Protein AF-0000000066993022 (afdb_homodimer)

pLDDT: mean 95.73, std 3.33, range [80.25, 98.88]

Foldseek 3Di:
DVLVQVLVCLQVVNDLAPPPDDLPFAEEEEEQCVQVPSQQVVCVVRVNYAYEYEHLDPNYDPDGPPSYYYDNDDLLDDDDDPAAGQEYEYEACQLPDQCPLSSLLNNLVRHAAFHKYKYKAWALAKDDDPCLDPCPALQRVLSVLLQQLSVQVRRGRHCLVCNQVSNVVSAFPPKDKDKDKQWLALLDPDPSNRVSNVSNCVVDLVCSCVSCVVSCCRRVVDDPVVSVVSSVRSSVLSHDSSRRMIIIMMMIMTGRHNVD/DVLVQVLVCLQVVNDLAPPPDDLPFAEEEEEQCVQVPSQQVVCVVRVNYAYEYEHLDPNYDPDGPPSYYYDNDDLLDDDDDPAAGQEYEYEACQLPDQCPLSSLLNNLVRHAAFHKYKYKAWALAKDDDPCLDPCPALQRVLSVLLQQLSVQVRRGRHCLVCNQVSNVVSQFPPKDKDKDKQWLALLDPDPSNRVSNVSNCVVDLVCSCVSCVVSCCRRVVDDPVVSVVSSVRSSVLSHPSSRRMIIIMMMIMTGRHNVD

InterPro domains:
  IPR029063 S-adenosyl-L-methionine-dependent methyltransferase superfamily [G3DSA:3.40.50.150] (16-198)
  IPR029063 S-adenosyl-L-methionine-dependent methyltransferase superfamily [SSF53335] (12-259)

Sequence (520 aa):
MEAQHQLGLMLLGEELSISPIGNNMRSILDLGTGTGIWAMDVADKFPDAHVIGVDISPIQPEFTPPNCSFQIDDIEEDWTWRHPFDFIFARHLAGCIRDLRGIINRSYRALKPGGYLEMHEFDYTAHCDDGTLKKDSWLARWAQLNNTAAEKIGRPTDFAPRLKQVFVEAGFEDVQATIKRCPTNDWPRDKILKEIGCFTFETLGNELESISLARFKRGLDWGYDSTVVLCAMARRDFLNRGVHAYFKFHVVSGRKPISAMEAQHQLGLMLLGEELSISPIGNNMRSILDLGTGTGIWAMDVADKFPDAHVIGVDISPIQPEFTPPNCSFQIDDIEEDWTWRHPFDFIFARHLAGCIRDLRGIINRSYRALKPGGYLEMHEFDYTAHCDDGTLKKDSWLARWAQLNNTAAEKIGRPTDFAPRLKQVFVEAGFEDVQATIKRCPTNDWPRDKILKEIGCFTFETLGNELESISLARFKRGLDWGYDSTVVLCAMARRDFLNRGVHAYFKFHVVSGRKPISA

Organism: NCBI:txid100816

Nearest PDB structures (foldseek):
  3mgg-assembly1_A  TM=7.347E-01  e=4.057E-14  Methanosarcina mazei
  3ccf-assembly1_A  TM=6.635E-01  e=2.099E-11  Trichormus variabilis ATCC 29413
  3p9k-assembly2_C  TM=7.044E-01  e=5.655E-08  Lolium perenne
  3g5l-assembly1_B  TM=6.248E-01  e=3.743E-08  Listeria monocytogenes serotype 4b str. F2365
  6nei-assembly1_B  TM=6.678E-01  e=1.535E-06  Thalictrum flavum subsp. glaucum

Secondary structure (DSSP, 8-state):
-HHHHHHHHHHTTS-S-SS---TT--EEEEET-TT-HHHHHHHHH-TTSEEEEEESS--S-S---TTEEEEE--TTS-----S-EEEEEEE--TTT-S-HHHHHHHHHHHEEEEEEEEEEEEEEEEEESSS-S-TTSHHHHHHHHHHHHHHHTT--S--GGGHHHHHHHHT-EEEEEEEEEEESSS-SSSHHHHHHHHHHHHHTGGGHHHHHHHHHHHHH---HHHHHHHHHHHHHHHH-TT--EEEEEEEEEEE--TT-/-HHHHHHHHHHTTS-S-SS---TT--EEEEET-TT-HHHHHHHHH-TTSEEEEEESS--S-S---TTEEEEE--TTS-----S-EEEEEEE--TTT-S-HHHHHHHHHHHEEEEEEEEEEEEEEEEEESSS-S-TTSHHHHHHHHHHHHHHHTT--S--GGGHHHHHHHHT-EEEEEEEEEEESSS-SSSHHHHHHHHHHHHHTGGGHHHHHHHHHHHHH---HHHHHHHHHHHHHHHH-TT--EEEEEEEEEEE--TT-

Structure (mmCIF, N/CA/C/O backbone):
data_AF-0000000066993022-model_v1
#
loop_
_entity.id
_entity.type
_entity.pdbx_description
1 polymer Malonyl-
#
loop_
_atom_site.group_PDB
_atom_site.id
_atom_site.type_symbol
_atom_site.label_atom_id
_atom_site.label_alt_id
_atom_site.label_comp_id
_atom_site.label_asym_id
_atom_site.label_entity_id
_atom_site.label_seq_id
_atom_site.pdbx_PDB_ins_code
_atom_site.Cartn_x
_atom_site.Cartn_y
_atom_site.Cartn_z
_atom_site.occupancy
_atom_site.B_iso_or_equiv
_atom_site.auth_seq_id
_atom_site.auth_comp_id
_atom_site.auth_asym_id
_atom_site.auth_atom_id
_atom_site.pdbx_PDB_model_num
ATOM 1 N N . MET A 1 1 ? -0.436 -8.18 0.078 1 83.19 1 MET A N 1
ATOM 2 C CA . MET A 1 1 ? -1.112 -9.031 -0.895 1 83.19 1 MET A CA 1
ATOM 3 C C . MET A 1 1 ? -2.166 -8.25 -1.669 1 83.19 1 MET A C 1
ATOM 5 O O . MET A 1 1 ? -2.293 -8.406 -2.885 1 83.19 1 MET A O 1
ATOM 9 N N . GLU A 1 2 ? -2.789 -7.348 -1.035 1 86.06 2 GLU A N 1
ATOM 10 C CA . GLU A 1 2 ? -3.791 -6.543 -1.73 1 86.06 2 GLU A CA 1
ATOM 11 C C . GLU A 1 2 ? -3.139 -5.586 -2.723 1 86.06 2 GLU A C 1
ATOM 13 O O . GLU A 1 2 ? -3.619 -5.426 -3.846 1 86.06 2 GLU A O 1
ATOM 18 N N . ALA A 1 3 ? -2.021 -5.047 -2.258 1 91.06 3 ALA A N 1
ATOM 19 C CA . ALA A 1 3 ? -1.277 -4.16 -3.146 1 91.06 3 ALA A CA 1
ATOM 20 C C . ALA A 1 3 ? -0.754 -4.914 -4.363 1 91.06 3 ALA A C 1
ATOM 22 O O . ALA A 1 3 ? -0.761 -4.391 -5.48 1 91.06 3 ALA A O 1
ATOM 23 N N . GLN A 1 4 ? -0.331 -6.117 -4.148 1 94.19 4 GLN A N 1
ATOM 24 C CA . GLN A 1 4 ? 0.16 -6.965 -5.23 1 94.19 4 GLN A CA 1
ATOM 25 C C . GLN A 1 4 ? -0.945 -7.266 -6.238 1 94.19 4 GLN A C 1
ATOM 27 O O . GLN A 1 4 ? -0.708 -7.25 -7.449 1 94.19 4 GLN A O 1
ATOM 32 N N . HIS A 1 5 ? -2.111 -7.566 -5.711 1 95.44 5 HIS A N 1
ATOM 33 C CA . HIS A 1 5 ? -3.256 -7.855 -6.566 1 95.44 5 HIS A CA 1
ATOM 34 C C . HIS A 1 5 ? -3.652 -6.637 -7.391 1 95.44 5 HIS A C 1
ATOM 36 O O . HIS A 1 5 ? -3.859 -6.742 -8.602 1 95.44 5 HIS A O 1
ATOM 42 N N . GLN A 1 6 ? -3.721 -5.492 -6.746 1 93.81 6 GLN A N 1
ATOM 43 C CA . GLN A 1 6 ? -4.078 -4.273 -7.465 1 93.81 6 GLN A CA 1
ATOM 44 C C . GLN A 1 6 ? -3.025 -3.924 -8.516 1 93.81 6 GLN A C 1
ATOM 46 O O . GLN A 1 6 ? -3.361 -3.488 -9.617 1 93.81 6 GLN A O 1
ATOM 51 N N . LEU A 1 7 ? -1.781 -4.082 -8.156 1 95.75 7 LEU A N 1
ATOM 52 C CA . LEU A 1 7 ? -0.702 -3.861 -9.117 1 95.75 7 LEU A CA 1
ATOM 53 C C . LEU A 1 7 ? -0.875 -4.75 -10.344 1 95.75 7 LEU A C 1
ATOM 55 O O . LEU A 1 7 ? -0.775 -4.273 -11.477 1 95.75 7 LEU A O 1
ATOM 59 N N . GLY A 1 8 ? -1.134 -6.004 -10.125 1 96.81 8 GLY A N 1
ATOM 60 C CA . GLY A 1 8 ? -1.364 -6.922 -11.227 1 96.81 8 GLY A CA 1
ATOM 61 C C . GLY A 1 8 ? -2.49 -6.484 -12.141 1 96.81 8 GLY A C 1
ATOM 62 O O . GLY A 1 8 ? -2.359 -6.539 -13.367 1 96.81 8 GLY A O 1
ATOM 63 N N . LEU A 1 9 ? -3.568 -6.062 -11.555 1 95.19 9 LEU A N 1
ATOM 64 C CA . LEU A 1 9 ? -4.707 -5.594 -12.336 1 95.19 9 LEU A CA 1
ATOM 65 C C . LEU A 1 9 ? -4.316 -4.395 -13.203 1 95.19 9 LEU A C 1
ATOM 67 O O . LEU A 1 9 ? -4.629 -4.355 -14.391 1 95.19 9 LEU A O 1
ATOM 71 N N . MET A 1 10 ? -3.615 -3.467 -12.578 1 94.12 10 MET A N 1
ATOM 72 C CA . MET A 1 10 ? -3.225 -2.26 -13.305 1 94.12 10 MET A CA 1
ATOM 73 C C . MET A 1 10 ? -2.297 -2.598 -14.461 1 94.12 10 MET A C 1
ATOM 75 O O . MET A 1 10 ? -2.436 -2.041 -15.555 1 94.12 10 MET A O 1
ATOM 79 N N . LEU A 1 11 ? -1.412 -3.477 -14.258 1 96.94 11 LEU A N 1
ATOM 80 C CA . LEU A 1 11 ? -0.441 -3.854 -15.281 1 96.94 11 LEU A CA 1
ATOM 81 C C . LEU A 1 11 ? -1.122 -4.578 -16.438 1 96.94 11 LEU A C 1
ATOM 83 O O . LEU A 1 11 ? -0.604 -4.598 -17.547 1 96.94 11 LEU A O 1
ATOM 87 N N . LEU A 1 12 ? -2.299 -5.152 -16.188 1 96.56 12 LEU A N 1
ATOM 88 C CA . LEU A 1 12 ? -2.994 -5.934 -17.203 1 96.56 12 LEU A CA 1
ATOM 89 C C . LEU A 1 12 ? -4.223 -5.191 -17.719 1 96.56 12 LEU A C 1
ATOM 91 O O . LEU A 1 12 ? -5.133 -5.801 -18.281 1 96.56 12 LEU A O 1
ATOM 95 N N . GLY A 1 13 ? -4.293 -3.867 -17.469 1 93.44 13 GLY A N 1
ATOM 96 C CA . GLY A 1 13 ? -5.449 -3.105 -17.906 1 93.44 13 GLY A CA 1
ATOM 97 C C . GLY A 1 13 ? -6.727 -3.479 -17.172 1 93.44 13 GLY A C 1
ATOM 98 O O . GLY A 1 13 ? -7.785 -3.596 -17.797 1 93.44 13 GLY A O 1
ATOM 99 N N . GLU A 1 14 ? -6.59 -3.811 -15.953 1 93.12 14 GLU A N 1
ATOM 100 C CA . GLU A 1 14 ? -7.684 -4.121 -15.039 1 93.12 14 GLU A CA 1
ATOM 101 C C . GLU A 1 14 ? -8.32 -5.465 -15.375 1 93.12 14 GLU A C 1
ATOM 103 O O . GLU A 1 14 ? -9.5 -5.688 -15.094 1 93.12 14 GLU A O 1
ATOM 108 N N . GLU A 1 15 ? -7.543 -6.285 -16.031 1 94.88 15 GLU A N 1
ATOM 109 C CA . GLU A 1 15 ? -7.98 -7.648 -16.312 1 94.88 15 GLU A CA 1
ATOM 110 C C . GLU A 1 15 ? -7.34 -8.641 -15.336 1 94.88 15 GLU A C 1
ATOM 112 O O . GLU A 1 15 ? -6.234 -8.406 -14.844 1 94.88 15 GLU A O 1
ATOM 117 N N . LEU A 1 16 ? -8.031 -9.742 -15.086 1 96.31 16 LEU A N 1
ATOM 118 C CA . LEU A 1 16 ? -7.578 -10.75 -14.141 1 96.31 16 LEU A CA 1
ATOM 119 C C . LEU A 1 16 ? -6.605 -11.719 -14.805 1 96.31 16 LEU A C 1
ATOM 121 O O . LEU A 1 16 ? -5.895 -12.461 -14.117 1 96.31 16 LEU A O 1
ATOM 125 N N . SER A 1 17 ? -6.578 -11.75 -16.125 1 97 17 SER A N 1
ATOM 126 C CA . SER A 1 17 ? -5.73 -12.625 -16.938 1 97 17 SER A CA 1
ATOM 127 C C . SER A 1 17 ? -5.562 -12.086 -18.344 1 97 17 SER A C 1
ATOM 129 O O . SER A 1 17 ? -6.348 -11.242 -18.797 1 97 17 SER A O 1
ATOM 131 N N . ILE A 1 18 ? -4.5 -12.523 -19 1 97 18 ILE A N 1
ATOM 132 C CA . ILE A 1 18 ? -4.305 -12.148 -20.391 1 97 18 ILE A CA 1
ATOM 133 C C . ILE A 1 18 ? -4.719 -13.312 -21.297 1 97 18 ILE A C 1
ATOM 135 O O . ILE A 1 18 ? -4.867 -13.133 -22.516 1 97 18 ILE A O 1
ATOM 139 N N . SER A 1 19 ? -4.812 -14.508 -20.656 1 96.94 19 SER A N 1
ATOM 140 C CA . SER A 1 19 ? -5.246 -15.664 -21.438 1 96.94 19 SER A CA 1
ATOM 141 C C . SER A 1 19 ? -6.664 -15.484 -21.969 1 96.94 19 SER A C 1
ATOM 143 O O . SER A 1 19 ? -7.52 -14.922 -21.281 1 96.94 19 SER A O 1
ATOM 145 N N . PRO A 1 20 ? -6.934 -15.906 -23.156 1 93.12 20 PRO A N 1
ATOM 146 C CA . PRO A 1 20 ? -8.281 -15.766 -23.719 1 93.12 20 PRO A CA 1
ATOM 147 C C . PRO A 1 20 ? -9.273 -16.766 -23.125 1 93.12 20 PRO A C 1
ATOM 149 O O . PRO A 1 20 ? -9.828 -17.594 -23.859 1 93.12 20 PRO A O 1
ATOM 152 N N . ILE A 1 21 ? -9.508 -16.578 -21.859 1 86.75 21 ILE A N 1
ATOM 153 C CA . ILE A 1 21 ? -10.438 -17.5 -21.219 1 86.75 21 ILE A CA 1
ATOM 154 C C . ILE A 1 21 ? -11.859 -16.953 -21.312 1 86.75 21 ILE A C 1
ATOM 156 O O . ILE A 1 21 ? -12.07 -15.742 -21.234 1 86.75 21 ILE A O 1
ATOM 160 N N . GLY A 1 22 ? -12.82 -17.781 -21.75 1 83.19 22 GLY A N 1
ATOM 161 C CA . GLY A 1 22 ? -14.195 -17.375 -21.984 1 83.19 22 GLY A CA 1
ATOM 162 C C . GLY A 1 22 ? -15.133 -17.719 -20.844 1 83.19 22 GLY A C 1
ATOM 163 O O . GLY A 1 22 ? -14.68 -18.156 -19.781 1 83.19 22 GLY A O 1
ATOM 164 N N . ASN A 1 23 ? -16.297 -17.453 -21.047 1 85.06 23 ASN A N 1
ATOM 165 C CA . ASN A 1 23 ? -17.344 -17.609 -20.031 1 85.06 23 ASN A CA 1
ATOM 166 C C . ASN A 1 23 ? -17.688 -19.078 -19.812 1 85.06 23 ASN A C 1
ATOM 168 O O . ASN A 1 23 ? -18.438 -19.406 -18.891 1 85.06 23 ASN A O 1
ATOM 172 N N . ASN A 1 24 ? -17.031 -19.938 -20.531 1 89.88 24 ASN A N 1
ATOM 173 C CA . ASN A 1 24 ? -17.359 -21.344 -20.406 1 89.88 24 ASN A CA 1
ATOM 174 C C . ASN A 1 24 ? -16.406 -22.078 -19.469 1 89.88 24 ASN A C 1
ATOM 176 O O . ASN A 1 24 ? -16.359 -23.312 -19.453 1 89.88 24 ASN A O 1
ATOM 180 N N . MET A 1 25 ? -15.781 -21.312 -18.703 1 93.44 25 MET A N 1
ATOM 181 C CA . MET A 1 25 ? -14.883 -21.922 -17.734 1 93.44 25 MET A CA 1
ATOM 182 C C . MET A 1 25 ? -15.664 -22.703 -16.688 1 93.44 25 MET A C 1
ATOM 184 O O . MET A 1 25 ? -16.719 -22.266 -16.234 1 93.44 25 MET A O 1
ATOM 188 N N . ARG A 1 26 ? -15.141 -23.938 -16.375 1 96.06 26 ARG A N 1
ATOM 189 C CA . ARG A 1 26 ? -15.812 -24.766 -15.383 1 96.06 26 ARG A CA 1
ATOM 190 C C . ARG A 1 26 ? -14.914 -25.031 -14.18 1 96.06 26 ARG A C 1
ATOM 192 O O . ARG A 1 26 ? -15.398 -25.25 -13.07 1 96.06 26 ARG A O 1
ATOM 199 N N . SER A 1 27 ? -13.648 -25.062 -14.414 1 98.06 27 SER A N 1
ATOM 200 C CA . SER A 1 27 ? -12.695 -25.391 -13.352 1 98.06 27 SER A CA 1
ATOM 201 C C . SER A 1 27 ? -11.43 -24.547 -13.469 1 98.06 27 SER A C 1
ATOM 203 O O . SER A 1 27 ? -10.758 -24.578 -14.5 1 98.06 27 SER A O 1
ATOM 205 N N . ILE A 1 28 ? -11.078 -23.812 -12.422 1 98.56 28 ILE A N 1
ATOM 206 C CA . ILE A 1 28 ? -9.93 -22.906 -12.406 1 98.56 28 ILE A CA 1
ATOM 207 C C . ILE A 1 28 ? -9.102 -23.156 -11.141 1 98.56 28 ILE A C 1
ATOM 209 O O . ILE A 1 28 ? -9.656 -23.312 -10.055 1 98.56 28 ILE A O 1
ATOM 213 N N . LEU A 1 29 ? -7.801 -23.234 -11.297 1 98.75 29 LEU A N 1
ATOM 214 C CA . LEU A 1 29 ? -6.879 -23.469 -10.188 1 98.75 29 LEU A CA 1
ATOM 215 C C . LEU A 1 29 ? -5.938 -22.281 -10.008 1 98.75 29 LEU A C 1
ATOM 217 O O . LEU A 1 29 ? -5.332 -21.812 -10.977 1 98.75 29 LEU A O 1
ATOM 221 N N . ASP A 1 30 ? -5.852 -21.766 -8.789 1 98.69 30 ASP A N 1
ATOM 222 C CA . ASP A 1 30 ? -4.934 -20.703 -8.406 1 98.69 30 ASP A CA 1
ATOM 223 C C . ASP A 1 30 ? -3.832 -21.219 -7.484 1 98.69 30 ASP A C 1
ATOM 225 O O . ASP A 1 30 ? -4.074 -21.484 -6.309 1 98.69 30 ASP A O 1
ATOM 229 N N . LEU A 1 31 ? -2.631 -21.344 -8.023 1 98.62 31 LEU A N 1
ATOM 230 C CA . LEU A 1 31 ? -1.49 -21.875 -7.281 1 98.62 31 LEU A CA 1
ATOM 231 C C . LEU A 1 31 ? -0.815 -20.766 -6.477 1 98.62 31 LEU A C 1
ATOM 233 O O . LEU A 1 31 ? -0.516 -19.688 -7.008 1 98.62 31 LEU A O 1
ATOM 237 N N . GLY A 1 32 ? -0.5 -21.078 -5.207 1 97.88 32 GLY A N 1
ATOM 238 C CA . GLY A 1 32 ? 0.02 -20.016 -4.355 1 97.88 32 GLY A CA 1
ATOM 239 C C . GLY A 1 32 ? -0.93 -18.844 -4.215 1 97.88 32 GLY A C 1
ATOM 240 O O . GLY A 1 32 ? -0.539 -17.688 -4.426 1 97.88 32 GLY A O 1
ATOM 241 N N . THR A 1 33 ? -2.145 -19.156 -3.771 1 97.75 33 THR A N 1
ATOM 242 C CA . THR A 1 33 ? -3.252 -18.219 -3.891 1 97.75 33 THR A CA 1
ATOM 243 C C . THR A 1 33 ? -3.09 -17.062 -2.904 1 97.75 33 THR A C 1
ATOM 245 O O . THR A 1 33 ? -3.707 -16 -3.066 1 97.75 33 THR A O 1
ATOM 248 N N . GLY A 1 34 ? -2.283 -17.234 -1.851 1 95.5 34 GLY A N 1
ATOM 249 C CA . GLY A 1 34 ? -2.184 -16.203 -0.822 1 95.5 34 GLY A CA 1
ATOM 250 C C . GLY A 1 34 ? -3.496 -15.953 -0.106 1 95.5 34 GLY A C 1
ATOM 251 O O . GLY A 1 34 ? -4.145 -16.891 0.365 1 95.5 34 GLY A O 1
ATOM 252 N N . THR A 1 35 ? -3.916 -14.711 -0.05 1 92.5 35 THR A N 1
ATOM 253 C CA . THR A 1 35 ? -5.176 -14.383 0.605 1 92.5 35 THR A CA 1
ATOM 254 C C . THR A 1 35 ? -6.359 -14.875 -0.22 1 92.5 35 THR A C 1
ATOM 256 O O . THR A 1 35 ? -7.488 -14.938 0.276 1 92.5 35 THR A O 1
ATOM 259 N N . GLY A 1 36 ? -6.121 -15.188 -1.425 1 95.62 36 GLY A N 1
ATOM 260 C CA . GLY A 1 36 ? -7.172 -15.703 -2.287 1 95.62 36 GLY A CA 1
ATOM 261 C C . GLY A 1 36 ? -7.914 -14.617 -3.045 1 95.62 36 GLY A C 1
ATOM 262 O O . GLY A 1 36 ? -8.914 -14.891 -3.707 1 95.62 36 GLY A O 1
ATOM 263 N N . ILE A 1 37 ? -7.398 -13.461 -3.029 1 94.12 37 ILE A N 1
ATOM 264 C CA . ILE A 1 37 ? -8.125 -12.328 -3.584 1 94.12 37 ILE A CA 1
ATOM 265 C C . ILE A 1 37 ? -8.312 -12.516 -5.09 1 94.12 37 ILE A C 1
ATOM 267 O O . ILE A 1 37 ? -9.383 -12.242 -5.629 1 94.12 37 ILE A O 1
ATOM 271 N N . TRP A 1 38 ? -7.359 -12.984 -5.758 1 97.19 38 TRP A N 1
ATOM 272 C CA . TRP A 1 38 ? -7.496 -13.234 -7.188 1 97.19 38 TRP A CA 1
ATOM 273 C C . TRP A 1 38 ? -8.531 -14.32 -7.457 1 97.19 38 TRP A C 1
ATOM 275 O O . TRP A 1 38 ? -9.391 -14.164 -8.328 1 97.19 38 TRP A O 1
ATOM 285 N N . ALA A 1 39 ? -8.414 -15.383 -6.738 1 97.75 39 ALA A N 1
ATOM 286 C CA . ALA A 1 39 ? -9.336 -16.5 -6.895 1 97.75 39 ALA A CA 1
ATOM 287 C C . ALA A 1 39 ? -10.781 -16.047 -6.684 1 97.75 39 ALA A C 1
ATOM 289 O O . ALA A 1 39 ? -11.672 -16.438 -7.438 1 97.75 39 ALA A O 1
ATOM 290 N N . MET A 1 40 ? -10.969 -15.258 -5.73 1 95.12 40 MET A N 1
ATOM 291 C CA . MET A 1 40 ? -12.32 -14.781 -5.434 1 95.12 40 MET A CA 1
ATOM 292 C C . MET A 1 40 ? -12.828 -13.875 -6.543 1 95.12 40 MET A C 1
ATOM 294 O O . MET A 1 40 ? -13.992 -13.961 -6.941 1 95.12 40 MET A O 1
ATOM 298 N N . ASP A 1 41 ? -11.953 -13.023 -7.086 1 95 41 ASP A N 1
ATOM 299 C CA . ASP A 1 41 ? -12.344 -12.164 -8.203 1 95 41 ASP A CA 1
ATOM 300 C C . ASP A 1 41 ? -12.688 -12.984 -9.438 1 95 41 ASP A C 1
ATOM 302 O O . ASP A 1 41 ? -13.625 -12.664 -10.164 1 95 41 ASP A O 1
ATOM 306 N N . VAL A 1 42 ? -11.938 -13.984 -9.617 1 97.06 42 VAL A N 1
ATOM 307 C CA . VAL A 1 42 ? -12.18 -14.859 -10.758 1 97.06 42 VAL A CA 1
ATOM 308 C C . VAL A 1 42 ? -13.5 -15.602 -10.57 1 97.06 42 VAL A C 1
ATOM 310 O O . VAL A 1 42 ? -14.273 -15.758 -11.516 1 97.06 42 VAL A O 1
ATOM 313 N N . ALA A 1 43 ? -13.734 -16.047 -9.391 1 96.69 43 ALA A N 1
ATOM 314 C CA . ALA A 1 43 ? -14.992 -16.734 -9.086 1 96.69 43 ALA A CA 1
ATOM 315 C C . ALA A 1 43 ? -16.188 -15.82 -9.344 1 96.69 43 ALA A C 1
ATOM 317 O O . ALA A 1 43 ? -17.219 -16.266 -9.859 1 96.69 43 ALA A O 1
ATOM 318 N N . ASP A 1 44 ? -16.047 -14.602 -9 1 93.12 44 ASP A N 1
ATOM 319 C CA . ASP A 1 44 ? -17.094 -13.625 -9.242 1 93.12 44 ASP A CA 1
ATOM 320 C C . ASP A 1 44 ? -17.312 -13.406 -10.742 1 93.12 44 ASP A C 1
ATOM 322 O O . ASP A 1 44 ? -18.438 -13.258 -11.195 1 93.12 44 ASP A O 1
ATOM 326 N N . LYS A 1 45 ? -16.25 -13.406 -11.461 1 94.5 45 LYS A N 1
ATOM 327 C CA . LYS A 1 45 ? -16.297 -13.148 -12.891 1 94.5 45 LYS A CA 1
ATOM 328 C C . LYS A 1 45 ? -16.875 -14.336 -13.648 1 94.5 45 LYS A C 1
ATOM 330 O O . LYS A 1 45 ? -17.547 -14.172 -14.672 1 94.5 45 LYS A O 1
ATOM 335 N N . PHE A 1 46 ? -16.594 -15.5 -13.141 1 96.31 46 PHE A N 1
ATOM 336 C CA . PHE A 1 46 ? -17.062 -16.734 -13.789 1 96.31 46 PHE A CA 1
ATOM 337 C C . PHE A 1 46 ? -17.938 -17.531 -12.844 1 96.31 46 PHE A C 1
ATOM 339 O O . PHE A 1 46 ? -17.516 -18.562 -12.32 1 96.31 46 PHE A O 1
ATOM 346 N N . PRO A 1 47 ? -19.188 -17.219 -12.773 1 95.12 47 PRO A N 1
ATOM 347 C CA . PRO A 1 47 ? -20.062 -17.844 -11.781 1 95.12 47 PRO A CA 1
ATOM 348 C C . PRO A 1 47 ? -20.297 -19.328 -12.031 1 95.12 47 PRO A C 1
ATOM 350 O O . PRO A 1 47 ? -20.656 -20.062 -11.117 1 95.12 47 PRO A O 1
ATOM 353 N N . ASP A 1 48 ? -20.094 -19.703 -13.242 1 96.06 48 ASP A N 1
ATOM 354 C CA . ASP A 1 48 ? -20.328 -21.109 -13.578 1 96.06 48 ASP A CA 1
ATOM 355 C C . ASP A 1 48 ? -19.078 -21.953 -13.344 1 96.06 48 ASP A C 1
ATOM 357 O O . ASP A 1 48 ? -19.109 -23.172 -13.438 1 96.06 48 ASP A O 1
ATOM 361 N N . ALA A 1 49 ? -18 -21.359 -12.977 1 97.25 49 ALA A N 1
ATOM 362 C CA . ALA A 1 49 ? -16.75 -22.062 -12.734 1 97.25 49 ALA A CA 1
ATOM 363 C C . ALA A 1 49 ? -16.562 -22.359 -11.25 1 97.25 49 ALA A C 1
ATOM 365 O O . ALA A 1 49 ? -17.094 -21.641 -10.398 1 97.25 49 ALA A O 1
ATOM 366 N N . HIS A 1 50 ? -15.945 -23.422 -10.969 1 97.75 50 HIS A N 1
ATOM 367 C CA . HIS A 1 50 ? -15.414 -23.672 -9.633 1 97.75 50 HIS A CA 1
ATOM 368 C C . HIS A 1 50 ? -13.945 -23.281 -9.539 1 97.75 50 HIS A C 1
ATOM 370 O O . HIS A 1 50 ? -13.125 -23.766 -10.32 1 97.75 50 HIS A O 1
ATOM 376 N N . VAL A 1 51 ? -13.633 -22.406 -8.633 1 98.25 51 VAL A N 1
ATOM 377 C CA . VAL A 1 51 ? -12.273 -21.891 -8.477 1 98.25 51 VAL A CA 1
ATOM 378 C C . VAL A 1 51 ? -11.656 -22.453 -7.203 1 98.25 51 VAL A C 1
ATOM 380 O O . VAL A 1 51 ? -12.234 -22.344 -6.121 1 98.25 51 VAL A O 1
ATOM 383 N N . ILE A 1 52 ? -10.523 -23.078 -7.336 1 98.31 52 ILE A N 1
ATOM 384 C CA . ILE A 1 52 ? -9.773 -23.609 -6.199 1 98.31 52 ILE A CA 1
ATOM 385 C C . ILE A 1 52 ? -8.484 -22.812 -6.023 1 98.31 52 ILE A C 1
ATOM 387 O O . ILE A 1 52 ? -7.688 -22.688 -6.957 1 98.31 52 ILE A O 1
ATOM 391 N N . GLY A 1 53 ? -8.289 -22.266 -4.855 1 98.25 53 GLY A N 1
ATOM 392 C CA . GLY A 1 53 ? -7.016 -21.656 -4.477 1 98.25 53 GLY A CA 1
ATOM 393 C C . GLY A 1 53 ? -6.219 -22.516 -3.51 1 98.25 53 GLY A C 1
ATOM 394 O O . GLY A 1 53 ? -6.766 -23.031 -2.535 1 98.25 53 GLY A O 1
ATOM 395 N N . VAL A 1 54 ? -4.938 -22.656 -3.771 1 98.19 54 VAL A N 1
ATOM 396 C CA . VAL A 1 54 ? -4.102 -23.516 -2.939 1 98.19 54 VAL A CA 1
ATOM 397 C C . VAL A 1 54 ? -2.92 -22.719 -2.396 1 98.19 54 VAL A C 1
ATOM 399 O O . VAL A 1 54 ? -2.271 -21.969 -3.139 1 98.19 54 VAL A O 1
ATOM 402 N N . ASP A 1 55 ? -2.705 -22.828 -1.174 1 97.56 55 ASP A N 1
ATOM 403 C CA . ASP A 1 55 ? -1.548 -22.234 -0.51 1 97.56 55 ASP A CA 1
ATOM 404 C C . ASP A 1 55 ? -1.144 -23.047 0.717 1 97.56 55 ASP A C 1
ATOM 406 O O . ASP A 1 55 ? -1.958 -23.797 1.277 1 97.56 55 ASP A O 1
ATOM 410 N N . ILE A 1 56 ? 0.065 -22.953 1.074 1 96.25 56 ILE A N 1
ATOM 411 C CA . ILE A 1 56 ? 0.548 -23.672 2.252 1 96.25 56 ILE A CA 1
ATOM 412 C C . ILE A 1 56 ? 0.028 -23 3.516 1 96.25 56 ILE A C 1
ATOM 414 O O . ILE A 1 56 ? -0.158 -23.641 4.547 1 96.25 56 ILE A O 1
ATOM 418 N N . SER A 1 57 ? -0.212 -21.688 3.469 1 93.31 57 SER A N 1
ATOM 419 C CA . SER A 1 57 ? -0.638 -20.906 4.621 1 93.31 57 SER A CA 1
ATOM 420 C C . SER A 1 57 ? -2.156 -20.766 4.664 1 93.31 57 SER A C 1
ATOM 422 O O . SER A 1 57 ? -2.789 -20.484 3.646 1 93.31 57 SER A O 1
ATOM 424 N N . PRO A 1 58 ? -2.764 -20.938 5.805 1 91.31 58 PRO A N 1
ATOM 425 C CA . PRO A 1 58 ? -4.211 -20.766 5.961 1 91.31 58 PRO A CA 1
ATOM 426 C C . PRO A 1 58 ? -4.613 -19.312 6.195 1 91.31 58 PRO A C 1
ATOM 428 O O . PRO A 1 58 ? -5.191 -19 7.238 1 91.31 58 PRO A O 1
ATOM 431 N N . ILE A 1 59 ? -4.461 -18.453 5.227 1 88.88 59 ILE A N 1
ATOM 432 C CA . ILE A 1 59 ? -4.66 -17.031 5.465 1 88.88 59 ILE A CA 1
ATOM 433 C C . ILE A 1 59 ? -5.859 -16.531 4.66 1 88.88 59 ILE A C 1
ATOM 435 O O . ILE A 1 59 ? -6.125 -15.328 4.609 1 88.88 59 ILE A O 1
ATOM 439 N N . GLN A 1 60 ? -6.586 -17.438 4.039 1 91.38 60 GLN A N 1
ATOM 440 C CA . GLN A 1 60 ? -7.75 -17.062 3.236 1 91.38 60 GLN A CA 1
ATOM 441 C C . GLN A 1 60 ? -8.969 -16.797 4.121 1 91.38 60 GLN A C 1
ATOM 443 O O . GLN A 1 60 ? -9.062 -17.328 5.23 1 91.38 60 GLN A O 1
ATOM 448 N N . PRO A 1 61 ? -9.805 -16 3.645 1 86.44 61 PRO A N 1
ATOM 449 C CA . PRO A 1 61 ? -10.992 -15.68 4.441 1 86.44 61 PRO A CA 1
ATOM 450 C C . PRO A 1 61 ? -11.969 -16.844 4.539 1 86.44 61 PRO A C 1
ATOM 452 O O . PRO A 1 61 ? -11.945 -17.75 3.697 1 86.44 61 PRO A O 1
ATOM 455 N N . GLU A 1 62 ? -12.797 -16.609 5.547 1 82 62 GLU A N 1
ATOM 456 C CA . GLU A 1 62 ? -13.844 -17.594 5.75 1 82 62 GLU A CA 1
ATOM 457 C C . GLU A 1 62 ? -15.008 -17.375 4.789 1 82 62 GLU A C 1
ATOM 459 O O . GLU A 1 62 ? -15.648 -18.328 4.348 1 82 62 GLU A O 1
ATOM 464 N N . PHE A 1 63 ? -15.195 -16.172 4.48 1 80.5 63 PHE A N 1
ATOM 465 C CA . PHE A 1 63 ? -16.297 -15.852 3.59 1 80.5 63 PHE A CA 1
ATOM 466 C C . PHE A 1 63 ? -15.82 -15.727 2.15 1 80.5 63 PHE A C 1
ATOM 468 O O . PHE A 1 63 ? -15.008 -14.859 1.834 1 80.5 63 PHE A O 1
ATOM 475 N N . THR A 1 64 ? -16.172 -16.734 1.358 1 89.06 64 THR A N 1
ATOM 476 C CA . THR A 1 64 ? -15.812 -16.766 -0.052 1 89.06 64 THR A CA 1
ATOM 477 C C . THR A 1 64 ? -17.047 -16.969 -0.927 1 89.06 64 THR A C 1
ATOM 479 O O . THR A 1 64 ? -18.078 -17.438 -0.446 1 89.06 64 THR A O 1
ATOM 482 N N . PRO A 1 65 ? -16.953 -16.469 -2.197 1 92.56 65 PRO A N 1
ATOM 483 C CA . PRO A 1 65 ? -18.031 -16.859 -3.117 1 92.56 65 PRO A CA 1
ATOM 484 C C . PRO A 1 65 ? -18.312 -18.359 -3.072 1 92.56 65 PRO A C 1
ATOM 486 O O . PRO A 1 65 ? -17.406 -19.172 -2.883 1 92.56 65 PRO A O 1
ATOM 489 N N . PRO A 1 66 ? -19.562 -18.703 -3.266 1 95.31 66 PRO A N 1
ATOM 490 C CA . PRO A 1 66 ? -19.953 -20.109 -3.145 1 95.31 66 PRO A CA 1
ATOM 491 C C . PRO A 1 66 ? -19.188 -21.016 -4.117 1 95.31 66 PRO A C 1
ATOM 493 O O . PRO A 1 66 ? -19.016 -22.203 -3.854 1 95.31 66 PRO A O 1
ATOM 496 N N . ASN A 1 67 ? -18.734 -20.453 -5.215 1 97.62 67 ASN A N 1
ATOM 497 C CA . ASN A 1 67 ? -18.047 -21.25 -6.219 1 97.62 67 ASN A CA 1
ATOM 498 C C . ASN A 1 67 ? -16.531 -21.125 -6.094 1 97.62 67 ASN A C 1
ATOM 500 O O . ASN A 1 67 ? -15.805 -21.375 -7.055 1 97.62 67 ASN A O 1
ATOM 504 N N . CYS A 1 68 ? -16.016 -20.688 -4.914 1 97.81 68 CYS A N 1
ATOM 505 C CA . CYS A 1 68 ? -14.602 -20.578 -4.625 1 97.81 68 CYS A CA 1
ATOM 506 C C . CYS A 1 68 ? -14.234 -21.359 -3.365 1 97.81 68 CYS A C 1
ATOM 508 O O . CYS A 1 68 ? -14.891 -21.219 -2.334 1 97.81 68 CYS A O 1
ATOM 510 N N . SER A 1 69 ? -13.219 -22.188 -3.459 1 97.06 69 SER A N 1
ATOM 511 C CA . SER A 1 69 ? -12.758 -22.922 -2.291 1 97.06 69 SER A CA 1
ATOM 512 C C . SER A 1 69 ? -11.242 -22.844 -2.152 1 97.06 69 SER A C 1
ATOM 514 O O . SER A 1 69 ? -10.531 -22.688 -3.148 1 97.06 69 SER A O 1
ATOM 516 N N . PHE A 1 70 ? -10.82 -22.969 -0.944 1 97.19 70 PHE A N 1
ATOM 517 C CA . PHE A 1 70 ? -9.398 -22.906 -0.652 1 97.19 70 PHE A CA 1
ATOM 518 C C . PHE A 1 70 ? -8.914 -24.203 -0.026 1 97.19 70 PHE A C 1
ATOM 520 O O . PHE A 1 70 ? -9.633 -24.828 0.751 1 97.19 70 PHE A O 1
ATOM 527 N N . GLN A 1 71 ? -7.746 -24.594 -0.389 1 96.56 71 GLN A N 1
ATOM 528 C CA . GLN A 1 71 ? -7.109 -25.797 0.149 1 96.56 71 GLN A CA 1
ATOM 529 C C . GLN A 1 71 ? -5.711 -25.484 0.679 1 96.56 71 GLN A C 1
ATOM 531 O O . GLN A 1 71 ? -4.957 -24.734 0.052 1 96.56 71 GLN A O 1
ATOM 536 N N . ILE A 1 72 ? -5.469 -25.984 1.9 1 96.31 72 ILE A N 1
ATOM 537 C CA . ILE A 1 72 ? -4.121 -25.891 2.455 1 96.31 72 ILE A CA 1
ATOM 538 C C . ILE A 1 72 ? -3.285 -27.078 1.981 1 96.31 72 ILE A C 1
ATOM 540 O O . ILE A 1 72 ? -3.498 -28.219 2.42 1 96.31 72 ILE A O 1
ATOM 544 N N . ASP A 1 73 ? -2.354 -26.781 1.087 1 95.56 73 ASP A N 1
ATOM 545 C CA . ASP A 1 73 ? -1.547 -27.844 0.495 1 95.56 73 ASP A CA 1
ATOM 546 C C . ASP A 1 73 ? -0.234 -27.281 -0.059 1 95.56 73 ASP A C 1
ATOM 548 O O . ASP A 1 73 ? -0.066 -26.062 -0.176 1 95.56 73 ASP A O 1
ATOM 552 N N . ASP A 1 74 ? 0.667 -28.203 -0.27 1 96.69 74 ASP A N 1
ATOM 553 C CA . ASP A 1 74 ? 1.948 -27.859 -0.885 1 96.69 74 ASP A CA 1
ATOM 554 C C . ASP A 1 74 ? 1.922 -28.141 -2.389 1 96.69 74 ASP A C 1
ATOM 556 O O . ASP A 1 74 ? 1.883 -29.297 -2.814 1 96.69 74 ASP A O 1
ATOM 560 N N . ILE A 1 75 ? 2.049 -27.094 -3.189 1 96.75 75 ILE A N 1
ATOM 561 C CA . ILE A 1 75 ? 1.914 -27.25 -4.633 1 96.75 75 ILE A CA 1
ATOM 562 C C . ILE A 1 75 ? 3.146 -27.938 -5.199 1 96.75 75 ILE A C 1
ATOM 564 O O . ILE A 1 75 ? 3.16 -28.344 -6.367 1 96.75 75 ILE A O 1
ATOM 568 N N . GLU A 1 76 ? 4.133 -28.156 -4.402 1 96.38 76 GLU A N 1
ATOM 569 C CA . GLU A 1 76 ? 5.332 -28.844 -4.855 1 96.38 76 GLU A CA 1
ATOM 570 C C . GLU A 1 76 ? 5.227 -30.344 -4.605 1 96.38 76 GLU A C 1
ATOM 572 O O . GLU A 1 76 ? 6.098 -31.109 -5.023 1 96.38 76 GLU A O 1
ATOM 577 N N . GLU A 1 77 ? 4.188 -30.719 -3.955 1 94.56 77 GLU A N 1
ATOM 578 C CA . GLU A 1 77 ? 3.891 -32.156 -3.785 1 94.56 77 GLU A CA 1
ATOM 579 C C . GLU A 1 77 ? 2.961 -32.656 -4.883 1 94.56 77 GLU A C 1
ATOM 581 O O . GLU A 1 77 ? 2.578 -31.891 -5.777 1 94.56 77 GLU A O 1
ATOM 586 N N . ASP A 1 78 ? 2.621 -33.906 -4.781 1 92.81 78 ASP A N 1
ATOM 587 C CA . ASP A 1 78 ? 1.772 -34.469 -5.812 1 92.81 78 ASP A CA 1
ATOM 588 C C . ASP A 1 78 ? 0.354 -33.906 -5.746 1 92.81 78 ASP A C 1
ATOM 590 O O . ASP A 1 78 ? -0.218 -33.781 -4.66 1 92.81 78 ASP A O 1
ATOM 594 N N . TRP A 1 79 ? -0.08 -33.594 -6.922 1 94.38 79 TRP A N 1
ATOM 595 C CA . TRP A 1 79 ? -1.442 -33.094 -7.008 1 94.38 79 TRP A CA 1
ATOM 596 C C . TRP A 1 79 ? -2.455 -34.219 -7.023 1 94.38 79 TRP A C 1
ATOM 598 O O . TRP A 1 79 ? -2.244 -35.25 -7.688 1 94.38 79 TRP A O 1
ATOM 608 N N . THR A 1 80 ? -3.594 -34.031 -6.262 1 90.81 80 THR A N 1
ATOM 609 C CA . THR A 1 80 ? -4.508 -35.156 -6.062 1 90.81 80 THR A CA 1
ATOM 610 C C . THR A 1 80 ? -5.855 -34.875 -6.719 1 90.81 80 THR A C 1
ATOM 612 O O . THR A 1 80 ? -6.812 -35.625 -6.527 1 90.81 80 THR A O 1
ATOM 615 N N . TRP A 1 81 ? -5.883 -33.781 -7.387 1 92.25 81 TRP A N 1
ATOM 616 C CA . TRP A 1 81 ? -7.148 -33.5 -8.039 1 92.25 81 TRP A CA 1
ATOM 617 C C . TRP A 1 81 ? -7.453 -34.5 -9.141 1 92.25 81 TRP A C 1
ATOM 619 O O . TRP A 1 81 ? -6.555 -34.938 -9.867 1 92.25 81 TRP A O 1
ATOM 629 N N . ARG A 1 82 ? -8.742 -34.969 -9.328 1 88.81 82 ARG A N 1
ATOM 630 C CA . ARG A 1 82 ? -9.141 -36.062 -10.227 1 88.81 82 ARG A CA 1
ATOM 631 C C . ARG A 1 82 ? -9.781 -35.5 -11.492 1 88.81 82 ARG A C 1
ATOM 633 O O . ARG A 1 82 ? -10.07 -36.25 -12.438 1 88.81 82 ARG A O 1
ATOM 640 N N . HIS A 1 83 ? -10 -34.25 -11.539 1 93.19 83 HIS A N 1
ATOM 641 C CA . HIS A 1 83 ? -10.57 -33.625 -12.719 1 93.19 83 HIS A CA 1
ATOM 642 C C . HIS A 1 83 ? -9.633 -32.562 -13.281 1 93.19 83 HIS A C 1
ATOM 644 O O . HIS A 1 83 ? -8.938 -31.859 -12.523 1 93.19 83 HIS A O 1
ATOM 650 N N . PRO A 1 84 ? -9.602 -32.469 -14.609 1 96.31 84 PRO A N 1
ATOM 651 C CA . PRO A 1 84 ? -8.719 -31.469 -15.227 1 96.31 84 PRO A CA 1
ATOM 652 C C . PRO A 1 84 ? -9.258 -30.047 -15.094 1 96.31 84 PRO A C 1
ATOM 654 O O . PRO A 1 84 ? -10.445 -29.859 -14.812 1 96.31 84 PRO A O 1
ATOM 657 N N . PHE A 1 85 ? -8.375 -29.125 -15.281 1 98.31 85 PHE A N 1
ATOM 658 C CA . PHE A 1 85 ? -8.727 -27.703 -15.156 1 98.31 85 PHE A CA 1
ATOM 659 C C . PHE A 1 85 ? -8.789 -27.047 -16.531 1 98.31 85 PHE A C 1
ATOM 661 O O . PHE A 1 85 ? -8.07 -27.453 -17.453 1 98.31 85 PHE A O 1
ATOM 668 N N . ASP A 1 86 ? -9.672 -26 -16.641 1 98.25 86 ASP A N 1
ATOM 669 C CA . ASP A 1 86 ? -9.727 -25.188 -17.844 1 98.25 86 ASP A CA 1
ATOM 670 C C . ASP A 1 86 ? -8.617 -24.125 -17.828 1 98.25 86 ASP A C 1
ATOM 672 O O . ASP A 1 86 ? -8.148 -23.719 -18.891 1 98.25 86 ASP A O 1
ATOM 676 N N . PHE A 1 87 ? -8.25 -23.703 -16.688 1 98.62 87 PHE A N 1
ATOM 677 C CA . PHE A 1 87 ? -7.305 -22.609 -16.5 1 98.62 87 PHE A CA 1
ATOM 678 C C . PHE A 1 87 ? -6.551 -22.75 -15.188 1 98.62 87 PHE A C 1
ATOM 680 O O . PHE A 1 87 ? -7.145 -23.078 -14.156 1 98.62 87 PHE A O 1
ATOM 687 N N . ILE A 1 88 ? -5.25 -22.609 -15.219 1 98.88 88 ILE A N 1
ATOM 688 C CA . ILE A 1 88 ? -4.395 -22.594 -14.039 1 98.88 88 ILE A CA 1
ATOM 689 C C . ILE A 1 88 ? -3.605 -21.281 -14 1 98.88 88 ILE A C 1
ATOM 691 O O . ILE A 1 88 ? -3.055 -20.859 -15.016 1 98.88 88 ILE A O 1
ATOM 695 N N . PHE A 1 89 ? -3.633 -20.719 -12.836 1 98.81 89 PHE A N 1
ATOM 696 C CA . PHE A 1 89 ? -2.998 -19.422 -12.625 1 98.81 89 PHE A CA 1
ATOM 697 C C . PHE A 1 89 ? -2.023 -19.484 -11.453 1 98.81 89 PHE A C 1
ATOM 699 O O . PHE A 1 89 ? -2.268 -20.188 -10.477 1 98.81 89 PHE A O 1
ATOM 706 N N . ALA A 1 90 ? -0.898 -18.812 -11.578 1 98.56 90 ALA A N 1
ATOM 707 C CA . ALA A 1 90 ? 0.062 -18.641 -10.492 1 98.56 90 ALA A CA 1
ATOM 708 C C . ALA A 1 90 ? 0.769 -17.297 -10.594 1 98.56 90 ALA A C 1
ATOM 710 O O . ALA A 1 90 ? 1.106 -16.844 -11.688 1 98.56 90 ALA A O 1
ATOM 711 N N . ARG A 1 91 ? 0.963 -16.703 -9.508 1 97.88 91 ARG A N 1
ATOM 712 C CA . ARG A 1 91 ? 1.691 -15.445 -9.492 1 97.88 91 ARG A CA 1
ATOM 713 C C . ARG A 1 91 ? 2.551 -15.32 -8.242 1 97.88 91 ARG A C 1
ATOM 715 O O . ARG A 1 91 ? 2.141 -15.734 -7.156 1 97.88 91 ARG A O 1
ATOM 722 N N . HIS A 1 92 ? 3.773 -14.75 -8.422 1 97.06 92 HIS A N 1
ATOM 723 C CA . HIS A 1 92 ? 4.684 -14.43 -7.328 1 97.06 92 HIS A CA 1
ATOM 724 C C . HIS A 1 92 ? 5.133 -15.695 -6.605 1 97.06 92 HIS A C 1
ATOM 726 O O . HIS A 1 92 ? 5.062 -15.773 -5.375 1 97.06 92 HIS A O 1
ATOM 732 N N . LEU A 1 93 ? 5.613 -16.625 -7.406 1 97.25 93 LEU A N 1
ATOM 733 C CA . LEU A 1 93 ? 6.109 -17.875 -6.832 1 97.25 93 LEU A CA 1
ATOM 734 C C . LEU A 1 93 ? 7.629 -17.844 -6.688 1 97.25 93 LEU A C 1
ATOM 736 O O . LEU A 1 93 ? 8.211 -18.672 -5.992 1 97.25 93 LEU A O 1
ATOM 740 N N . ALA A 1 94 ? 8.297 -16.906 -7.34 1 95.56 94 ALA A N 1
ATOM 741 C CA . ALA A 1 94 ? 9.742 -16.797 -7.215 1 95.56 94 ALA A CA 1
ATOM 742 C C . ALA A 1 94 ? 10.156 -16.656 -5.754 1 95.56 94 ALA A C 1
ATOM 744 O O . ALA A 1 94 ? 9.578 -15.852 -5.012 1 95.56 94 ALA A O 1
ATOM 745 N N . GLY A 1 95 ? 11.117 -17.438 -5.352 1 95.19 95 GLY A N 1
ATOM 746 C CA . GLY A 1 95 ? 11.578 -17.406 -3.973 1 95.19 95 GLY A CA 1
ATOM 747 C C . GLY A 1 95 ? 10.781 -18.312 -3.055 1 95.19 95 GLY A C 1
ATOM 748 O O . GLY A 1 95 ? 11.188 -18.562 -1.918 1 95.19 95 GLY A O 1
ATOM 749 N N . CYS A 1 96 ? 9.688 -18.844 -3.58 1 95.44 96 CYS A N 1
ATOM 750 C CA . CYS A 1 96 ? 8.812 -19.656 -2.742 1 95.44 96 CYS A CA 1
ATOM 751 C C . CYS A 1 96 ? 8.922 -21.125 -3.102 1 95.44 96 CYS A C 1
ATOM 753 O O . CYS A 1 96 ? 8.703 -22 -2.256 1 95.44 96 CYS A O 1
ATOM 755 N N . ILE A 1 97 ? 9.258 -21.359 -4.32 1 96.38 97 ILE A N 1
ATOM 756 C CA . ILE A 1 97 ? 9.234 -22.75 -4.789 1 96.38 97 ILE A CA 1
ATOM 757 C C . ILE A 1 97 ? 10.648 -23.188 -5.156 1 96.38 97 ILE A C 1
ATOM 759 O O . ILE A 1 97 ? 11.508 -22.359 -5.461 1 96.38 97 ILE A O 1
ATOM 763 N N . ARG A 1 98 ? 10.805 -24.516 -5.23 1 95.94 98 ARG A N 1
ATOM 764 C CA . ARG A 1 98 ? 12.094 -25.109 -5.559 1 95.94 98 ARG A CA 1
ATOM 765 C C . ARG A 1 98 ? 12.102 -25.641 -6.988 1 95.94 98 ARG A C 1
ATOM 767 O O . ARG A 1 98 ? 13.141 -25.641 -7.652 1 95.94 98 ARG A O 1
ATOM 774 N N . ASP A 1 99 ? 10.93 -26.078 -7.352 1 95.56 99 ASP A N 1
ATOM 775 C CA . ASP A 1 99 ? 10.875 -26.859 -8.586 1 95.56 99 ASP A CA 1
ATOM 776 C C . ASP A 1 99 ? 9.898 -26.234 -9.578 1 95.56 99 ASP A C 1
ATOM 778 O O . ASP A 1 99 ? 8.789 -26.75 -9.773 1 95.56 99 ASP A O 1
ATOM 782 N N . LEU A 1 100 ? 10.391 -25.203 -10.273 1 97.19 100 LEU A N 1
ATOM 783 C CA . LEU A 1 100 ? 9.578 -24.5 -11.266 1 97.19 100 LEU A CA 1
ATOM 784 C C . LEU A 1 100 ? 9.133 -25.453 -12.367 1 97.19 100 LEU A C 1
ATOM 786 O O . LEU A 1 100 ? 7.953 -25.5 -12.719 1 97.19 100 LEU A O 1
ATOM 790 N N . ARG A 1 101 ? 10.023 -26.234 -12.93 1 97.5 101 ARG A N 1
ATOM 791 C CA . ARG A 1 101 ? 9.711 -27.156 -14.023 1 97.5 101 ARG A CA 1
ATOM 792 C C . ARG A 1 101 ? 8.672 -28.172 -13.594 1 97.5 101 ARG A C 1
ATOM 794 O O . ARG A 1 101 ? 7.77 -28.516 -14.359 1 97.5 101 ARG A O 1
ATOM 801 N N . GLY A 1 102 ? 8.867 -28.641 -12.352 1 97.56 102 GLY A N 1
ATOM 802 C CA . GLY A 1 102 ? 7.891 -29.578 -11.828 1 97.56 102 GLY A CA 1
ATOM 803 C C . GLY A 1 102 ? 6.492 -29 -11.75 1 97.56 102 GLY A C 1
ATOM 804 O O . GLY A 1 102 ? 5.52 -29.672 -12.109 1 97.56 102 GLY A O 1
ATOM 805 N N . ILE A 1 103 ? 6.355 -27.797 -11.297 1 98.06 103 ILE A N 1
ATOM 806 C CA . ILE A 1 103 ? 5.062 -27.141 -11.164 1 98.06 103 ILE A CA 1
ATOM 807 C C . ILE A 1 103 ? 4.434 -26.938 -12.539 1 98.06 103 ILE A C 1
ATOM 809 O O . ILE A 1 103 ? 3.24 -27.188 -12.727 1 98.06 103 ILE A O 1
ATOM 813 N N . ILE A 1 104 ? 5.234 -26.516 -13.516 1 98.56 104 ILE A N 1
ATOM 814 C CA . ILE A 1 104 ? 4.73 -26.25 -14.859 1 98.56 104 ILE A CA 1
ATOM 815 C C . ILE A 1 104 ? 4.336 -27.578 -15.531 1 98.56 104 ILE A C 1
ATOM 817 O O . ILE A 1 104 ? 3.285 -27.656 -16.172 1 98.56 104 ILE A O 1
ATOM 821 N N . ASN A 1 105 ? 5.094 -28.625 -15.305 1 98.19 105 ASN A N 1
ATOM 822 C CA . ASN A 1 105 ? 4.762 -29.938 -15.852 1 98.19 105 ASN A CA 1
ATOM 823 C C . ASN A 1 105 ? 3.486 -30.5 -15.227 1 98.19 105 ASN A C 1
ATOM 825 O O . ASN A 1 105 ? 2.646 -31.062 -15.93 1 98.19 105 ASN A O 1
ATOM 829 N N . ARG A 1 106 ? 3.377 -30.391 -13.945 1 97.94 106 ARG A N 1
ATOM 830 C CA . ARG A 1 106 ? 2.16 -30.828 -13.273 1 97.94 106 ARG A CA 1
ATOM 831 C C . ARG A 1 106 ? 0.949 -30.031 -13.758 1 97.94 106 ARG A C 1
ATOM 833 O O . ARG A 1 106 ? -0.138 -30.594 -13.922 1 97.94 106 ARG A O 1
ATOM 840 N N . SER A 1 107 ? 1.151 -28.719 -13.953 1 98.62 107 SER A N 1
ATOM 841 C CA . SER A 1 107 ? 0.082 -27.891 -14.5 1 98.62 107 SER A CA 1
ATOM 842 C C . SER A 1 107 ? -0.339 -28.359 -15.883 1 98.62 107 SER A C 1
ATOM 844 O O . SER A 1 107 ? -1.532 -28.453 -16.172 1 98.62 107 SER A O 1
ATOM 846 N N . TYR A 1 108 ? 0.638 -28.703 -16.719 1 98.38 108 TYR A N 1
ATOM 847 C CA . TYR A 1 108 ? 0.361 -29.203 -18.047 1 98.38 108 TYR A CA 1
ATOM 848 C C . TYR A 1 108 ? -0.505 -30.469 -17.984 1 98.38 108 TYR A C 1
ATOM 850 O O . TYR A 1 108 ? -1.497 -30.578 -18.719 1 98.38 108 TYR A O 1
ATOM 858 N N . ARG A 1 109 ? -0.148 -31.359 -17.078 1 97.5 109 ARG A N 1
ATOM 859 C CA . ARG A 1 109 ? -0.874 -32.625 -16.953 1 97.5 109 ARG A CA 1
ATOM 860 C C . ARG A 1 109 ? -2.279 -32.375 -16.406 1 97.5 109 ARG A C 1
ATOM 862 O O . ARG A 1 109 ? -3.217 -33.094 -16.766 1 97.5 109 ARG A O 1
ATOM 869 N N . ALA A 1 110 ? -2.41 -31.375 -15.609 1 98.25 110 ALA A N 1
ATOM 870 C CA . ALA A 1 110 ? -3.668 -31.141 -14.906 1 98.25 110 ALA A CA 1
ATOM 871 C C . ALA A 1 110 ? -4.637 -30.344 -15.766 1 98.25 110 ALA A C 1
ATOM 873 O O . ALA A 1 110 ? -5.828 -30.266 -15.461 1 98.25 110 ALA A O 1
ATOM 874 N N . LEU A 1 111 ? -4.188 -29.797 -16.875 1 98.25 111 LEU A N 1
ATOM 875 C CA . LEU A 1 111 ? -5.027 -28.984 -17.75 1 98.25 111 LEU A CA 1
ATOM 876 C C . LEU A 1 111 ? -5.797 -29.859 -18.734 1 98.25 111 LEU A C 1
ATOM 878 O O . LEU A 1 111 ? -5.277 -30.875 -19.203 1 98.25 111 LEU A O 1
ATOM 882 N N . LYS A 1 112 ? -6.988 -29.406 -19.094 1 97.19 112 LYS A N 1
ATOM 883 C CA . LYS A 1 112 ? -7.684 -29.953 -20.25 1 97.19 112 LYS A CA 1
ATOM 884 C C . LYS A 1 112 ? -6.965 -29.578 -21.547 1 97.19 112 LYS A C 1
ATOM 886 O O . LYS A 1 112 ? -6.312 -28.531 -21.625 1 97.19 112 LYS A O 1
ATOM 891 N N . PRO A 1 113 ? -7.145 -30.5 -22.547 1 97.12 113 PRO A N 1
ATOM 892 C CA . PRO A 1 113 ? -6.703 -30.016 -23.844 1 97.12 113 PRO A CA 1
ATOM 893 C C . PRO A 1 113 ? -7.32 -28.672 -24.219 1 97.12 113 PRO A C 1
ATOM 895 O O . PRO A 1 113 ? -8.523 -28.469 -24.031 1 97.12 113 PRO A O 1
ATOM 898 N N . GLY A 1 114 ? -6.461 -27.734 -24.609 1 96.88 114 GLY A N 1
ATOM 899 C CA . GLY A 1 114 ? -6.945 -26.406 -24.938 1 96.88 114 GLY A CA 1
ATOM 900 C C . GLY A 1 114 ? -6.926 -25.453 -23.766 1 96.88 114 GLY A C 1
ATOM 901 O O . GLY A 1 114 ? -7.105 -24.25 -23.938 1 96.88 114 GLY A O 1
ATOM 902 N N . GLY A 1 115 ? -6.672 -25.984 -22.547 1 97.88 115 GLY A N 1
ATOM 903 C CA . GLY A 1 115 ? -6.605 -25.156 -21.359 1 97.88 115 GLY A CA 1
ATOM 904 C C . GLY A 1 115 ? -5.34 -24.312 -21.297 1 97.88 115 GLY A C 1
ATOM 905 O O . GLY A 1 115 ? -4.398 -24.547 -22.062 1 97.88 115 GLY A O 1
ATOM 906 N N . TYR A 1 116 ? -5.324 -23.312 -20.422 1 98.62 116 TYR A N 1
ATOM 907 C CA . TYR A 1 116 ? -4.203 -22.375 -20.344 1 98.62 116 TYR A CA 1
ATOM 908 C C . TYR A 1 116 ? -3.549 -22.406 -18.969 1 98.62 116 TYR A C 1
ATOM 910 O O . TYR A 1 116 ? -4.23 -22.594 -17.953 1 98.62 116 TYR A O 1
ATOM 918 N N . LEU A 1 117 ? -2.264 -22.281 -18.938 1 98.88 117 LEU A N 1
ATOM 919 C CA . LEU A 1 117 ? -1.494 -21.875 -17.781 1 98.88 117 LEU A CA 1
ATOM 920 C C . LEU A 1 117 ? -1.008 -20.438 -17.922 1 98.88 117 LEU A C 1
ATOM 922 O O . LEU A 1 117 ? -0.55 -20.047 -19 1 98.88 117 LEU A O 1
ATOM 926 N N . GLU A 1 118 ? -1.189 -19.641 -16.938 1 98.88 118 GLU A N 1
ATOM 927 C CA . GLU A 1 118 ? -0.685 -18.266 -16.906 1 98.88 118 GLU A CA 1
ATOM 928 C C . GLU A 1 118 ? 0.086 -18 -15.617 1 98.88 118 GLU A C 1
ATOM 930 O O . GLU A 1 118 ? -0.368 -18.359 -14.531 1 98.88 118 GLU A O 1
ATOM 935 N N . MET A 1 119 ? 1.296 -17.5 -15.766 1 98.81 119 MET A N 1
ATOM 936 C CA . MET A 1 119 ? 2.143 -17.188 -14.617 1 98.81 119 MET A CA 1
ATOM 937 C C . MET A 1 119 ? 2.656 -15.758 -14.703 1 98.81 119 MET A C 1
ATOM 939 O O . MET A 1 119 ? 3.031 -15.289 -15.773 1 98.81 119 MET A O 1
ATOM 943 N N . HIS A 1 120 ? 2.568 -15.039 -13.625 1 98.56 120 HIS A N 1
ATOM 944 C CA . HIS A 1 120 ? 3.107 -13.695 -13.469 1 98.56 120 HIS A CA 1
ATOM 945 C C . HIS A 1 120 ? 4.219 -13.656 -12.43 1 98.56 120 HIS A C 1
ATOM 947 O O . HIS A 1 120 ? 4.031 -14.109 -11.297 1 98.56 120 HIS A O 1
ATOM 953 N N . GLU A 1 121 ? 5.414 -13.094 -12.789 1 98.19 121 GLU A N 1
ATOM 954 C CA . GLU A 1 121 ? 6.551 -13.094 -11.875 1 98.19 121 GLU A CA 1
ATOM 955 C C . GLU A 1 121 ? 7.363 -11.812 -12.008 1 98.19 121 GLU A C 1
ATOM 957 O O . GLU A 1 121 ? 7.566 -11.312 -13.117 1 98.19 121 GLU A O 1
ATOM 962 N N . PHE A 1 122 ? 7.809 -11.336 -10.859 1 96.81 122 PHE A N 1
ATOM 963 C CA . PHE A 1 122 ? 8.836 -10.305 -10.859 1 96.81 122 PHE A CA 1
ATOM 964 C C . PHE A 1 122 ? 10.211 -10.898 -11.148 1 96.81 122 PHE A C 1
ATOM 966 O O . PHE A 1 122 ? 10.523 -12 -10.68 1 96.81 122 PHE A O 1
ATOM 973 N N . ASP A 1 123 ? 10.938 -10.164 -11.922 1 93.25 123 ASP A N 1
ATOM 974 C CA . ASP A 1 123 ? 12.383 -10.312 -11.938 1 93.25 123 ASP A CA 1
ATOM 975 C C . ASP A 1 123 ? 13.039 -9.445 -10.867 1 93.25 123 ASP A C 1
ATOM 977 O O . ASP A 1 123 ? 12.984 -8.211 -10.938 1 93.25 123 ASP A O 1
ATOM 981 N N . TYR A 1 124 ? 13.656 -10.031 -9.828 1 95.25 124 TYR A N 1
ATOM 982 C CA . TYR A 1 124 ? 14.164 -9.281 -8.688 1 95.25 124 TYR A CA 1
ATOM 983 C C . TYR A 1 124 ? 15.508 -8.641 -9.016 1 95.25 124 TYR A C 1
ATOM 985 O O . TYR A 1 124 ? 16.391 -8.555 -8.156 1 95.25 124 TYR A O 1
ATOM 993 N N . THR A 1 125 ? 15.672 -8.336 -10.211 1 94.81 125 THR A N 1
ATOM 994 C CA . THR A 1 125 ? 16.797 -7.52 -10.656 1 94.81 125 THR A CA 1
ATOM 995 C C . THR A 1 125 ? 16.344 -6.082 -10.906 1 94.81 125 THR A C 1
ATOM 997 O O . THR A 1 125 ? 15.375 -5.84 -11.625 1 94.81 125 THR A O 1
ATOM 1000 N N . ALA A 1 126 ? 17.062 -5.184 -10.273 1 96.12 126 ALA A N 1
ATOM 1001 C CA . ALA A 1 126 ? 16.766 -3.775 -10.5 1 96.12 126 ALA A CA 1
ATOM 1002 C C . ALA A 1 126 ? 17.359 -3.289 -11.82 1 96.12 126 ALA A C 1
ATOM 1004 O O . ALA A 1 126 ? 18.516 -3.555 -12.117 1 96.12 126 ALA A O 1
ATOM 1005 N N . HIS A 1 127 ? 16.516 -2.643 -12.609 1 97.06 127 HIS A N 1
ATOM 1006 C CA . HIS A 1 127 ? 16.938 -2.127 -13.906 1 97.06 127 HIS A CA 1
ATOM 1007 C C . HIS A 1 127 ? 16.922 -0.603 -13.93 1 97.06 127 HIS A C 1
ATOM 1009 O O . HIS A 1 127 ? 16.281 0.024 -13.086 1 97.06 127 HIS A O 1
ATOM 1015 N N . CYS A 1 128 ? 17.609 -0.051 -14.789 1 97 128 CYS A N 1
ATOM 1016 C CA . CYS A 1 128 ? 17.688 1.385 -15.031 1 97 128 CYS A CA 1
ATOM 1017 C C . CYS A 1 128 ? 18.234 1.671 -16.422 1 97 128 CYS A C 1
ATOM 1019 O O . CYS A 1 128 ? 19.203 1.042 -16.859 1 97 128 CYS A O 1
ATOM 1021 N N . ASP A 1 129 ? 17.641 2.648 -17.172 1 96.88 129 ASP A N 1
ATOM 1022 C CA . ASP A 1 129 ? 18.016 2.852 -18.578 1 96.88 129 ASP A CA 1
ATOM 1023 C C . ASP A 1 129 ? 18.938 4.055 -18.719 1 96.88 129 ASP A C 1
ATOM 1025 O O . ASP A 1 129 ? 19.578 4.227 -19.766 1 96.88 129 ASP A O 1
ATOM 1029 N N . ASP A 1 130 ? 19 4.93 -17.766 1 96.38 130 ASP A N 1
ATOM 1030 C CA . ASP A 1 130 ? 19.719 6.184 -17.969 1 96.38 130 ASP A CA 1
ATOM 1031 C C . ASP A 1 130 ? 20.906 6.297 -17.016 1 96.38 130 ASP A C 1
ATOM 1033 O O . ASP A 1 130 ? 21.453 7.383 -16.812 1 96.38 130 ASP A O 1
ATOM 1037 N N . GLY A 1 131 ? 21.219 5.273 -16.266 1 95.25 131 GLY A N 1
ATOM 1038 C CA . GLY A 1 131 ? 22.422 5.227 -15.445 1 95.25 131 GLY A CA 1
ATOM 1039 C C . GLY A 1 131 ? 22.219 5.855 -14.078 1 95.25 131 GLY A C 1
ATOM 1040 O O . GLY A 1 131 ? 23.172 5.961 -13.297 1 95.25 131 GLY A O 1
ATOM 1041 N N . THR A 1 132 ? 21 6.199 -13.703 1 95.31 132 THR A N 1
ATOM 1042 C CA . THR A 1 132 ? 20.75 6.855 -12.422 1 95.31 132 THR A CA 1
ATOM 1043 C C . THR A 1 132 ? 20.797 5.848 -11.273 1 95.31 132 THR A C 1
ATOM 1045 O O . THR A 1 132 ? 20.922 6.23 -10.109 1 95.31 132 THR A O 1
ATOM 1048 N N . LEU A 1 133 ? 20.625 4.637 -11.602 1 96.56 133 LEU A N 1
ATOM 1049 C CA . LEU A 1 133 ? 20.906 3.592 -10.625 1 96.56 133 LEU A CA 1
ATOM 1050 C C . LEU A 1 133 ? 22.344 3.111 -10.734 1 96.56 133 LEU A C 1
ATOM 1052 O O . LEU A 1 133 ? 22.688 2.385 -11.672 1 96.56 133 LEU A O 1
ATOM 1056 N N . LYS A 1 134 ? 23.062 3.477 -9.781 1 94.94 134 LYS A N 1
ATOM 1057 C CA . LYS A 1 134 ? 24.484 3.088 -9.789 1 94.94 134 LYS A CA 1
ATOM 1058 C C . LYS A 1 134 ? 24.641 1.606 -9.461 1 94.94 134 LYS A C 1
ATOM 1060 O O . LYS A 1 134 ? 23.875 1.053 -8.672 1 94.94 134 LYS A O 1
ATOM 1065 N N . LYS A 1 135 ? 25.703 1.036 -9.992 1 92.94 135 LYS A N 1
ATOM 1066 C CA . LYS A 1 135 ? 25.938 -0.392 -9.812 1 92.94 135 LYS A CA 1
ATOM 1067 C C . LYS A 1 135 ? 26.234 -0.723 -8.352 1 92.94 135 LYS A C 1
ATOM 1069 O O . LYS A 1 135 ? 25.969 -1.836 -7.898 1 92.94 135 LYS A O 1
ATOM 1074 N N . ASP A 1 136 ? 26.719 0.264 -7.652 1 95.12 136 ASP A N 1
ATOM 1075 C CA . ASP A 1 136 ? 27.094 0.016 -6.262 1 95.12 136 ASP A CA 1
ATOM 1076 C C . ASP A 1 136 ? 26.047 0.595 -5.305 1 95.12 136 ASP A C 1
ATOM 1078 O O . ASP A 1 136 ? 26.328 0.759 -4.113 1 95.12 136 ASP A O 1
ATOM 1082 N N . SER A 1 137 ? 24.906 0.907 -5.867 1 96.88 137 SER A N 1
ATOM 1083 C CA . SER A 1 137 ? 23.828 1.396 -5.008 1 96.88 137 SER A CA 1
ATOM 1084 C C . SER A 1 137 ? 23.375 0.319 -4.031 1 96.88 137 SER A C 1
ATOM 1086 O O . SER A 1 137 ? 23.625 -0.869 -4.242 1 96.88 137 SER A O 1
ATOM 1088 N N . TRP A 1 138 ? 22.766 0.745 -2.99 1 97.62 138 TRP A N 1
ATOM 1089 C CA . TRP A 1 138 ? 22.25 -0.192 -1.993 1 97.62 138 TRP A CA 1
ATOM 1090 C C . TRP A 1 138 ? 21.141 -1.057 -2.578 1 97.62 138 TRP A C 1
ATOM 1092 O O . TRP A 1 138 ? 21.016 -2.234 -2.234 1 97.62 138 TRP A O 1
ATOM 1102 N N . LEU A 1 139 ? 20.344 -0.489 -3.416 1 97.88 139 LEU A N 1
ATOM 1103 C CA . LEU A 1 139 ? 19.281 -1.242 -4.055 1 97.88 139 LEU A CA 1
ATOM 1104 C C . LEU A 1 139 ? 19.844 -2.326 -4.969 1 97.88 139 LEU A C 1
ATOM 1106 O O . LEU A 1 139 ? 19.359 -3.465 -4.953 1 97.88 139 LEU A O 1
ATOM 1110 N N . ALA A 1 140 ? 20.781 -1.96 -5.773 1 97.5 140 ALA A N 1
ATOM 1111 C CA . ALA A 1 140 ? 21.422 -2.947 -6.641 1 97.5 140 ALA A CA 1
ATOM 1112 C C . ALA A 1 140 ? 22.078 -4.055 -5.816 1 97.5 140 ALA A C 1
ATOM 1114 O O . ALA A 1 140 ? 21.984 -5.234 -6.168 1 97.5 140 ALA A O 1
ATOM 1115 N N . ARG A 1 141 ? 22.688 -3.672 -4.773 1 97.75 141 ARG A N 1
ATOM 1116 C CA . ARG A 1 141 ? 23.328 -4.633 -3.881 1 97.75 141 ARG A CA 1
ATOM 1117 C C . ARG A 1 141 ? 22.297 -5.566 -3.256 1 97.75 141 ARG A C 1
ATOM 1119 O O . ARG A 1 141 ? 22.516 -6.781 -3.193 1 97.75 141 ARG A O 1
ATOM 1126 N N . TRP A 1 142 ? 21.25 -4.961 -2.771 1 98.44 142 TRP A N 1
ATOM 1127 C CA . TRP A 1 142 ? 20.203 -5.777 -2.184 1 98.44 142 TRP A CA 1
ATOM 1128 C C . TRP A 1 142 ? 19.688 -6.805 -3.186 1 98.44 142 TRP A C 1
ATOM 1130 O O . TRP A 1 142 ? 19.531 -7.984 -2.854 1 98.44 142 TRP A O 1
ATOM 1140 N N . ALA A 1 143 ? 19.406 -6.344 -4.406 1 97.75 143 ALA A N 1
ATOM 1141 C CA . ALA A 1 143 ? 18.859 -7.23 -5.426 1 97.75 143 ALA A CA 1
ATOM 1142 C C . ALA A 1 143 ? 19.797 -8.391 -5.715 1 97.75 143 ALA A C 1
ATOM 1144 O O . ALA A 1 143 ? 19.359 -9.547 -5.816 1 97.75 143 ALA A O 1
ATOM 1145 N N . GLN A 1 144 ? 21.031 -8.102 -5.785 1 97.25 144 GLN A N 1
ATOM 1146 C CA . GLN A 1 144 ? 22.031 -9.125 -6.059 1 97.25 144 GLN A CA 1
ATOM 1147 C C . GLN A 1 144 ? 22.125 -10.125 -4.906 1 97.25 144 GLN A C 1
ATOM 1149 O O . GLN A 1 144 ? 22.141 -11.336 -5.133 1 97.25 144 GLN A O 1
ATOM 1154 N N . LEU A 1 145 ? 22.188 -9.633 -3.746 1 98.12 145 LEU A N 1
ATOM 1155 C CA . LEU A 1 145 ? 22.297 -10.492 -2.57 1 98.12 145 LEU A CA 1
ATOM 1156 C C . LEU A 1 145 ? 21.047 -11.344 -2.402 1 98.12 145 LEU A C 1
ATOM 1158 O O . LEU A 1 145 ? 21.125 -12.508 -2.012 1 98.12 145 LEU A O 1
ATOM 1162 N N . ASN A 1 146 ? 19.922 -10.727 -2.648 1 98.19 146 ASN A N 1
ATOM 1163 C CA . ASN A 1 146 ? 18.656 -11.461 -2.568 1 98.19 146 ASN A CA 1
ATOM 1164 C C . ASN A 1 146 ? 18.641 -12.648 -3.529 1 98.19 146 ASN A C 1
ATOM 1166 O O . ASN A 1 146 ? 18.25 -13.758 -3.152 1 98.19 146 ASN A O 1
ATOM 1170 N N . ASN A 1 147 ? 19.047 -12.406 -4.766 1 97.44 147 ASN A N 1
ATOM 1171 C CA . ASN A 1 147 ? 19.078 -13.469 -5.758 1 97.44 147 ASN A CA 1
ATOM 1172 C C . ASN A 1 147 ? 20.078 -14.562 -5.371 1 97.44 147 ASN A C 1
ATOM 1174 O O . ASN A 1 147 ? 19.781 -15.75 -5.5 1 97.44 147 ASN A O 1
ATOM 1178 N N . THR A 1 148 ? 21.203 -14.141 -4.887 1 98 148 THR A N 1
ATOM 1179 C CA . THR A 1 148 ? 22.234 -15.094 -4.48 1 98 148 THR A CA 1
ATOM 1180 C C . THR A 1 148 ? 21.75 -15.945 -3.311 1 98 148 THR A C 1
ATOM 1182 O O . THR A 1 148 ? 21.906 -17.172 -3.326 1 98 148 THR A O 1
ATOM 1185 N N . ALA A 1 149 ? 21.203 -15.305 -2.359 1 98.31 149 ALA A N 1
ATOM 1186 C CA . ALA A 1 149 ? 20.688 -16.016 -1.188 1 98.31 149 ALA A CA 1
ATOM 1187 C C . ALA A 1 149 ? 19.594 -17 -1.577 1 98.31 149 ALA A C 1
ATOM 1189 O O . ALA A 1 149 ? 19.562 -18.125 -1.073 1 98.31 149 ALA A O 1
ATOM 1190 N N . ALA A 1 150 ? 18.719 -16.547 -2.412 1 97.88 150 ALA A N 1
ATOM 1191 C CA . ALA A 1 150 ? 17.594 -17.375 -2.859 1 97.88 150 ALA A CA 1
ATOM 1192 C C . ALA A 1 150 ? 18.094 -18.625 -3.574 1 97.88 150 ALA A C 1
ATOM 1194 O O . ALA A 1 150 ? 17.562 -19.719 -3.359 1 97.88 150 ALA A O 1
ATOM 1195 N N . GLU A 1 151 ? 19.062 -18.469 -4.402 1 96.88 151 GLU A N 1
ATOM 1196 C CA . GLU A 1 151 ? 19.656 -19.609 -5.102 1 96.88 151 GLU A CA 1
ATOM 1197 C C . GLU A 1 151 ? 20.297 -20.594 -4.121 1 96.88 151 GLU A C 1
ATOM 1199 O O . GLU A 1 151 ? 20.188 -21.797 -4.289 1 96.88 151 GLU A O 1
ATOM 1204 N N . LYS A 1 152 ? 20.938 -20.094 -3.174 1 97.88 152 LYS A N 1
ATOM 1205 C CA . LYS A 1 152 ? 21.656 -20.922 -2.217 1 97.88 152 LYS A CA 1
ATOM 1206 C C . LYS A 1 152 ? 20.703 -21.766 -1.379 1 97.88 152 LYS A C 1
ATOM 1208 O O . LYS A 1 152 ? 21.047 -22.891 -0.986 1 97.88 152 LYS A O 1
ATOM 1213 N N . ILE A 1 153 ? 19.562 -21.25 -1.166 1 97.31 153 ILE A N 1
ATOM 1214 C CA . ILE A 1 153 ? 18.641 -22.016 -0.325 1 97.31 153 ILE A CA 1
ATOM 1215 C C . ILE A 1 153 ? 17.719 -22.844 -1.201 1 97.31 153 ILE A C 1
ATOM 1217 O O . ILE A 1 153 ? 16.734 -23.422 -0.711 1 97.31 153 ILE A O 1
ATOM 1221 N N . GLY A 1 154 ? 17.922 -22.781 -2.488 1 96.81 154 GLY A N 1
ATOM 1222 C CA . GLY A 1 154 ? 17.203 -23.641 -3.41 1 96.81 154 GLY A CA 1
ATOM 1223 C C . GLY A 1 154 ? 15.844 -23.094 -3.801 1 96.81 154 GLY A C 1
ATOM 1224 O O . GLY A 1 154 ? 14.961 -23.859 -4.207 1 96.81 154 GLY A O 1
ATOM 1225 N N . ARG A 1 155 ? 15.578 -21.859 -3.676 1 96.94 155 ARG A N 1
ATOM 1226 C CA . ARG A 1 155 ? 14.344 -21.172 -4.07 1 96.94 155 ARG A CA 1
ATOM 1227 C C . ARG A 1 155 ? 14.641 -19.938 -4.895 1 96.94 155 ARG A C 1
ATOM 1229 O O . ARG A 1 155 ? 14.414 -18.812 -4.434 1 96.94 155 ARG A O 1
ATOM 1236 N N . PRO A 1 156 ? 15.062 -20.156 -6.062 1 96.19 156 PRO A N 1
ATOM 1237 C CA . PRO A 1 156 ? 15.562 -19.031 -6.871 1 96.19 156 PRO A CA 1
ATOM 1238 C C . PRO A 1 156 ? 14.492 -17.984 -7.141 1 96.19 156 PRO A C 1
ATOM 1240 O O . PRO A 1 156 ? 13.32 -18.312 -7.312 1 96.19 156 PRO A O 1
ATOM 1243 N N . THR A 1 157 ? 14.891 -16.703 -7.238 1 96 157 THR A N 1
ATOM 1244 C CA . THR A 1 157 ? 14 -15.578 -7.473 1 96 157 THR A CA 1
ATOM 1245 C C . THR A 1 157 ? 14.18 -15.039 -8.891 1 96 157 THR A C 1
ATOM 1247 O O . THR A 1 157 ? 13.492 -14.094 -9.289 1 96 157 THR A O 1
ATOM 1250 N N . ASP A 1 158 ? 15.023 -15.648 -9.711 1 93.94 158 ASP A N 1
ATOM 1251 C CA . ASP A 1 158 ? 15.406 -15.047 -10.977 1 93.94 158 ASP A CA 1
ATOM 1252 C C . ASP A 1 158 ? 14.953 -15.906 -12.156 1 93.94 158 ASP A C 1
ATOM 1254 O O . ASP A 1 158 ? 15.594 -15.922 -13.203 1 93.94 158 ASP A O 1
ATOM 1258 N N . PHE A 1 159 ? 13.844 -16.594 -12.031 1 95 159 PHE A N 1
ATOM 1259 C CA . PHE A 1 159 ? 13.477 -17.484 -13.133 1 95 159 PHE A CA 1
ATOM 1260 C C . PHE A 1 159 ? 12.484 -16.797 -14.062 1 95 159 PHE A C 1
ATOM 1262 O O . PHE A 1 159 ? 12.125 -17.359 -15.102 1 95 159 PHE A O 1
ATOM 1269 N N . ALA A 1 160 ? 12.055 -15.602 -13.789 1 97.12 160 ALA A N 1
ATOM 1270 C CA . ALA A 1 160 ? 11.031 -14.938 -14.594 1 97.12 160 ALA A CA 1
ATOM 1271 C C . ALA A 1 160 ? 11.461 -14.844 -16.062 1 97.12 160 ALA A C 1
ATOM 1273 O O . ALA A 1 160 ? 10.672 -15.148 -16.953 1 97.12 160 ALA A O 1
ATOM 1274 N N . PRO A 1 161 ? 12.703 -14.492 -16.344 1 96.5 161 PRO A N 1
ATOM 1275 C CA . PRO A 1 161 ? 13.109 -14.359 -17.734 1 96.5 161 PRO A CA 1
ATOM 1276 C C . PRO A 1 161 ? 13.102 -15.688 -18.484 1 96.5 161 PRO A C 1
ATOM 1278 O O . PRO A 1 161 ? 13.055 -15.703 -19.719 1 96.5 161 PRO A O 1
ATOM 1281 N N . ARG A 1 162 ? 13.062 -16.781 -17.812 1 96 162 ARG A N 1
ATOM 1282 C CA . ARG A 1 162 ? 13.141 -18.078 -18.484 1 96 162 ARG A CA 1
ATOM 1283 C C . ARG A 1 162 ? 11.773 -18.734 -18.547 1 96 162 ARG A C 1
ATOM 1285 O O . ARG A 1 162 ? 11.641 -19.844 -19.062 1 96 162 ARG A O 1
ATOM 1292 N N . LEU A 1 163 ? 10.781 -18.125 -18.078 1 97.88 163 LEU A N 1
ATOM 1293 C CA . LEU A 1 163 ? 9.461 -18.719 -17.938 1 97.88 163 LEU A CA 1
ATOM 1294 C C . LEU A 1 163 ? 8.938 -19.188 -19.297 1 97.88 163 LEU A C 1
ATOM 1296 O O . LEU A 1 163 ? 8.445 -20.312 -19.422 1 97.88 163 LEU A O 1
ATOM 1300 N N . LYS A 1 164 ? 9.062 -18.328 -20.266 1 98.12 164 LYS A N 1
ATOM 1301 C CA . LYS A 1 164 ? 8.57 -18.688 -21.594 1 98.12 164 LYS A CA 1
ATOM 1302 C C . LYS A 1 164 ? 9.211 -19.984 -22.094 1 98.12 164 LYS A C 1
ATOM 1304 O O . LYS A 1 164 ? 8.523 -20.859 -22.609 1 98.12 164 LYS A O 1
ATOM 1309 N N . GLN A 1 165 ? 10.5 -20.031 -21.938 1 98.25 165 GLN A N 1
ATOM 1310 C CA . GLN A 1 165 ? 11.234 -21.219 -22.391 1 98.25 165 GLN A CA 1
ATOM 1311 C C . GLN A 1 165 ? 10.766 -22.469 -21.656 1 98.25 165 GLN A C 1
ATOM 1313 O O . GLN A 1 165 ? 10.609 -23.531 -22.266 1 98.25 165 GLN A O 1
ATOM 1318 N N . VAL A 1 166 ? 10.547 -22.344 -20.391 1 98.38 166 VAL A N 1
ATOM 1319 C CA . VAL A 1 166 ? 10.117 -23.484 -19.578 1 98.38 166 VAL A CA 1
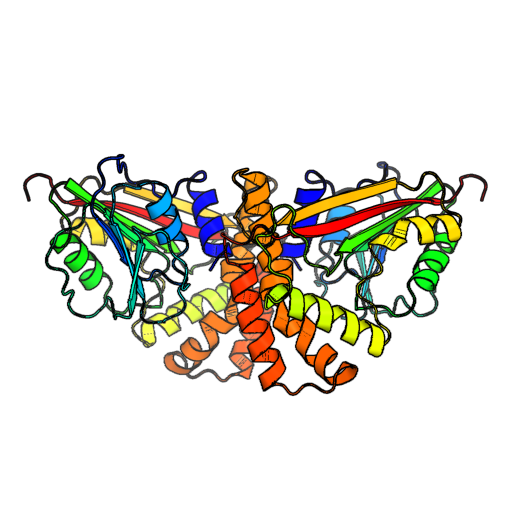ATOM 1320 C C . VAL A 1 166 ? 8.727 -23.938 -20.031 1 98.38 166 VAL A C 1
ATOM 1322 O O . VAL A 1 166 ? 8.438 -25.141 -20.062 1 98.38 166 VAL A O 1
ATOM 1325 N N . PHE A 1 167 ? 7.863 -22.953 -20.391 1 98.81 167 PHE A N 1
ATOM 1326 C CA . PHE A 1 167 ? 6.543 -23.266 -20.922 1 98.81 167 PHE A CA 1
ATOM 1327 C C . PHE A 1 167 ? 6.664 -24.094 -22.203 1 98.81 167 PHE A C 1
ATOM 1329 O O . PHE A 1 167 ? 6.016 -25.141 -22.328 1 98.81 167 PHE A O 1
ATOM 1336 N N . VAL A 1 168 ? 7.52 -23.656 -23.109 1 98.62 168 VAL A N 1
ATOM 1337 C CA . VAL A 1 168 ? 7.699 -24.312 -24.406 1 98.62 168 VAL A CA 1
ATOM 1338 C C . VAL A 1 168 ? 8.25 -25.719 -24.203 1 98.62 168 VAL A C 1
ATOM 1340 O O . VAL A 1 168 ? 7.762 -26.672 -24.812 1 98.62 168 VAL A O 1
ATOM 1343 N N . GLU A 1 169 ? 9.18 -25.859 -23.312 1 98.5 169 GLU A N 1
ATOM 1344 C CA . GLU A 1 169 ? 9.812 -27.141 -23.047 1 98.5 169 GLU A CA 1
ATOM 1345 C C . GLU A 1 169 ? 8.812 -28.125 -22.438 1 98.5 169 GLU A C 1
ATOM 1347 O O . GLU A 1 169 ? 8.93 -29.328 -22.625 1 98.5 169 GLU A O 1
ATOM 1352 N N . ALA A 1 170 ? 7.867 -27.609 -21.719 1 98.5 170 ALA A N 1
ATOM 1353 C CA . ALA A 1 170 ? 6.863 -28.453 -21.062 1 98.5 170 ALA A CA 1
ATOM 1354 C C . ALA A 1 170 ? 5.816 -28.938 -22.062 1 98.5 170 ALA A C 1
ATOM 1356 O O . ALA A 1 170 ? 5.035 -29.844 -21.766 1 98.5 170 ALA A O 1
ATOM 1357 N N . GLY A 1 171 ? 5.699 -28.266 -23.266 1 98.56 171 GLY A N 1
ATOM 1358 C CA . GLY A 1 171 ? 4.801 -28.719 -24.312 1 98.56 171 GLY A CA 1
ATOM 1359 C C . GLY A 1 171 ? 3.68 -27.734 -24.609 1 98.56 171 GLY A C 1
ATOM 1360 O O . GLY A 1 171 ? 2.828 -28 -25.469 1 98.56 171 GLY A O 1
ATOM 1361 N N . PHE A 1 172 ? 3.709 -26.562 -23.953 1 98.81 172 PHE A N 1
ATOM 1362 C CA . PHE A 1 172 ? 2.67 -25.578 -24.219 1 98.81 172 PHE A CA 1
ATOM 1363 C C . PHE A 1 172 ? 2.836 -24.969 -25.594 1 98.81 172 PHE A C 1
ATOM 1365 O O . PHE A 1 172 ? 3.959 -24.797 -26.078 1 98.81 172 PHE A O 1
ATOM 1372 N N . GLU A 1 173 ? 1.757 -24.609 -26.203 1 98.25 173 GLU A N 1
ATOM 1373 C CA . GLU A 1 173 ? 1.746 -23.906 -27.484 1 98.25 173 GLU A CA 1
ATOM 1374 C C . GLU A 1 173 ? 1.182 -22.5 -27.344 1 98.25 173 GLU A C 1
ATOM 1376 O O . GLU A 1 173 ? 0.684 -22.125 -26.281 1 98.25 173 GLU A O 1
ATOM 1381 N N . ASP A 1 174 ? 1.389 -21.641 -28.375 1 97.25 174 ASP A N 1
ATOM 1382 C CA . ASP A 1 174 ? 0.933 -20.25 -28.391 1 97.25 174 ASP A CA 1
ATOM 1383 C C . ASP A 1 174 ? 1.399 -19.516 -27.125 1 97.25 174 ASP A C 1
ATOM 1385 O O . ASP A 1 174 ? 0.609 -18.844 -26.469 1 97.25 174 ASP A O 1
ATOM 1389 N N . VAL A 1 175 ? 2.617 -19.828 -26.766 1 98.56 175 VAL A N 1
ATOM 1390 C CA . VAL A 1 175 ? 3.154 -19.219 -25.547 1 98.56 175 VAL A CA 1
ATOM 1391 C C . VAL A 1 175 ? 3.381 -17.719 -25.766 1 98.56 175 VAL A C 1
ATOM 1393 O O . VAL A 1 175 ? 4.105 -17.328 -26.688 1 98.56 175 VAL A O 1
ATOM 1396 N N . GLN A 1 176 ? 2.732 -16.906 -25 1 98 176 GLN A N 1
ATOM 1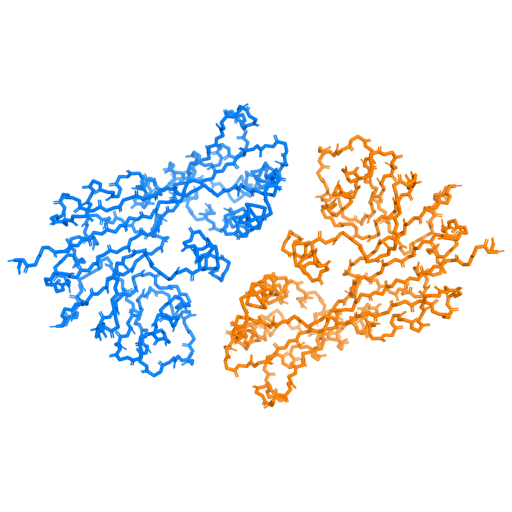397 C CA . GLN A 1 176 ? 2.871 -15.453 -25.031 1 98 176 GLN A CA 1
ATOM 1398 C C . GLN A 1 176 ? 3.576 -14.938 -23.781 1 98 176 GLN A C 1
ATOM 1400 O O . GLN A 1 176 ? 3.33 -15.43 -22.672 1 98 176 GLN A O 1
ATOM 1405 N N . ALA A 1 177 ? 4.508 -14.07 -24.047 1 97.69 177 ALA A N 1
ATOM 1406 C CA . ALA A 1 177 ? 5.227 -13.43 -22.953 1 97.69 177 ALA A CA 1
ATOM 1407 C C . ALA A 1 177 ? 5.227 -11.914 -23.109 1 97.69 177 ALA A C 1
ATOM 1409 O O . ALA A 1 177 ? 5.508 -11.398 -24.203 1 97.69 177 ALA A O 1
ATOM 1410 N N . THR A 1 178 ? 4.832 -11.25 -22.109 1 97.5 178 THR A N 1
ATOM 1411 C CA . THR A 1 178 ? 4.891 -9.797 -22.047 1 97.5 178 THR A CA 1
ATOM 1412 C C . THR A 1 178 ? 5.633 -9.328 -20.812 1 97.5 178 THR A C 1
ATOM 1414 O O . THR A 1 178 ? 5.52 -9.938 -19.75 1 97.5 178 THR A O 1
ATOM 1417 N N . ILE A 1 179 ? 6.363 -8.305 -20.969 1 98.06 179 ILE A N 1
ATOM 1418 C CA . ILE A 1 179 ? 7.102 -7.723 -19.844 1 98.06 179 ILE A CA 1
ATOM 1419 C C . ILE A 1 179 ? 6.566 -6.324 -19.547 1 98.06 179 ILE A C 1
ATOM 1421 O O . ILE A 1 179 ? 6.453 -5.492 -20.453 1 98.06 179 ILE A O 1
ATOM 1425 N N . LYS A 1 180 ? 6.16 -6.133 -18.344 1 98.06 180 LYS A N 1
ATOM 1426 C CA . LYS A 1 180 ? 5.734 -4.812 -17.875 1 98.06 180 LYS A CA 1
ATOM 1427 C C . LYS A 1 180 ? 6.789 -4.188 -16.969 1 98.06 180 LYS A C 1
ATOM 1429 O O . LYS A 1 180 ? 7.457 -4.887 -16.203 1 98.06 180 LYS A O 1
ATOM 1434 N N . ARG A 1 181 ? 6.977 -2.863 -17.094 1 96.69 181 ARG A N 1
ATOM 1435 C CA . ARG A 1 181 ? 7.926 -2.141 -16.25 1 96.69 181 ARG A CA 1
ATOM 1436 C C . ARG A 1 181 ? 7.242 -1.592 -15 1 96.69 181 ARG A C 1
ATOM 1438 O O . ARG A 1 181 ? 6.215 -0.915 -15.094 1 96.69 181 ARG A O 1
ATOM 1445 N N . CYS A 1 182 ? 7.773 -1.87 -13.875 1 98.31 182 CYS A N 1
ATOM 1446 C CA . CYS A 1 182 ? 7.27 -1.391 -12.594 1 98.31 182 CYS A CA 1
ATOM 1447 C C . CYS A 1 182 ? 8.266 -0.438 -11.945 1 98.31 182 CYS A C 1
ATOM 1449 O O . CYS A 1 182 ? 9.188 -0.875 -11.258 1 98.31 182 CYS A O 1
ATOM 1451 N N . PRO A 1 183 ? 8.055 0.866 -12.086 1 98.06 183 PRO A N 1
ATOM 1452 C CA . PRO A 1 183 ? 8.969 1.811 -11.438 1 98.06 183 PRO A CA 1
ATOM 1453 C C . PRO A 1 183 ? 9.039 1.612 -9.922 1 98.06 183 PRO A C 1
ATOM 1455 O O . PRO A 1 183 ? 8.07 1.164 -9.305 1 98.06 183 PRO A O 1
ATOM 1458 N N . THR A 1 184 ? 10.195 1.952 -9.352 1 96.62 184 THR A N 1
ATOM 1459 C CA . THR A 1 184 ? 10.406 1.707 -7.93 1 96.62 184 THR A CA 1
ATOM 1460 C C . THR A 1 184 ? 9.648 2.725 -7.086 1 96.62 184 THR A C 1
ATOM 1462 O O . THR A 1 184 ? 9.414 2.498 -5.895 1 96.62 184 THR A O 1
ATOM 1465 N N . ASN A 1 185 ? 9.367 3.844 -7.652 1 91.75 185 ASN A N 1
ATOM 1466 C CA . ASN A 1 185 ? 8.633 4.93 -7.008 1 91.75 185 ASN A CA 1
ATOM 1467 C C . ASN A 1 185 ? 7.879 5.777 -8.023 1 91.75 185 ASN A C 1
ATOM 1469 O O . ASN A 1 185 ? 7.598 5.32 -9.133 1 91.75 185 ASN A O 1
ATOM 1473 N N . ASP A 1 186 ? 7.461 6.992 -7.668 1 89.62 186 ASP A N 1
ATOM 1474 C CA . ASP A 1 186 ? 6.641 7.824 -8.547 1 89.62 186 ASP A CA 1
ATOM 1475 C C . ASP A 1 186 ? 7.508 8.734 -9.406 1 89.62 186 ASP A C 1
ATOM 1477 O O . ASP A 1 186 ? 7.098 9.844 -9.758 1 89.62 186 ASP A O 1
ATOM 1481 N N . TRP A 1 187 ? 8.719 8.297 -9.828 1 90.44 187 TRP A N 1
ATOM 1482 C CA . TRP A 1 187 ? 9.641 9.133 -10.594 1 90.44 187 TRP A CA 1
ATOM 1483 C C . TRP A 1 187 ? 9.094 9.406 -11.992 1 90.44 187 TRP A C 1
ATOM 1485 O O . TRP A 1 187 ? 9.43 10.414 -12.617 1 90.44 187 TRP A O 1
ATOM 1495 N N . PRO A 1 188 ? 8.242 8.508 -12.547 1 92.25 188 PRO A N 1
ATOM 1496 C CA . PRO A 1 188 ? 7.742 8.812 -13.891 1 92.25 188 PRO A CA 1
ATOM 1497 C C . PRO A 1 188 ? 6.793 10.008 -13.906 1 92.25 188 PRO A C 1
ATOM 1499 O O . PRO A 1 188 ? 6.16 10.312 -12.891 1 92.25 188 PRO A O 1
ATOM 1502 N N . ARG A 1 189 ? 6.684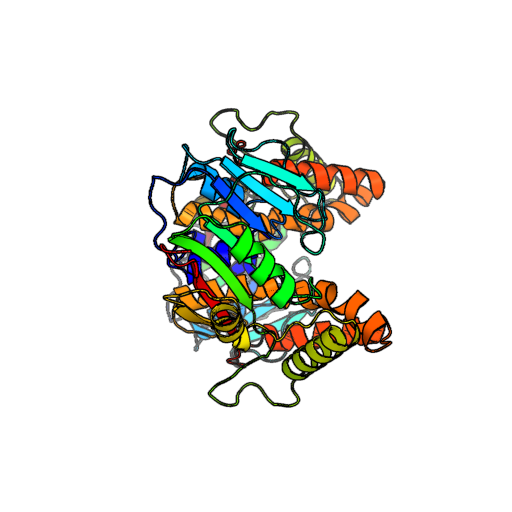 10.609 -15.039 1 86.38 189 ARG A N 1
ATOM 1503 C CA . ARG A 1 189 ? 5.781 11.75 -15.188 1 86.38 189 ARG A CA 1
ATOM 1504 C C . ARG A 1 189 ? 4.355 11.281 -15.477 1 86.38 189 ARG A C 1
ATOM 1506 O O . ARG A 1 189 ? 3.391 11.961 -15.117 1 86.38 189 ARG A O 1
ATOM 1513 N N . ASP A 1 190 ? 4.258 10.109 -16.094 1 90.62 190 ASP A N 1
ATOM 1514 C CA . ASP A 1 190 ? 2.957 9.547 -16.438 1 90.62 190 ASP A CA 1
ATOM 1515 C C . ASP A 1 190 ? 2.174 9.164 -15.188 1 90.62 190 ASP A C 1
ATOM 1517 O O . ASP A 1 190 ? 2.691 8.453 -14.32 1 90.62 190 ASP A O 1
ATOM 1521 N N . LYS A 1 191 ? 0.905 9.594 -15.094 1 85.75 191 LYS A N 1
ATOM 1522 C CA . LYS A 1 191 ? 0.078 9.406 -13.906 1 85.75 191 LYS A CA 1
ATOM 1523 C C . LYS A 1 191 ? -0.092 7.926 -13.578 1 85.75 191 LYS A C 1
ATOM 1525 O O . LYS A 1 191 ? 0.004 7.527 -12.414 1 85.75 191 LYS A O 1
ATOM 1530 N N . ILE A 1 192 ? -0.367 7.156 -14.562 1 89 192 ILE A N 1
ATOM 1531 C CA . ILE A 1 192 ? -0.595 5.73 -14.352 1 89 192 ILE A CA 1
ATOM 1532 C C . ILE A 1 192 ? 0.689 5.07 -13.852 1 89 192 ILE A C 1
ATOM 1534 O O . ILE A 1 192 ? 0.659 4.27 -12.914 1 89 192 ILE A O 1
ATOM 1538 N N . LEU A 1 193 ? 1.824 5.457 -14.445 1 93.25 193 LEU A N 1
ATOM 1539 C CA . LEU A 1 193 ? 3.104 4.887 -14.031 1 93.25 193 LEU A CA 1
ATOM 1540 C C . LEU A 1 193 ? 3.475 5.336 -12.625 1 93.25 193 LEU A C 1
ATOM 1542 O O . LEU A 1 193 ? 4.109 4.59 -11.875 1 93.25 193 LEU A O 1
ATOM 1546 N N . LYS A 1 194 ? 3.029 6.539 -12.234 1 91.06 194 LYS A N 1
ATOM 1547 C CA . LYS A 1 194 ? 3.232 7.008 -10.867 1 91.06 194 LYS A CA 1
ATOM 1548 C C . LYS A 1 194 ? 2.48 6.137 -9.867 1 91.06 194 LYS A C 1
ATOM 1550 O O . LYS A 1 194 ? 3.02 5.777 -8.82 1 91.06 194 LYS A O 1
ATOM 1555 N N . GLU A 1 195 ? 1.267 5.84 -10.219 1 90.44 195 GLU A N 1
ATOM 1556 C CA . GLU A 1 195 ? 0.462 4.984 -9.352 1 90.44 195 GLU A CA 1
ATOM 1557 C C . GLU A 1 195 ? 1.039 3.574 -9.273 1 90.44 195 GLU A C 1
ATOM 1559 O O . GLU A 1 195 ? 1.098 2.979 -8.195 1 90.44 195 GLU A O 1
ATOM 1564 N N . ILE A 1 196 ? 1.454 3.098 -10.422 1 94.94 196 ILE A N 1
ATOM 1565 C CA . ILE A 1 196 ? 2.098 1.788 -10.469 1 94.94 196 ILE A CA 1
ATOM 1566 C C . ILE A 1 196 ? 3.34 1.797 -9.578 1 94.94 196 ILE A C 1
ATOM 1568 O O . ILE A 1 196 ? 3.578 0.85 -8.828 1 94.94 196 ILE A O 1
ATOM 1572 N N . GLY A 1 197 ? 4.102 2.879 -9.648 1 96.06 197 GLY A N 1
ATOM 1573 C CA . GLY A 1 197 ? 5.277 3.006 -8.805 1 96.06 197 GLY A CA 1
ATOM 1574 C C . GLY A 1 197 ? 4.961 2.936 -7.32 1 96.06 197 GLY A C 1
ATOM 1575 O O . GLY A 1 197 ? 5.703 2.322 -6.547 1 96.06 197 GLY A O 1
ATOM 1576 N N . CYS A 1 198 ? 3.861 3.5 -6.953 1 93.06 198 CYS A N 1
ATOM 1577 C CA . CYS A 1 198 ? 3.436 3.461 -5.559 1 93.06 198 CYS A CA 1
ATOM 1578 C C . CYS A 1 198 ? 3.094 2.039 -5.133 1 93.06 198 CYS A C 1
ATOM 1580 O O . CYS A 1 198 ? 3.518 1.587 -4.066 1 93.06 198 CYS A O 1
ATOM 1582 N N . PHE A 1 199 ? 2.371 1.384 -5.961 1 94.81 199 PHE A N 1
ATOM 1583 C CA . PHE A 1 199 ? 2.021 0.009 -5.617 1 94.81 199 PHE A CA 1
ATOM 1584 C C . PHE A 1 199 ? 3.254 -0.886 -5.648 1 94.81 199 PHE A C 1
ATOM 1586 O O . PHE A 1 199 ? 3.363 -1.829 -4.863 1 94.81 199 PHE A O 1
ATOM 1593 N N . THR A 1 200 ? 4.195 -0.549 -6.582 1 97 200 THR A N 1
ATOM 1594 C CA . THR A 1 200 ? 5.445 -1.298 -6.609 1 97 200 THR A CA 1
ATOM 1595 C C . THR A 1 200 ? 6.203 -1.135 -5.297 1 97 200 THR A C 1
ATOM 1597 O O . THR A 1 200 ? 6.727 -2.107 -4.75 1 97 200 THR A O 1
ATOM 1600 N N . PHE A 1 201 ? 6.242 0.07 -4.824 1 95.75 201 PHE A N 1
ATOM 1601 C CA . PHE A 1 201 ? 6.914 0.295 -3.549 1 95.75 201 PHE A CA 1
ATOM 1602 C C . PHE A 1 201 ? 6.234 -0.495 -2.436 1 95.75 201 PHE A C 1
ATOM 1604 O O . PHE A 1 201 ? 6.906 -1.113 -1.607 1 95.75 201 PHE A O 1
ATOM 1611 N N . GLU A 1 202 ? 4.895 -0.49 -2.408 1 93.88 202 GLU A N 1
ATOM 1612 C CA . GLU A 1 202 ? 4.168 -1.222 -1.375 1 93.88 202 GLU A CA 1
ATOM 1613 C C . GLU A 1 202 ? 4.414 -2.725 -1.486 1 93.88 202 GLU A C 1
ATOM 1615 O O . GLU A 1 202 ? 4.453 -3.428 -0.476 1 93.88 202 GLU A O 1
ATOM 1620 N N . THR A 1 203 ? 4.582 -3.193 -2.682 1 94.81 203 THR A N 1
ATOM 1621 C CA . THR A 1 203 ? 4.707 -4.621 -2.959 1 94.81 203 THR A CA 1
ATOM 1622 C C . THR A 1 203 ? 6.129 -5.102 -2.686 1 94.81 203 THR A C 1
ATOM 1624 O O . THR A 1 203 ? 6.328 -6.207 -2.176 1 94.81 203 THR A O 1
ATOM 1627 N N . LEU A 1 204 ? 7.129 -4.238 -3.025 1 95.88 204 LEU A N 1
ATOM 1628 C CA . LEU A 1 204 ? 8.516 -4.676 -2.961 1 95.88 204 LEU A CA 1
ATOM 1629 C C . LEU A 1 204 ? 9.305 -3.828 -1.97 1 95.88 204 LEU A C 1
ATOM 1631 O O . LEU A 1 204 ? 9.867 -4.352 -1.004 1 95.88 204 LEU A O 1
ATOM 1635 N N . GLY A 1 205 ? 9.281 -2.562 -2.133 1 95.44 205 GLY A N 1
ATOM 1636 C CA . GLY A 1 205 ? 10.086 -1.654 -1.335 1 95.44 205 GLY A CA 1
ATOM 1637 C C . GLY A 1 205 ? 9.797 -1.744 0.151 1 95.44 205 GLY A C 1
ATOM 1638 O O . GLY A 1 205 ? 10.719 -1.745 0.971 1 95.44 205 GLY A O 1
ATOM 1639 N N . ASN A 1 206 ? 8.508 -1.8 0.437 1 93.06 206 ASN A N 1
ATOM 1640 C CA . ASN A 1 206 ? 8.086 -1.864 1.83 1 93.06 206 ASN A CA 1
ATOM 1641 C C . ASN A 1 206 ? 8.289 -3.26 2.414 1 93.06 206 ASN A C 1
ATOM 1643 O O . ASN A 1 206 ? 8.203 -3.447 3.629 1 93.06 206 ASN A O 1
ATOM 1647 N N . GLU A 1 207 ? 8.648 -4.23 1.609 1 94.31 207 GLU A N 1
ATOM 1648 C CA . GLU A 1 207 ? 8.734 -5.621 2.039 1 94.31 207 GLU A CA 1
ATOM 1649 C C . GLU A 1 207 ? 10.172 -6.121 2.018 1 94.31 207 GLU A C 1
ATOM 1651 O O . GLU A 1 207 ? 10.43 -7.32 2.166 1 94.31 207 GLU A O 1
ATOM 1656 N N . LEU A 1 208 ? 11.141 -5.273 1.883 1 97.31 208 LEU A N 1
ATOM 1657 C CA . LEU A 1 208 ? 12.531 -5.699 1.736 1 97.31 208 LEU A CA 1
ATOM 1658 C C . LEU A 1 208 ? 12.969 -6.535 2.932 1 97.31 208 LEU A C 1
ATOM 1660 O O . LEU A 1 208 ? 13.625 -7.566 2.766 1 97.31 208 LEU A O 1
ATOM 1664 N N . GLU A 1 209 ? 12.594 -6.16 4.094 1 96.06 209 GLU A N 1
ATOM 1665 C CA . GLU A 1 209 ? 13.023 -6.902 5.281 1 96.06 209 GLU A CA 1
ATOM 1666 C C . GLU A 1 209 ? 12.352 -8.273 5.344 1 96.06 209 GLU A C 1
ATOM 1668 O O . GLU A 1 209 ? 13.008 -9.281 5.609 1 96.06 209 GLU A O 1
ATOM 1673 N N . SER A 1 210 ? 11.039 -8.25 5.129 1 94.5 210 SER A N 1
ATOM 1674 C CA . SER A 1 210 ? 10.305 -9.508 5.18 1 94.5 210 SER A CA 1
ATOM 1675 C C . SER A 1 210 ? 10.82 -10.492 4.133 1 94.5 210 SER A C 1
ATOM 1677 O O . SER A 1 210 ? 10.836 -11.703 4.367 1 94.5 210 SER A O 1
ATOM 1679 N N . ILE A 1 211 ? 11.242 -10.031 3.049 1 96 211 ILE A N 1
ATOM 1680 C CA . ILE A 1 211 ? 11.758 -10.852 1.959 1 96 211 ILE A CA 1
ATOM 1681 C C . ILE A 1 211 ? 13.148 -11.367 2.316 1 96 211 ILE A C 1
ATOM 1683 O O . ILE A 1 211 ? 13.5 -12.5 1.978 1 96 211 ILE A O 1
ATOM 1687 N N . SER A 1 212 ? 13.922 -10.602 3.098 1 97.94 212 SER A N 1
ATOM 1688 C CA . SER A 1 212 ? 15.359 -10.797 3.145 1 97.94 212 SER A CA 1
ATOM 1689 C C . SER A 1 212 ? 15.781 -11.516 4.426 1 97.94 212 SER A C 1
ATOM 1691 O O . SER A 1 212 ? 16.75 -12.273 4.43 1 97.94 212 SER A O 1
ATOM 1693 N N . LEU A 1 213 ? 15.094 -11.312 5.535 1 97.19 213 LEU A N 1
ATOM 1694 C CA . LEU A 1 213 ? 15.633 -11.68 6.84 1 97.19 213 LEU A CA 1
ATOM 1695 C C . LEU A 1 213 ? 15.945 -13.172 6.895 1 97.19 213 LEU A C 1
ATOM 1697 O O . LEU A 1 213 ? 17.094 -13.562 7.094 1 97.19 213 LEU A O 1
ATOM 1701 N N . ALA A 1 214 ? 14.969 -14.07 6.703 1 96.25 214 ALA A N 1
ATOM 1702 C CA . ALA A 1 214 ? 15.203 -15.508 6.773 1 96.25 214 ALA A CA 1
ATOM 1703 C C . ALA A 1 214 ? 16.125 -15.969 5.641 1 96.25 214 ALA A C 1
ATOM 1705 O O . ALA A 1 214 ? 17 -16.812 5.844 1 96.25 214 ALA A O 1
ATOM 1706 N N . ARG A 1 215 ? 15.898 -15.398 4.496 1 97.25 215 ARG A N 1
ATOM 1707 C CA . ARG A 1 215 ? 16.625 -15.797 3.301 1 97.25 215 ARG A CA 1
ATOM 1708 C C . ARG A 1 215 ? 18.109 -15.477 3.436 1 97.25 215 ARG A C 1
ATOM 1710 O O . ARG A 1 215 ? 18.969 -16.297 3.092 1 97.25 215 ARG A O 1
ATOM 1717 N N . PHE A 1 216 ? 18.453 -14.305 3.91 1 98.56 216 PHE A N 1
ATOM 1718 C CA . PHE A 1 216 ? 19.844 -13.906 4.055 1 98.56 216 PHE A CA 1
ATOM 1719 C C . PHE A 1 216 ? 20.516 -14.688 5.172 1 98.56 216 PHE A C 1
ATOM 1721 O O . PHE A 1 216 ? 21.703 -15.023 5.07 1 98.56 216 PHE A O 1
ATOM 1728 N N . LYS A 1 217 ? 19.781 -14.945 6.215 1 98.38 217 LYS A N 1
ATOM 1729 C CA . LYS A 1 217 ? 20.328 -15.781 7.277 1 98.38 217 LYS A CA 1
ATOM 1730 C C . LYS A 1 217 ? 20.656 -17.172 6.766 1 98.38 217 LYS A C 1
ATOM 1732 O O . LYS A 1 217 ? 21.781 -17.672 6.957 1 98.38 217 LYS A O 1
ATOM 1737 N N . ARG A 1 218 ? 19.812 -17.812 6.125 1 97.88 218 ARG A N 1
ATOM 1738 C CA . ARG A 1 218 ? 19.953 -19.188 5.688 1 97.88 218 ARG A CA 1
ATOM 1739 C C . ARG A 1 218 ? 20.906 -19.297 4.508 1 97.88 218 ARG A C 1
ATOM 1741 O O . ARG A 1 218 ? 21.688 -20.25 4.414 1 97.88 218 ARG A O 1
ATOM 1748 N N . GLY A 1 219 ? 20.844 -18.281 3.635 1 98.31 219 GLY A N 1
ATOM 1749 C CA . GLY A 1 219 ? 21.594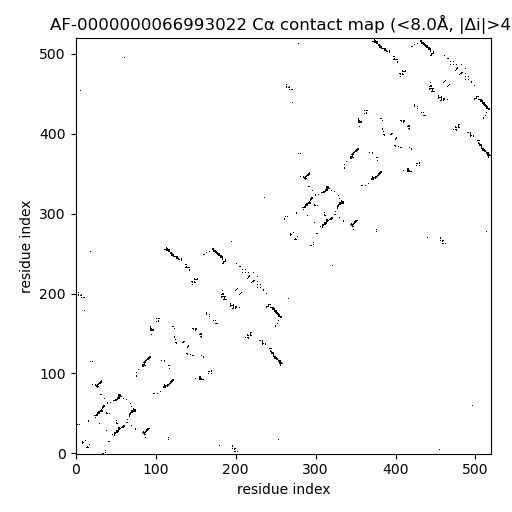 -18.375 2.389 1 98.31 219 GLY A CA 1
ATOM 1750 C C . GLY A 1 219 ? 22.969 -17.75 2.467 1 98.31 219 GLY A C 1
ATOM 1751 O O . GLY A 1 219 ? 23.891 -18.156 1.756 1 98.31 219 GLY A O 1
ATOM 1752 N N . LEU A 1 220 ? 23.125 -16.75 3.297 1 98.31 220 LEU A N 1
ATOM 1753 C CA . LEU A 1 220 ? 24.359 -15.984 3.311 1 98.31 220 LEU A CA 1
ATOM 1754 C C . LEU A 1 220 ? 24.953 -15.93 4.715 1 98.31 220 LEU A C 1
ATOM 1756 O O . LEU A 1 220 ? 26.047 -15.398 4.914 1 98.31 220 LEU A O 1
ATOM 1760 N N . ASP A 1 221 ? 24.219 -16.406 5.684 1 98.19 221 ASP A N 1
ATOM 1761 C CA . ASP A 1 221 ? 24.625 -16.391 7.09 1 98.19 221 ASP A CA 1
ATOM 1762 C C . ASP A 1 221 ? 24.766 -14.953 7.598 1 98.19 221 ASP A C 1
ATOM 1764 O O . ASP A 1 221 ? 25.688 -14.648 8.352 1 98.19 221 ASP A O 1
ATOM 1768 N N . TRP A 1 222 ? 23.938 -14.125 7.109 1 97.81 222 TRP A N 1
ATOM 1769 C CA . TRP A 1 222 ? 23.938 -12.742 7.578 1 97.81 222 TRP A CA 1
ATOM 1770 C C . TRP A 1 222 ? 23.25 -12.633 8.938 1 97.81 222 TRP A C 1
ATOM 1772 O O . TRP A 1 222 ? 22.297 -13.375 9.219 1 97.81 222 TRP A O 1
ATOM 1782 N N . GLY A 1 223 ? 23.766 -11.68 9.727 1 97.06 223 GLY A N 1
ATOM 1783 C CA . GLY A 1 223 ? 23.078 -11.352 10.969 1 97.06 223 GLY A CA 1
ATOM 1784 C C . GLY A 1 223 ? 21.891 -10.414 10.773 1 97.06 223 GLY A C 1
ATOM 1785 O O . GLY A 1 223 ? 21.766 -9.789 9.719 1 97.06 223 GLY A O 1
ATOM 1786 N N . TYR A 1 224 ? 21.094 -10.383 11.781 1 97.19 224 TYR A N 1
ATOM 1787 C CA . TYR A 1 224 ? 19.891 -9.555 11.758 1 97.19 224 TYR A CA 1
ATOM 1788 C C . TYR A 1 224 ? 20.234 -8.094 11.477 1 97.19 224 TYR A C 1
ATOM 1790 O O . TYR A 1 224 ? 19.656 -7.477 10.578 1 97.19 224 TYR A O 1
ATOM 1798 N N . ASP A 1 225 ? 21.188 -7.531 12.148 1 97.19 225 ASP A N 1
ATOM 1799 C CA . ASP A 1 225 ? 21.516 -6.113 12.062 1 97.19 225 ASP A CA 1
ATOM 1800 C C . ASP A 1 225 ? 22 -5.746 10.664 1 97.19 225 ASP A C 1
ATOM 1802 O O . ASP A 1 225 ? 21.625 -4.707 10.117 1 97.19 225 ASP A O 1
ATOM 1806 N N . SER A 1 226 ? 22.828 -6.594 10.102 1 97.88 226 SER A N 1
ATOM 1807 C CA . SER A 1 226 ? 23.359 -6.34 8.758 1 97.88 226 SER A CA 1
ATOM 1808 C C . SER A 1 226 ? 22.234 -6.316 7.723 1 97.88 226 SER A C 1
ATOM 1810 O O . SER A 1 226 ? 22.234 -5.465 6.828 1 97.88 226 SER A O 1
ATOM 1812 N N . THR A 1 227 ? 21.344 -7.246 7.918 1 98.38 227 THR A N 1
ATOM 1813 C CA . THR A 1 227 ? 20.234 -7.328 6.969 1 98.38 227 THR A CA 1
ATOM 1814 C C . THR A 1 227 ? 19.328 -6.102 7.078 1 98.38 227 THR A C 1
ATOM 1816 O O . THR A 1 227 ? 18.938 -5.523 6.066 1 98.38 227 THR A O 1
ATOM 1819 N N . VAL A 1 228 ? 19.078 -5.68 8.273 1 97.62 228 VAL A N 1
ATOM 1820 C CA . VAL A 1 228 ? 18.172 -4.559 8.492 1 97.62 228 VAL A CA 1
ATOM 1821 C C . VAL A 1 228 ? 18.797 -3.275 7.953 1 97.62 228 VAL A C 1
ATOM 1823 O O . VAL A 1 228 ? 18.109 -2.449 7.348 1 97.62 228 VAL A O 1
ATOM 1826 N N . VAL A 1 229 ? 20.062 -3.084 8.125 1 97.31 229 VAL A N 1
ATOM 1827 C CA . VAL A 1 229 ? 20.766 -1.905 7.621 1 97.31 229 VAL A CA 1
ATOM 1828 C C . VAL A 1 229 ? 20.734 -1.891 6.094 1 97.31 229 VAL A C 1
ATOM 1830 O O . VAL A 1 229 ? 20.422 -0.862 5.484 1 97.31 229 VAL A O 1
ATOM 1833 N N . LEU A 1 230 ? 21.016 -3.033 5.48 1 98.38 230 LEU A N 1
ATOM 1834 C CA . LEU A 1 230 ? 20.969 -3.117 4.023 1 98.38 230 LEU A CA 1
ATOM 1835 C C . LEU A 1 230 ? 19.578 -2.766 3.506 1 98.38 230 LEU A C 1
ATOM 1837 O O . LEU A 1 230 ? 19.453 -2 2.549 1 98.38 230 LEU A O 1
ATOM 1841 N N . CYS A 1 231 ? 18.594 -3.342 4.152 1 98.25 231 CYS A N 1
ATOM 1842 C CA . CYS A 1 231 ? 17.219 -3.113 3.711 1 98.25 231 CYS A CA 1
ATOM 1843 C C . CYS A 1 231 ? 16.828 -1.647 3.865 1 98.25 231 CYS A C 1
ATOM 1845 O O . CYS A 1 231 ? 16.156 -1.082 2.996 1 98.25 231 CYS A O 1
ATOM 1847 N N . ALA A 1 232 ? 17.266 -1.015 4.934 1 95.38 232 ALA A N 1
ATOM 1848 C CA . ALA A 1 232 ? 16.953 0.392 5.172 1 95.38 232 ALA A CA 1
ATOM 1849 C C . ALA A 1 232 ? 17.578 1.282 4.105 1 95.38 232 ALA A C 1
ATOM 1851 O O . ALA A 1 232 ? 16.938 2.188 3.58 1 95.38 232 ALA A O 1
ATOM 1852 N N . MET A 1 233 ? 18.781 1.009 3.781 1 95.75 233 MET A N 1
ATOM 1853 C CA . MET A 1 233 ? 19.484 1.808 2.783 1 95.75 233 MET A CA 1
ATOM 1854 C C . MET A 1 233 ? 18.922 1.556 1.388 1 95.75 233 MET A C 1
ATOM 1856 O O . MET A 1 233 ? 18.797 2.486 0.591 1 95.75 233 MET A O 1
ATOM 1860 N N . ALA A 1 234 ? 18.641 0.295 1.117 1 97.56 234 ALA A N 1
ATOM 1861 C CA . ALA A 1 234 ? 18.047 -0.036 -0.17 1 97.56 234 ALA A CA 1
ATOM 1862 C C . ALA A 1 234 ? 16.688 0.639 -0.327 1 97.56 234 ALA A C 1
ATOM 1864 O O . ALA A 1 234 ? 16.312 1.053 -1.428 1 97.56 234 ALA A O 1
ATOM 1865 N N . ARG A 1 235 ? 15.969 0.684 0.768 1 95.38 235 ARG A N 1
ATOM 1866 C CA . ARG A 1 235 ? 14.664 1.338 0.736 1 95.38 235 ARG A CA 1
ATOM 1867 C C . ARG A 1 235 ? 14.805 2.822 0.413 1 95.38 235 ARG A C 1
ATOM 1869 O O . ARG A 1 235 ? 13.961 3.391 -0.287 1 95.38 235 ARG A O 1
ATOM 1876 N N . ARG A 1 236 ? 15.828 3.451 0.872 1 92.25 236 ARG A N 1
ATOM 1877 C CA . ARG A 1 236 ? 16.109 4.848 0.543 1 92.25 236 ARG A CA 1
ATOM 1878 C C . ARG A 1 236 ? 16.344 5.02 -0.954 1 92.25 236 ARG A C 1
ATOM 1880 O O . ARG A 1 236 ? 15.82 5.957 -1.563 1 92.25 236 ARG A O 1
ATOM 1887 N N . ASP A 1 237 ? 17.094 4.062 -1.512 1 94.5 237 ASP A N 1
ATOM 1888 C CA . ASP A 1 237 ? 17.297 4.086 -2.957 1 94.5 237 ASP A CA 1
ATOM 1889 C C . ASP A 1 237 ? 15.984 3.885 -3.703 1 94.5 237 ASP A C 1
ATOM 1891 O O . ASP A 1 237 ? 15.727 4.547 -4.711 1 94.5 237 ASP A O 1
ATOM 1895 N N . PHE A 1 238 ? 15.188 2.963 -3.148 1 95.19 238 PHE A N 1
ATOM 1896 C CA . PHE A 1 238 ? 13.914 2.602 -3.746 1 95.19 238 PHE A CA 1
ATOM 1897 C C . PHE A 1 238 ? 13.008 3.822 -3.875 1 95.19 238 PHE A C 1
ATOM 1899 O O . PHE A 1 238 ? 12.281 3.965 -4.863 1 95.19 238 PHE A O 1
ATOM 1906 N N . LEU A 1 239 ? 13.109 4.766 -2.975 1 92.12 239 LEU A N 1
ATOM 1907 C CA . LEU A 1 239 ? 12.203 5.906 -2.881 1 92.12 239 LEU A CA 1
ATOM 1908 C C . LEU A 1 239 ? 12.812 7.145 -3.521 1 92.12 239 LEU A C 1
ATOM 1910 O O . LEU A 1 239 ? 12.141 8.172 -3.67 1 92.12 239 LEU A O 1
ATOM 1914 N N . ASN A 1 240 ? 14.133 7.066 -3.861 1 92.06 240 ASN A N 1
ATOM 1915 C CA . ASN A 1 240 ? 14.828 8.211 -4.434 1 92.06 240 ASN A CA 1
ATOM 1916 C C . ASN A 1 240 ? 14.336 8.523 -5.844 1 92.06 240 ASN A C 1
ATOM 1918 O O . ASN A 1 240 ? 14.625 7.781 -6.785 1 92.06 240 ASN A O 1
ATOM 1922 N N . ARG A 1 241 ? 13.711 9.609 -6.043 1 90.19 241 ARG A N 1
ATOM 1923 C CA . ARG A 1 241 ? 13.109 9.969 -7.32 1 90.19 241 ARG A CA 1
ATOM 1924 C C . ARG A 1 241 ? 14.172 10.25 -8.375 1 90.19 241 ARG A C 1
ATOM 1926 O O . ARG A 1 241 ? 13.891 10.234 -9.57 1 90.19 241 ARG A O 1
ATOM 1933 N N . GLY A 1 242 ? 15.32 10.562 -7.859 1 90.69 242 GLY A N 1
ATOM 1934 C CA . GLY A 1 242 ? 16.422 10.758 -8.789 1 90.69 242 GLY A CA 1
ATOM 1935 C C . GLY A 1 242 ? 16.938 9.461 -9.375 1 90.69 242 GLY A C 1
ATOM 1936 O O . GLY A 1 242 ? 17.734 9.477 -10.328 1 90.69 242 GLY A O 1
ATOM 1937 N N . VAL A 1 243 ? 16.516 8.367 -8.781 1 94.38 243 VAL A N 1
ATOM 1938 C CA . VAL A 1 243 ? 16.875 7.039 -9.273 1 94.38 243 VAL A CA 1
ATOM 1939 C C . VAL A 1 243 ? 15.719 6.469 -10.094 1 94.38 243 VAL A C 1
ATOM 1941 O O . VAL A 1 243 ? 14.695 6.059 -9.539 1 94.38 243 VAL A O 1
ATOM 1944 N N . HIS A 1 244 ? 15.898 6.414 -11.43 1 96.56 244 HIS A N 1
ATOM 1945 C CA . HIS A 1 244 ? 14.852 5.969 -12.336 1 96.56 244 HIS A CA 1
ATOM 1946 C C . HIS A 1 244 ? 14.898 4.457 -12.531 1 96.56 244 HIS A C 1
ATOM 1948 O O . HIS A 1 244 ? 14.969 3.973 -13.664 1 96.56 244 HIS A O 1
ATOM 1954 N N . ALA A 1 245 ? 14.812 3.732 -11.414 1 97.69 245 ALA A N 1
ATOM 1955 C CA . ALA A 1 245 ? 14.891 2.273 -11.422 1 97.69 245 ALA A CA 1
ATOM 1956 C C . ALA A 1 245 ? 13.508 1.649 -11.594 1 97.69 245 ALA A C 1
ATOM 1958 O O . ALA A 1 245 ? 12.492 2.312 -11.383 1 97.69 245 ALA A O 1
ATOM 1959 N N . TYR A 1 246 ? 13.492 0.448 -12.086 1 98.12 246 TYR A N 1
ATOM 1960 C CA . TYR A 1 246 ? 12.258 -0.319 -12.227 1 98.12 246 TYR A CA 1
ATOM 1961 C C . TYR A 1 246 ? 12.539 -1.815 -12.164 1 98.12 246 TYR A C 1
ATOM 1963 O O . TYR A 1 246 ? 13.688 -2.248 -12.312 1 98.12 246 TYR A O 1
ATOM 1971 N N . PHE A 1 247 ? 11.547 -2.545 -11.852 1 98 247 PHE A N 1
ATOM 1972 C CA . PHE A 1 247 ? 11.562 -4 -11.93 1 98 247 PHE A CA 1
ATOM 1973 C C . PHE A 1 247 ? 10.703 -4.492 -13.086 1 98 247 PHE A C 1
ATOM 1975 O O . PHE A 1 247 ? 9.703 -3.852 -13.438 1 98 247 PHE A O 1
ATOM 1982 N N . LYS A 1 248 ? 11.141 -5.57 -13.625 1 98.06 248 LYS A N 1
ATOM 1983 C CA . LYS A 1 248 ? 10.367 -6.168 -14.703 1 98.06 248 LYS A CA 1
ATOM 1984 C C . LYS A 1 248 ? 9.367 -7.188 -14.172 1 98.06 248 LYS A C 1
ATOM 1986 O O . LYS A 1 248 ? 9.695 -7.996 -13.305 1 98.06 248 LYS A O 1
ATOM 1991 N N . PHE A 1 249 ? 8.18 -7.02 -14.578 1 98.31 249 PHE A N 1
ATOM 1992 C CA . PHE A 1 249 ? 7.098 -7.953 -14.297 1 98.31 249 PHE A CA 1
ATOM 1993 C C . PHE A 1 249 ? 6.754 -8.773 -15.531 1 98.31 249 PHE A C 1
ATOM 1995 O O . PHE A 1 249 ? 6.289 -8.227 -16.531 1 98.31 249 PHE A O 1
ATOM 2002 N N . HIS A 1 250 ? 7 -10.086 -15.492 1 98.69 250 HIS A N 1
ATOM 2003 C CA . HIS A 1 250 ? 6.793 -10.984 -16.625 1 98.69 250 HIS A CA 1
ATOM 2004 C C . HIS A 1 250 ? 5.418 -11.648 -16.547 1 98.69 250 HIS A C 1
ATOM 2006 O O . HIS A 1 250 ? 5.062 -12.25 -15.539 1 98.69 250 HIS A O 1
ATOM 2012 N N . VAL A 1 251 ? 4.707 -11.523 -17.609 1 98.75 251 VAL A N 1
ATOM 2013 C CA . VAL A 1 251 ? 3.41 -12.172 -17.781 1 98.75 251 VAL A CA 1
ATOM 2014 C C . VAL A 1 251 ? 3.49 -13.211 -18.891 1 98.75 251 VAL A C 1
ATOM 2016 O O . VAL A 1 251 ? 3.693 -12.867 -20.062 1 98.75 251 VAL A O 1
ATOM 2019 N N . VAL A 1 252 ? 3.328 -14.461 -18.5 1 98.81 252 VAL A N 1
ATOM 2020 C CA . VAL A 1 252 ? 3.48 -15.523 -19.484 1 98.81 252 VAL A CA 1
ATOM 2021 C C . VAL A 1 252 ? 2.232 -16.406 -19.5 1 98.81 252 VAL A C 1
ATOM 2023 O O . VAL A 1 252 ? 1.695 -16.75 -18.438 1 98.81 252 VAL A O 1
ATOM 2026 N N . SER A 1 253 ? 1.734 -16.719 -20.672 1 98.75 253 SER A N 1
ATOM 2027 C CA . SER A 1 253 ? 0.588 -17.594 -20.875 1 98.75 253 SER A CA 1
ATOM 2028 C C . SER A 1 253 ? 0.872 -18.641 -21.938 1 98.75 253 SER A C 1
ATOM 2030 O O . SER A 1 253 ? 1.571 -18.359 -22.922 1 98.75 253 SER A O 1
ATOM 2032 N N . GLY A 1 254 ? 0.446 -19.828 -21.703 1 98.75 254 GLY A N 1
ATOM 2033 C CA . GLY A 1 254 ? 0.572 -20.906 -22.688 1 98.75 254 GLY A CA 1
ATOM 2034 C C . GLY A 1 254 ? -0.626 -21.844 -22.703 1 98.75 254 GLY A C 1
ATOM 2035 O O . GLY A 1 254 ? -1.254 -22.078 -21.672 1 98.75 254 GLY A O 1
ATOM 2036 N N . ARG A 1 255 ? -0.881 -22.406 -23.906 1 98.44 255 ARG A N 1
ATOM 2037 C CA . ARG A 1 255 ? -2.027 -23.297 -24.094 1 98.44 255 ARG A CA 1
ATOM 2038 C C . ARG A 1 255 ? -1.583 -24.75 -24.234 1 98.44 255 ARG A C 1
ATOM 2040 O O . ARG A 1 255 ? -0.636 -25.047 -24.969 1 98.44 255 ARG A O 1
ATOM 2047 N N . LYS A 1 256 ? -2.217 -25.625 -23.453 1 98.44 256 LYS A N 1
ATOM 2048 C CA . LYS A 1 256 ? -2.059 -27.047 -23.766 1 98.44 256 LYS A CA 1
ATOM 2049 C C . LYS A 1 256 ? -2.66 -27.375 -25.125 1 98.44 256 LYS A C 1
ATOM 2051 O O . LYS A 1 256 ? -3.799 -27 -25.422 1 98.44 256 LYS A O 1
ATOM 2056 N N . PRO A 1 257 ? -1.932 -28.094 -25.953 1 97.94 257 PRO A N 1
ATOM 2057 C CA . PRO A 1 257 ? -2.471 -28.406 -27.281 1 97.94 257 PRO A CA 1
ATOM 2058 C C . PRO A 1 257 ? -3.844 -29.078 -27.219 1 97.94 257 PRO A C 1
ATOM 2060 O O . PRO A 1 257 ? -4.086 -29.906 -26.344 1 97.94 257 PRO A O 1
ATOM 2063 N N . ILE A 1 258 ? -4.656 -28.656 -28.219 1 94.19 258 ILE A N 1
ATOM 2064 C CA . ILE A 1 258 ? -6.008 -29.203 -28.281 1 94.19 258 ILE A CA 1
ATOM 2065 C C . ILE A 1 258 ? -5.949 -30.703 -28.531 1 94.19 258 ILE A C 1
ATOM 2067 O O . ILE A 1 258 ? -6.824 -31.453 -28.094 1 94.19 258 ILE A O 1
ATOM 2071 N N . SER A 1 259 ? -4.945 -31.156 -29.172 1 89.75 259 SER A N 1
ATOM 2072 C CA . SER A 1 259 ? -4.773 -32.531 -29.562 1 89.75 259 SER A CA 1
ATOM 2073 C C . SER A 1 259 ? -4.137 -33.375 -28.453 1 89.75 259 SER A C 1
ATOM 2075 O O . SER A 1 259 ? -3.998 -34.594 -28.562 1 89.75 259 SER A O 1
ATOM 2077 N N . ALA A 1 260 ? -3.885 -32.844 -27.484 1 84.94 260 ALA A N 1
ATOM 2078 C CA . ALA A 1 260 ? -3.18 -33.531 -26.391 1 84.94 260 ALA A CA 1
ATOM 2079 C C . ALA A 1 260 ? -4.109 -34.469 -25.641 1 84.94 260 ALA A C 1
ATOM 2081 O O . ALA A 1 260 ? -5.324 -34.25 -25.594 1 84.94 260 ALA A O 1
ATOM 2082 N N . MET B 1 1 ? 3.543 5.859 4.246 1 83.31 1 MET B N 1
ATOM 2083 C CA . MET B 1 1 ? 3.51 7.289 3.949 1 83.31 1 MET B CA 1
ATOM 2084 C C . MET B 1 1 ? 3.311 7.531 2.457 1 83.31 1 MET B C 1
ATOM 2086 O O . MET B 1 1 ? 2.543 8.406 2.062 1 83.31 1 MET B O 1
ATOM 2090 N N . GLU B 1 2 ? 3.85 6.695 1.659 1 86.12 2 GLU B N 1
ATOM 2091 C CA . GLU B 1 2 ? 3.676 6.863 0.219 1 86.12 2 GLU B CA 1
ATOM 2092 C C . GLU B 1 2 ? 2.244 6.543 -0.204 1 86.12 2 GLU B C 1
ATOM 2094 O O . GLU B 1 2 ? 1.654 7.262 -1.012 1 86.12 2 GLU B O 1
ATOM 2099 N N . ALA B 1 3 ? 1.739 5.496 0.436 1 91.25 3 ALA B N 1
ATOM 2100 C CA . ALA B 1 3 ? 0.352 5.133 0.153 1 91.25 3 ALA B CA 1
ATOM 2101 C C . ALA B 1 3 ? -0.603 6.238 0.595 1 91.25 3 ALA B C 1
ATOM 2103 O O . ALA B 1 3 ? -1.589 6.527 -0.089 1 91.25 3 ALA B O 1
ATOM 2104 N N . GLN B 1 4 ? -0.297 6.832 1.699 1 94.25 4 GLN B N 1
ATOM 2105 C CA . GLN B 1 4 ? -1.102 7.93 2.225 1 94.25 4 GLN B CA 1
ATOM 2106 C C . GLN B 1 4 ? -1.079 9.125 1.28 1 94.25 4 GLN B C 1
ATOM 2108 O O . GLN B 1 4 ? -2.107 9.773 1.061 1 94.25 4 GLN B O 1
ATOM 2113 N N . HIS B 1 5 ? 0.1 9.422 0.768 1 95.62 5 HIS B N 1
ATOM 2114 C CA . HIS B 1 5 ? 0.257 10.531 -0.167 1 95.62 5 HIS B CA 1
ATOM 2115 C C . HIS B 1 5 ? -0.513 10.281 -1.458 1 95.62 5 HIS B C 1
ATOM 2117 O O . HIS B 1 5 ? -1.239 11.156 -1.936 1 95.62 5 HIS B O 1
ATOM 2123 N N . GLN B 1 6 ? -0.38 9.078 -1.982 1 93.88 6 GLN B N 1
ATOM 2124 C CA . GLN B 1 6 ? -1.096 8.75 -3.211 1 93.88 6 GLN B CA 1
ATOM 2125 C C . GLN B 1 6 ? -2.605 8.773 -2.99 1 93.88 6 GLN B C 1
ATOM 2127 O O . GLN B 1 6 ? -3.357 9.234 -3.854 1 93.88 6 GLN B O 1
ATOM 2132 N N . LEU B 1 7 ? -3.041 8.266 -1.873 1 95.88 7 LEU B N 1
ATOM 2133 C CA . LEU B 1 7 ? -4.457 8.32 -1.527 1 95.88 7 LEU B CA 1
ATOM 2134 C C . LEU B 1 7 ? -4.957 9.758 -1.52 1 95.88 7 LEU B C 1
ATOM 2136 O O . LEU B 1 7 ? -6 10.062 -2.102 1 95.88 7 LEU B O 1
ATOM 2140 N N . GLY B 1 8 ? -4.227 10.625 -0.881 1 96.88 8 GLY B N 1
ATOM 2141 C CA . GLY B 1 8 ? -4.59 12.031 -0.854 1 96.88 8 GLY B CA 1
ATOM 2142 C C . GLY B 1 8 ? -4.73 12.641 -2.238 1 96.88 8 GLY B C 1
ATOM 2143 O O . GLY B 1 8 ? -5.684 13.375 -2.508 1 96.88 8 GLY B O 1
ATOM 2144 N N . LEU B 1 9 ? -3.797 12.344 -3.092 1 95.25 9 LEU B N 1
ATOM 2145 C CA . LEU B 1 9 ? -3.844 12.844 -4.461 1 95.25 9 LEU B CA 1
ATOM 2146 C C . LEU B 1 9 ? -5.102 12.367 -5.176 1 95.25 9 LEU B C 1
ATOM 2148 O O . LEU B 1 9 ? -5.797 13.156 -5.82 1 95.25 9 LEU B O 1
ATOM 2152 N N . MET B 1 10 ? -5.371 11.078 -5.023 1 94.12 10 MET B N 1
ATOM 2153 C CA . MET B 1 10 ? -6.535 10.508 -5.695 1 94.12 10 MET B CA 1
ATOM 2154 C C . MET B 1 10 ? -7.824 11.148 -5.191 1 94.12 10 MET B C 1
ATOM 2156 O O . MET B 1 10 ? -8.727 11.445 -5.98 1 94.12 10 MET B O 1
ATOM 2160 N N . LEU B 1 11 ? -7.918 11.375 -3.947 1 96.94 11 LEU B N 1
ATOM 2161 C CA . LEU B 1 11 ? -9.117 11.945 -3.344 1 96.94 11 LEU B CA 1
ATOM 2162 C C . LEU B 1 11 ? -9.312 13.398 -3.781 1 96.94 11 LEU B C 1
ATOM 2164 O O . LEU B 1 11 ? -10.43 13.914 -3.764 1 96.94 11 LEU B O 1
ATOM 2168 N N . LEU B 1 12 ? -8.227 14.055 -4.215 1 96.62 12 LEU B N 1
ATOM 2169 C CA . LEU B 1 12 ? -8.289 15.461 -4.578 1 96.62 12 LEU B CA 1
ATOM 2170 C C . LEU B 1 12 ? -8.18 15.641 -6.09 1 96.62 12 LEU B C 1
ATOM 2172 O O . LEU B 1 12 ? -7.855 16.734 -6.57 1 96.62 12 LEU B O 1
ATOM 2176 N N . GLY B 1 13 ? -8.391 14.547 -6.852 1 93.38 13 GLY B N 1
ATOM 2177 C CA . GLY B 1 13 ? -8.281 14.641 -8.297 1 93.38 13 GLY B CA 1
ATOM 2178 C C . GLY B 1 13 ? -6.863 14.898 -8.773 1 93.38 13 GLY B C 1
ATOM 2179 O O . GLY B 1 13 ? -6.645 15.703 -9.68 1 93.38 13 GLY B O 1
ATOM 2180 N N . GLU B 1 14 ? -5.938 14.352 -8.078 1 93.12 14 GLU B N 1
ATOM 2181 C CA . GLU B 1 14 ? -4.516 14.391 -8.398 1 93.12 14 GLU B CA 1
ATOM 2182 C C . GLU B 1 14 ? -3.936 15.781 -8.172 1 93.12 14 GLU B C 1
ATOM 2184 O O . GLU B 1 14 ? -2.961 16.172 -8.82 1 93.12 14 GLU B O 1
ATOM 2189 N N . GLU B 1 15 ? -4.605 16.516 -7.312 1 94.88 15 GLU B N 1
ATOM 2190 C CA . GLU B 1 15 ? -4.094 17.828 -6.906 1 94.88 15 GLU B CA 1
ATOM 2191 C C . GLU B 1 15 ? -3.441 17.75 -5.527 1 94.88 15 GLU B C 1
ATOM 2193 O O . GLU B 1 15 ? -3.818 16.922 -4.699 1 94.88 15 GLU B O 1
ATOM 2198 N N . LEU B 1 16 ? -2.473 18.625 -5.309 1 96.31 16 LEU B N 1
ATOM 2199 C CA . LEU B 1 16 ? -1.72 18.641 -4.059 1 96.31 16 LEU B CA 1
ATOM 2200 C C . LEU B 1 16 ? -2.463 19.438 -2.984 1 96.31 16 LEU B C 1
ATOM 2202 O O . LEU B 1 16 ? -2.145 19.328 -1.797 1 96.31 16 LEU B O 1
ATOM 2206 N N . SER B 1 17 ? -3.455 20.25 -3.354 1 96.94 17 SER B N 1
ATOM 2207 C CA . SER B 1 17 ? -4.262 21.094 -2.471 1 96.94 17 SER B CA 1
ATOM 2208 C C . SER B 1 17 ? -5.574 21.484 -3.137 1 96.94 17 SER B C 1
ATOM 2210 O O . SER B 1 17 ? -5.707 21.406 -4.359 1 96.94 17 SER B O 1
ATOM 2212 N N . ILE B 1 18 ? -6.52 21.828 -2.316 1 97 18 ILE B N 1
ATOM 2213 C CA . ILE B 1 18 ? -7.785 22.328 -2.85 1 97 18 ILE B CA 1
ATOM 2214 C C . ILE B 1 18 ? -7.816 23.859 -2.752 1 97 18 ILE B C 1
ATOM 2216 O O . ILE B 1 18 ? -8.672 24.5 -3.357 1 97 18 ILE B O 1
ATOM 2220 N N . SER B 1 19 ? -6.906 24.391 -1.889 1 97 19 SER B N 1
ATOM 2221 C CA . SER B 1 19 ? -6.84 25.828 -1.763 1 97 19 SER B CA 1
ATOM 2222 C C . SER B 1 19 ? -6.438 26.484 -3.082 1 97 19 SER B C 1
ATOM 2224 O O . SER B 1 19 ? -5.605 25.953 -3.818 1 97 19 SER B O 1
ATOM 2226 N N . PRO B 1 20 ? -7.008 27.594 -3.418 1 93.25 20 PRO B N 1
ATOM 2227 C CA . PRO B 1 20 ? -6.66 28.281 -4.664 1 93.25 20 PRO B CA 1
ATOM 2228 C C . PRO B 1 20 ? -5.309 28.984 -4.594 1 93.25 20 PRO B C 1
ATOM 2230 O O . PRO B 1 20 ? -5.242 30.219 -4.734 1 93.25 20 PRO B O 1
ATOM 2233 N N . ILE B 1 21 ? -4.301 28.172 -4.469 1 87 21 ILE B N 1
ATOM 2234 C CA . ILE B 1 21 ? -2.977 28.766 -4.383 1 87 21 ILE B CA 1
ATOM 2235 C C . ILE B 1 21 ? -2.377 28.906 -5.781 1 87 21 ILE B C 1
ATOM 2237 O O . ILE B 1 21 ? -2.592 28.047 -6.641 1 87 21 ILE B O 1
ATOM 2241 N N . GLY B 1 22 ? -1.835 30.078 -6.121 1 83.38 22 GLY B N 1
ATOM 2242 C CA . GLY B 1 22 ? -1.324 30.391 -7.445 1 83.38 22 GLY B CA 1
ATOM 2243 C C . GLY B 1 22 ? 0.182 30.25 -7.555 1 83.38 22 GLY B C 1
ATOM 2244 O O . GLY B 1 22 ? 0.833 29.766 -6.625 1 83.38 22 GLY B O 1
ATOM 2245 N N . ASN B 1 23 ? 0.639 30.547 -8.633 1 85.06 23 ASN B N 1
ATOM 2246 C CA . ASN B 1 23 ? 2.047 30.391 -8.977 1 85.06 23 ASN B CA 1
ATOM 2247 C C . ASN B 1 23 ? 2.916 31.438 -8.281 1 85.06 23 ASN B C 1
ATOM 2249 O O . ASN B 1 23 ? 4.145 31.375 -8.352 1 85.06 23 ASN B O 1
ATOM 2253 N N . ASN B 1 24 ? 2.301 32.281 -7.512 1 89.88 24 ASN B N 1
ATOM 2254 C CA . ASN B 1 24 ? 3.061 33.344 -6.875 1 89.88 24 ASN B CA 1
ATOM 2255 C C . ASN B 1 24 ? 3.422 33 -5.434 1 89.88 24 ASN B C 1
ATOM 2257 O O . ASN B 1 24 ? 3.805 33.875 -4.656 1 89.88 24 ASN B O 1
ATOM 2261 N N . MET B 1 25 ? 3.344 31.781 -5.195 1 93.56 25 MET B N 1
ATOM 2262 C CA . MET B 1 25 ? 3.721 31.344 -3.855 1 93.56 25 MET B CA 1
ATOM 2263 C C . MET B 1 25 ? 5.211 31.547 -3.615 1 93.56 25 MET B C 1
ATOM 2265 O O . MET B 1 25 ? 6.027 31.297 -4.504 1 93.56 25 MET B O 1
ATOM 2269 N N . ARG B 1 26 ? 5.539 32.094 -2.391 1 96.12 26 ARG B N 1
ATOM 2270 C CA . ARG B 1 26 ? 6.941 32.312 -2.062 1 96.12 26 ARG B CA 1
ATOM 2271 C C . ARG B 1 26 ? 7.363 31.484 -0.854 1 96.12 26 ARG B C 1
ATOM 2273 O O . ARG B 1 26 ? 8.539 31.156 -0.708 1 96.12 26 ARG B O 1
ATOM 2280 N N . SER B 1 27 ? 6.438 31.234 0.017 1 98 27 SER B N 1
ATOM 2281 C CA . SER B 1 27 ? 6.754 30.516 1.248 1 98 27 SER B CA 1
ATOM 2282 C C . SER B 1 27 ? 5.633 29.562 1.629 1 98 27 SER B C 1
ATOM 2284 O O . SER B 1 27 ? 4.484 29.969 1.806 1 98 27 SER B O 1
ATOM 2286 N N . ILE B 1 28 ? 5.953 28.266 1.784 1 98.56 28 ILE B N 1
ATOM 2287 C CA . ILE B 1 28 ? 4.98 27.234 2.088 1 98.56 28 ILE B CA 1
ATOM 2288 C C . ILE B 1 28 ? 5.484 26.375 3.246 1 98.56 28 ILE B C 1
ATOM 2290 O O . ILE B 1 28 ? 6.664 26.016 3.291 1 98.56 28 ILE B O 1
ATOM 2294 N N . LEU B 1 29 ? 4.621 26.094 4.207 1 98.75 29 LEU B N 1
ATOM 2295 C CA . LEU B 1 29 ? 4.957 25.297 5.375 1 98.75 29 LEU B CA 1
ATOM 2296 C C . LEU B 1 29 ? 4.133 24.016 5.41 1 98.75 29 LEU B C 1
ATOM 2298 O O . LEU B 1 29 ? 2.912 24.047 5.25 1 98.75 29 LEU B O 1
ATOM 2302 N N . ASP B 1 30 ? 4.805 22.875 5.559 1 98.69 30 ASP B N 1
ATOM 2303 C CA . ASP B 1 30 ? 4.188 21.562 5.711 1 98.69 30 ASP B CA 1
ATOM 2304 C C . ASP B 1 30 ? 4.375 21.031 7.129 1 98.69 30 ASP B C 1
ATOM 2306 O O . ASP B 1 30 ? 5.465 20.594 7.496 1 98.69 30 ASP B O 1
ATOM 2310 N N . LEU B 1 31 ? 3.297 21.047 7.906 1 98.56 31 LEU B N 1
ATOM 2311 C CA . LEU B 1 31 ? 3.332 20.609 9.297 1 98.56 31 LEU B CA 1
ATOM 2312 C C . LEU B 1 31 ? 3.152 19.094 9.391 1 98.56 31 LEU B C 1
ATOM 2314 O O . LEU B 1 31 ? 2.23 18.547 8.789 1 98.56 31 LEU B O 1
ATOM 2318 N N . GLY B 1 32 ? 3.984 18.453 10.211 1 97.88 32 GLY B N 1
ATOM 2319 C CA . GLY B 1 32 ? 3.945 17 10.234 1 97.88 32 GLY B CA 1
ATOM 2320 C C . GLY B 1 32 ? 4.227 16.375 8.875 1 97.88 32 GLY B C 1
ATOM 2321 O O . GLY B 1 32 ? 3.461 15.531 8.406 1 97.88 32 GLY B O 1
ATOM 2322 N N . THR B 1 33 ? 5.379 16.75 8.328 1 97.69 33 THR B N 1
ATOM 2323 C CA . THR B 1 33 ? 5.645 16.484 6.914 1 97.69 33 THR B CA 1
ATOM 2324 C C . THR B 1 33 ? 5.883 15.008 6.668 1 97.69 33 THR B C 1
ATOM 2326 O O . THR B 1 33 ? 5.773 14.531 5.531 1 97.69 33 THR B O 1
ATOM 2329 N N . GLY B 1 34 ? 6.25 14.234 7.699 1 95.5 34 GLY B N 1
ATOM 2330 C CA . GLY B 1 34 ? 6.602 12.836 7.496 1 95.5 34 GLY B CA 1
ATOM 2331 C C . GLY B 1 34 ? 7.82 12.648 6.613 1 95.5 34 GLY B C 1
ATOM 2332 O O . GLY B 1 34 ? 8.867 13.266 6.844 1 95.5 34 GLY B O 1
ATOM 2333 N N . THR B 1 35 ? 7.695 11.859 5.586 1 92.5 35 THR B N 1
ATOM 2334 C CA . THR B 1 35 ? 8.812 11.633 4.676 1 92.5 35 THR B CA 1
ATOM 2335 C C . THR B 1 35 ? 9.078 12.883 3.838 1 92.5 35 THR B C 1
ATOM 2337 O O . THR B 1 35 ? 10.133 13 3.209 1 92.5 35 THR B O 1
ATOM 2340 N N . GLY B 1 36 ? 8.172 13.758 3.812 1 95.56 36 GLY B N 1
ATOM 2341 C CA . GLY B 1 36 ? 8.344 15 3.076 1 95.56 36 GLY B CA 1
ATOM 2342 C C . GLY B 1 36 ? 7.867 14.906 1.638 1 95.56 36 GLY B C 1
ATOM 2343 O O . GLY B 1 36 ? 8.07 15.836 0.854 1 95.56 36 GLY B O 1
ATOM 2344 N N . ILE B 1 37 ? 7.18 13.883 1.323 1 94.19 37 ILE B N 1
ATOM 2345 C CA . ILE B 1 37 ? 6.832 13.633 -0.071 1 94.19 37 ILE B CA 1
ATOM 2346 C C . ILE B 1 37 ? 5.906 14.734 -0.579 1 94.19 37 ILE B C 1
ATOM 2348 O O . ILE B 1 37 ? 6.059 15.211 -1.705 1 94.19 37 ILE B O 1
ATOM 2352 N N . TRP B 1 38 ? 5.012 15.172 0.178 1 97.19 38 TRP B N 1
ATOM 2353 C CA . TRP B 1 38 ? 4.129 16.25 -0.241 1 97.19 38 TRP B CA 1
ATOM 2354 C C . TRP B 1 38 ? 4.91 17.547 -0.429 1 97.19 38 TRP B C 1
ATOM 2356 O O . TRP B 1 38 ? 4.734 18.25 -1.43 1 97.19 38 TRP B O 1
ATOM 2366 N N . ALA B 1 39 ? 5.727 17.859 0.532 1 97.69 39 ALA B N 1
ATOM 2367 C CA . ALA B 1 39 ? 6.539 19.062 0.478 1 97.69 39 ALA B CA 1
ATOM 2368 C C . ALA B 1 39 ? 7.402 19.094 -0.778 1 97.69 39 ALA B C 1
ATOM 2370 O O . ALA B 1 39 ? 7.512 20.125 -1.442 1 97.69 39 ALA B O 1
ATOM 2371 N N . MET B 1 40 ? 7.938 18 -1.085 1 95.12 40 MET B N 1
ATOM 2372 C CA . MET B 1 40 ? 8.805 17.922 -2.26 1 95.12 40 MET B CA 1
ATOM 2373 C C . MET B 1 40 ? 7.992 18.094 -3.541 1 95.12 40 MET B C 1
ATOM 2375 O O . MET B 1 40 ? 8.43 18.781 -4.469 1 95.12 40 MET B O 1
ATOM 2379 N N . ASP B 1 41 ? 6.793 17.5 -3.582 1 95 41 ASP B N 1
ATOM 2380 C CA . ASP B 1 41 ? 5.926 17.672 -4.746 1 95 41 ASP B CA 1
ATOM 2381 C C . ASP B 1 41 ? 5.5 19.125 -4.906 1 95 41 ASP B C 1
ATOM 2383 O O . ASP B 1 41 ? 5.426 19.641 -6.027 1 95 41 ASP B O 1
ATOM 2387 N N . VAL B 1 42 ? 5.262 19.719 -3.816 1 97.12 42 VAL B N 1
ATOM 2388 C CA . VAL B 1 42 ? 4.859 21.125 -3.844 1 97.12 42 VAL B CA 1
ATOM 2389 C C . VAL B 1 42 ? 6.035 21.984 -4.297 1 97.12 42 VAL B C 1
ATOM 2391 O O . VAL B 1 42 ? 5.855 22.922 -5.074 1 97.12 42 VAL B O 1
ATOM 2394 N N . ALA B 1 43 ? 7.18 21.688 -3.814 1 96.62 43 ALA B N 1
ATOM 2395 C CA . ALA B 1 43 ? 8.375 22.422 -4.223 1 96.62 43 ALA B CA 1
ATOM 2396 C C . ALA B 1 43 ? 8.602 22.312 -5.73 1 96.62 43 ALA B C 1
ATOM 2398 O O . ALA B 1 43 ? 8.984 23.281 -6.379 1 96.62 43 ALA B O 1
ATOM 2399 N N . ASP B 1 44 ? 8.367 21.156 -6.242 1 93.12 44 ASP B N 1
ATOM 2400 C CA . ASP B 1 44 ? 8.5 20.953 -7.68 1 93.12 44 ASP B CA 1
ATOM 2401 C C . ASP B 1 44 ? 7.457 21.766 -8.453 1 93.12 44 ASP B C 1
ATOM 2403 O O . ASP B 1 44 ? 7.754 22.297 -9.516 1 93.12 44 ASP B O 1
ATOM 2407 N N . LYS B 1 45 ? 6.305 21.844 -7.914 1 94.44 45 LYS B N 1
ATOM 2408 C CA . LYS B 1 45 ? 5.203 22.531 -8.578 1 94.44 45 LYS B CA 1
ATOM 2409 C C . LYS B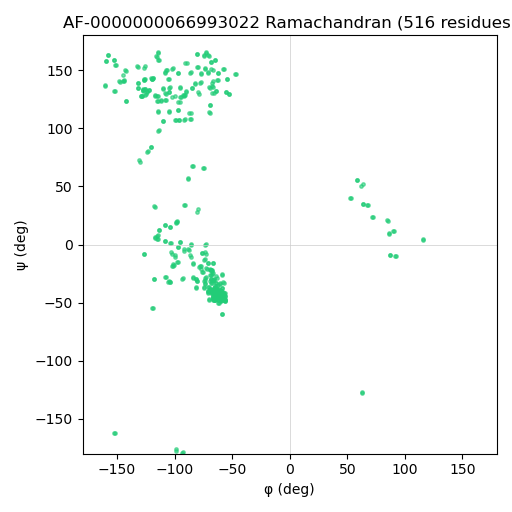 1 45 ? 5.391 24.047 -8.523 1 94.44 45 LYS B C 1
ATOM 2411 O O . LYS B 1 45 ? 4.988 24.75 -9.445 1 94.44 45 LYS B O 1
ATOM 2416 N N . PHE B 1 46 ? 5.984 24.5 -7.453 1 96.38 46 PHE B N 1
ATOM 2417 C CA . PHE B 1 46 ? 6.195 25.922 -7.262 1 96.38 46 PHE B CA 1
ATOM 2418 C C . PHE B 1 46 ? 7.68 26.234 -7.117 1 96.38 46 PHE B C 1
ATOM 2420 O O . PHE B 1 46 ? 8.148 26.531 -6.016 1 96.38 46 PHE B O 1
ATOM 2427 N N . PRO B 1 47 ? 8.359 26.375 -8.195 1 95.12 47 PRO B N 1
ATOM 2428 C CA . PRO B 1 47 ? 9.82 26.516 -8.141 1 95.12 47 PRO B CA 1
ATOM 2429 C C . PRO B 1 47 ? 10.258 27.828 -7.496 1 95.12 47 PRO B C 1
ATOM 2431 O O . PRO B 1 47 ? 11.391 27.938 -7.012 1 95.12 47 PRO B O 1
ATOM 2434 N N . ASP B 1 48 ? 9.383 28.766 -7.523 1 96.06 48 ASP B N 1
ATOM 2435 C CA . ASP B 1 48 ? 9.734 30.062 -6.961 1 96.06 48 ASP B CA 1
ATOM 2436 C C . ASP B 1 48 ? 9.445 30.109 -5.465 1 96.06 48 ASP B C 1
ATOM 2438 O O . ASP B 1 48 ? 9.797 31.078 -4.785 1 96.06 48 ASP B O 1
ATOM 2442 N N . ALA B 1 49 ? 8.875 29.109 -4.914 1 97.25 49 ALA B N 1
ATOM 2443 C CA . ALA B 1 49 ? 8.539 29.062 -3.492 1 97.25 49 ALA B CA 1
ATOM 2444 C C . ALA B 1 49 ? 9.609 28.328 -2.699 1 97.25 49 ALA B C 1
ATOM 2446 O O . ALA B 1 49 ? 10.305 27.453 -3.234 1 97.25 49 ALA B O 1
ATOM 2447 N N . HIS B 1 50 ? 9.797 28.719 -1.522 1 97.69 50 HIS B N 1
ATOM 2448 C CA . HIS B 1 50 ? 10.547 27.922 -0.555 1 97.69 50 HIS B CA 1
ATOM 2449 C C . HIS B 1 50 ? 9.609 27.109 0.325 1 97.69 50 HIS B C 1
ATOM 2451 O O . HIS B 1 50 ? 8.703 27.656 0.963 1 97.69 50 HIS B O 1
ATOM 2457 N N . VAL B 1 51 ? 9.789 25.828 0.312 1 98.19 51 VAL B N 1
ATOM 2458 C CA . VAL B 1 51 ? 8.922 24.906 1.044 1 98.19 51 VAL B CA 1
ATOM 2459 C C . VAL B 1 51 ? 9.664 24.344 2.252 1 98.19 51 VAL B C 1
ATOM 2461 O O . VAL B 1 51 ? 10.766 23.797 2.115 1 98.19 51 VAL B O 1
ATOM 2464 N N . ILE B 1 52 ? 9.094 24.5 3.412 1 98.25 52 ILE B N 1
ATOM 2465 C CA . ILE B 1 52 ? 9.648 23.953 4.645 1 98.25 52 ILE B CA 1
ATOM 2466 C C . ILE B 1 52 ? 8.742 22.844 5.172 1 98.25 52 ILE B C 1
ATOM 2468 O O . ILE B 1 52 ? 7.539 23.062 5.367 1 98.25 52 ILE B O 1
ATOM 2472 N N . GLY B 1 53 ? 9.281 21.672 5.359 1 98.25 53 GLY B N 1
ATOM 2473 C CA . GLY B 1 53 ? 8.602 20.594 6.051 1 98.25 53 GLY B CA 1
ATOM 2474 C C . GLY B 1 53 ? 9.117 20.375 7.461 1 98.25 53 GLY B C 1
ATOM 2475 O O . GLY B 1 53 ? 10.328 20.344 7.688 1 98.25 53 GLY B O 1
ATOM 2476 N N . VAL B 1 54 ? 8.203 20.203 8.406 1 98.12 54 VAL B N 1
ATOM 2477 C CA . VAL B 1 54 ? 8.594 20.047 9.805 1 98.12 54 VAL B CA 1
ATOM 2478 C C . VAL B 1 54 ? 8.023 18.75 10.359 1 98.12 54 VAL B C 1
ATOM 2480 O O . VAL B 1 54 ? 6.848 18.438 10.141 1 98.12 54 VAL B O 1
ATOM 2483 N N . ASP B 1 55 ? 8.836 18.031 10.992 1 97.56 55 ASP B N 1
ATOM 2484 C CA . ASP B 1 55 ? 8.43 16.812 11.695 1 97.56 55 ASP B CA 1
ATOM 2485 C C . ASP B 1 55 ? 9.352 16.531 12.883 1 97.56 55 ASP B C 1
ATOM 2487 O O . ASP B 1 55 ? 10.492 17.016 12.914 1 97.56 55 ASP B O 1
ATOM 2491 N N . ILE B 1 56 ? 8.859 15.859 13.82 1 96.19 56 ILE B N 1
ATOM 2492 C CA . ILE B 1 56 ? 9.672 15.508 14.977 1 96.19 56 ILE B CA 1
ATOM 2493 C C . ILE B 1 56 ? 10.68 14.422 14.594 1 96.19 56 ILE B C 1
ATOM 2495 O O . ILE B 1 56 ? 11.758 14.336 15.188 1 96.19 56 ILE B O 1
ATOM 2499 N N . SER B 1 57 ? 10.352 13.594 13.617 1 93.25 57 SER B N 1
ATOM 2500 C CA . SER B 1 57 ? 11.18 12.469 13.203 1 93.25 57 SER B CA 1
ATOM 2501 C C . SER B 1 57 ? 12.078 12.844 12.031 1 93.25 57 SER B C 1
ATOM 2503 O O . SER B 1 57 ? 11.617 13.461 11.062 1 93.25 57 SER B O 1
ATOM 2505 N N . PRO B 1 58 ? 13.328 12.484 12.062 1 91.12 58 PRO B N 1
ATOM 2506 C CA . PRO B 1 58 ? 14.25 12.75 10.953 1 91.12 58 PRO B CA 1
ATOM 2507 C C . PRO B 1 58 ? 14.188 11.688 9.867 1 91.12 58 PRO B C 1
ATOM 2509 O O . PRO B 1 58 ? 15.188 11.023 9.586 1 91.12 58 PRO B O 1
ATOM 2512 N N . ILE B 1 59 ? 13.102 11.578 9.141 1 88.75 59 ILE B N 1
ATOM 2513 C CA . ILE B 1 59 ? 12.93 10.469 8.211 1 88.75 59 ILE B CA 1
ATOM 2514 C C . ILE B 1 59 ? 12.891 10.992 6.781 1 88.75 59 ILE B C 1
ATOM 2516 O O . ILE B 1 59 ? 12.609 10.234 5.844 1 88.75 59 ILE B O 1
ATOM 2520 N N . GLN B 1 60 ? 13.18 12.258 6.602 1 91.31 60 GLN B N 1
ATOM 2521 C CA . GLN B 1 60 ? 13.164 12.859 5.273 1 91.31 60 GLN B CA 1
ATOM 2522 C C . GLN B 1 60 ? 14.445 12.539 4.512 1 91.31 60 GLN B C 1
ATOM 2524 O O . GLN B 1 60 ? 15.484 12.273 5.117 1 91.31 60 GLN B O 1
ATOM 2529 N N . PRO B 1 61 ? 14.328 12.523 3.262 1 86.31 61 PRO B N 1
ATOM 2530 C CA . PRO B 1 61 ? 15.516 12.211 2.461 1 86.31 61 PRO B CA 1
ATOM 2531 C C . PRO B 1 61 ? 16.562 13.328 2.48 1 86.31 61 PRO B C 1
ATOM 2533 O O . PRO B 1 61 ? 16.219 14.477 2.777 1 86.31 61 PRO B O 1
ATOM 2536 N N . GLU B 1 62 ? 17.719 12.82 2.072 1 81.69 62 GLU B N 1
ATOM 2537 C CA . GLU B 1 62 ? 18.812 13.773 1.975 1 81.69 62 GLU B CA 1
ATOM 2538 C C . GLU B 1 62 ? 18.734 14.578 0.681 1 81.69 62 GLU B C 1
ATOM 2540 O O . GLU B 1 62 ? 19.109 15.75 0.65 1 81.69 62 GLU B O 1
ATOM 2545 N N . PHE B 1 63 ? 18.234 13.945 -0.274 1 80.25 63 PHE B N 1
ATOM 2546 C CA . PHE B 1 63 ? 18.141 14.617 -1.564 1 80.25 63 PHE B CA 1
ATOM 2547 C C . PHE B 1 63 ? 16.766 15.227 -1.77 1 80.25 63 PHE B C 1
ATOM 2549 O O . PHE B 1 63 ? 15.766 14.508 -1.811 1 80.25 63 PHE B O 1
ATOM 2556 N N . THR B 1 64 ? 16.719 16.547 -1.687 1 88.81 64 THR B N 1
ATOM 2557 C CA . THR B 1 64 ? 15.477 17.312 -1.861 1 88.81 64 THR B CA 1
ATOM 2558 C C . THR B 1 64 ? 15.648 18.391 -2.928 1 88.81 64 THR B C 1
ATOM 2560 O O . THR B 1 64 ? 16.766 18.766 -3.258 1 88.81 64 THR B O 1
ATOM 2563 N N . PRO B 1 65 ? 14.5 18.75 -3.598 1 92.44 65 PRO B N 1
ATOM 2564 C CA . PRO B 1 65 ? 14.602 19.938 -4.438 1 92.44 65 PRO B CA 1
ATOM 2565 C C . PRO B 1 65 ? 15.297 21.094 -3.729 1 92.44 65 PRO B C 1
ATOM 2567 O O . PRO B 1 65 ? 15.148 21.266 -2.516 1 92.44 65 PRO B O 1
ATOM 2570 N N . PRO B 1 66 ? 16.016 21.875 -4.492 1 95.25 66 PRO B N 1
ATOM 2571 C CA . PRO B 1 66 ? 16.797 22.953 -3.877 1 95.25 66 PRO B CA 1
ATOM 2572 C C . PRO B 1 66 ? 15.93 23.938 -3.098 1 95.25 66 PRO B C 1
ATOM 2574 O O . PRO B 1 66 ? 16.406 24.594 -2.174 1 95.25 66 PRO B O 1
ATOM 2577 N N . ASN B 1 67 ? 14.672 24.047 -3.465 1 97.62 67 ASN B N 1
ATOM 2578 C CA . ASN B 1 67 ? 13.789 25 -2.805 1 97.62 67 ASN B CA 1
ATOM 2579 C C . ASN B 1 67 ? 12.938 24.328 -1.734 1 97.62 67 ASN B C 1
ATOM 2581 O O . ASN B 1 67 ? 11.875 24.844 -1.369 1 97.62 67 ASN B O 1
ATOM 2585 N N . CYS B 1 68 ? 13.352 23.141 -1.238 1 97.75 68 CYS B N 1
ATOM 2586 C CA . CYS B 1 68 ? 12.672 22.406 -0.175 1 97.75 68 CYS B CA 1
ATOM 2587 C C . CYS B 1 68 ? 13.633 22.094 0.969 1 97.75 68 CYS B C 1
ATOM 2589 O O . CYS B 1 68 ? 14.734 21.594 0.742 1 97.75 68 CYS B O 1
ATOM 2591 N N . SER B 1 69 ? 13.242 22.422 2.17 1 97 69 SER B N 1
ATOM 2592 C CA . SER B 1 69 ? 14.055 22.109 3.336 1 97 69 SER B CA 1
ATOM 2593 C C . SER B 1 69 ? 13.227 21.453 4.438 1 97 69 SER B C 1
ATOM 2595 O O . SER B 1 69 ? 12.023 21.703 4.543 1 97 69 SER B O 1
ATOM 2597 N N . PHE B 1 70 ? 13.891 20.672 5.215 1 97.12 70 PHE B N 1
ATOM 2598 C CA . PHE B 1 70 ? 13.227 19.984 6.312 1 97.12 70 PHE B CA 1
ATOM 2599 C C . PHE B 1 70 ? 13.828 20.406 7.652 1 97.12 70 PHE B C 1
ATOM 2601 O O . PHE B 1 70 ? 15.031 20.625 7.754 1 97.12 70 PHE B O 1
ATOM 2608 N N . GLN B 1 71 ? 13 20.516 8.617 1 96.56 71 GLN B N 1
ATOM 2609 C CA . GLN B 1 71 ? 13.406 20.859 9.977 1 96.56 71 GLN B CA 1
ATOM 2610 C C . GLN B 1 71 ? 12.859 19.859 10.984 1 96.56 71 GLN B C 1
ATOM 2612 O O . GLN B 1 71 ? 11.703 19.438 10.883 1 96.56 71 GLN B O 1
ATOM 2617 N N . ILE B 1 72 ? 13.766 19.422 11.867 1 96.31 72 ILE B N 1
ATOM 2618 C CA . ILE B 1 72 ? 13.336 18.562 12.977 1 96.31 72 ILE B CA 1
ATOM 2619 C C . ILE B 1 72 ? 12.875 19.438 14.141 1 96.31 72 ILE B C 1
ATOM 2621 O O . ILE B 1 72 ? 13.703 20.078 14.812 1 96.31 72 ILE B O 1
ATOM 2625 N N . ASP B 1 73 ? 11.57 19.438 14.344 1 95.56 73 ASP B N 1
ATOM 2626 C CA . ASP B 1 73 ? 11 20.297 15.383 1 95.56 73 ASP B CA 1
ATOM 2627 C C . ASP B 1 73 ? 9.633 19.781 15.82 1 95.56 73 ASP B C 1
ATOM 2629 O O . ASP B 1 73 ? 9.039 18.922 15.164 1 95.56 73 ASP B O 1
ATOM 2633 N N . ASP B 1 74 ? 9.234 20.266 16.953 1 96.69 74 ASP B N 1
ATOM 2634 C CA . ASP B 1 74 ? 7.91 19.969 17.484 1 96.69 74 ASP B CA 1
ATOM 2635 C C . ASP B 1 74 ? 6.918 21.094 17.156 1 96.69 74 ASP B C 1
ATOM 2637 O O . ASP B 1 74 ? 7.016 22.203 17.688 1 96.69 74 ASP B O 1
ATOM 2641 N N . ILE B 1 75 ? 5.914 20.781 16.359 1 96.69 75 ILE B N 1
ATOM 2642 C CA . ILE B 1 75 ? 4.992 21.797 15.883 1 96.69 75 ILE B CA 1
ATOM 2643 C C . ILE B 1 75 ? 4.074 22.25 17.016 1 96.69 75 ILE B C 1
ATOM 2645 O O . ILE B 1 75 ? 3.348 23.234 16.891 1 96.69 75 ILE B O 1
ATOM 2649 N N . GLU B 1 76 ? 4.145 21.578 18.125 1 96.38 76 GLU B N 1
ATOM 2650 C CA . GLU B 1 76 ? 3.33 21.969 19.266 1 96.38 76 GLU B CA 1
ATOM 2651 C C . GLU B 1 76 ? 4.074 22.938 20.188 1 96.38 76 GLU B C 1
ATOM 2653 O O . GLU B 1 76 ? 3.51 23.438 21.156 1 96.38 76 GLU B O 1
ATOM 2658 N N . GLU B 1 77 ? 5.293 23.172 19.844 1 94.56 77 GLU B N 1
ATOM 2659 C CA . GLU B 1 77 ? 6.07 24.188 20.531 1 94.56 77 GLU B CA 1
ATOM 2660 C C . GLU B 1 77 ? 5.988 25.531 19.797 1 94.56 77 GLU B C 1
ATOM 2662 O O . GLU B 1 77 ? 5.316 25.641 18.781 1 94.56 77 GLU B O 1
ATOM 2667 N N . ASP B 1 78 ? 6.676 26.484 20.344 1 92.75 78 ASP B N 1
ATOM 2668 C CA . ASP B 1 78 ? 6.625 27.812 19.734 1 92.75 78 ASP B CA 1
ATOM 2669 C C . ASP B 1 78 ? 7.34 27.828 18.391 1 92.75 78 ASP B C 1
ATOM 2671 O O . ASP B 1 78 ? 8.43 27.281 18.25 1 92.75 78 ASP B O 1
ATOM 2675 N N . TRP B 1 79 ? 6.629 28.453 17.5 1 94.31 79 TRP B N 1
ATOM 2676 C CA . TRP B 1 79 ? 7.211 28.578 16.172 1 94.31 79 TRP B CA 1
ATOM 2677 C C . TRP B 1 79 ? 8.18 29.75 16.109 1 94.31 79 TRP B C 1
ATOM 2679 O O . TRP B 1 79 ? 7.91 30.828 16.656 1 94.31 79 TRP B O 1
ATOM 2689 N N . THR B 1 80 ? 9.352 29.547 15.414 1 90.69 80 THR B N 1
ATOM 2690 C CA . THR B 1 80 ? 10.414 30.531 15.484 1 90.69 80 THR B CA 1
ATOM 2691 C C . THR B 1 80 ? 10.641 31.172 14.117 1 90.69 80 THR B C 1
ATOM 2693 O O . THR B 1 80 ? 11.594 31.938 13.938 1 90.69 80 THR B O 1
ATOM 2696 N N . TRP B 1 81 ? 9.805 30.797 13.227 1 92.19 81 TRP B N 1
ATOM 2697 C CA . TRP B 1 81 ? 9.984 31.375 11.906 1 92.19 81 TRP B CA 1
ATOM 2698 C C . TRP B 1 81 ? 9.688 32.875 11.938 1 92.19 81 TRP B C 1
ATOM 2700 O O . TRP B 1 81 ? 8.75 33.312 12.609 1 92.19 81 TRP B O 1
ATOM 2710 N N . ARG B 1 82 ? 10.477 33.781 11.242 1 88.75 82 ARG B N 1
ATOM 2711 C CA . ARG B 1 82 ? 10.398 35.219 11.305 1 88.75 82 ARG B CA 1
ATOM 2712 C C . ARG B 1 82 ? 9.672 35.781 10.086 1 88.75 82 ARG B C 1
ATOM 2714 O O . ARG B 1 82 ? 9.391 37 10.023 1 88.75 82 ARG B O 1
ATOM 2721 N N . HIS B 1 83 ? 9.391 35 9.156 1 93.06 83 HIS B N 1
ATOM 2722 C CA . HIS B 1 83 ? 8.656 35.438 7.973 1 93.06 83 HIS B CA 1
ATOM 2723 C C . HIS B 1 83 ? 7.336 34.688 7.836 1 93.06 83 HIS B C 1
ATOM 2725 O O . HIS B 1 83 ? 7.25 33.5 8.164 1 93.06 83 HIS B O 1
ATOM 2731 N N . PRO B 1 84 ? 6.316 35.406 7.379 1 96.25 84 PRO B N 1
ATOM 2732 C CA . PRO B 1 84 ? 5.012 34.75 7.219 1 96.25 84 PRO B CA 1
ATOM 2733 C C . PRO B 1 84 ? 4.965 33.812 6.012 1 96.25 84 PRO B C 1
ATOM 2735 O O . PRO B 1 84 ? 5.816 33.906 5.121 1 96.25 84 PRO B O 1
ATOM 2738 N N . PHE B 1 85 ? 3.994 32.969 6.031 1 98.31 85 PHE B N 1
ATOM 2739 C CA . PHE B 1 85 ? 3.828 31.984 4.965 1 98.31 85 PHE B CA 1
ATOM 2740 C C . PHE B 1 85 ? 2.643 32.344 4.078 1 98.31 85 PHE B C 1
ATOM 2742 O O . PHE B 1 85 ? 1.674 32.938 4.543 1 98.31 85 PHE B O 1
ATOM 2749 N N . ASP B 1 86 ? 2.76 31.938 2.775 1 98.25 86 ASP B N 1
ATOM 2750 C CA . ASP B 1 86 ? 1.642 32.094 1.848 1 98.25 86 ASP B CA 1
ATOM 2751 C C . ASP B 1 86 ? 0.634 30.953 2.025 1 98.25 86 ASP B C 1
ATOM 2753 O O . ASP B 1 86 ? -0.56 31.125 1.775 1 98.25 86 ASP B O 1
ATOM 2757 N N . PHE B 1 87 ? 1.118 29.828 2.418 1 98.62 87 PHE B N 1
ATOM 2758 C CA . PHE B 1 87 ? 0.321 28.609 2.506 1 98.62 87 PHE B CA 1
ATOM 2759 C C . PHE B 1 87 ? 0.878 27.672 3.57 1 98.62 87 PHE B C 1
ATOM 2761 O O . PHE B 1 87 ? 2.094 27.484 3.67 1 98.62 87 PHE B O 1
ATOM 2768 N N . ILE B 1 88 ? 0.029 27.172 4.418 1 98.88 88 ILE B N 1
ATOM 2769 C CA . ILE B 1 88 ? 0.372 26.156 5.414 1 98.88 88 ILE B CA 1
ATOM 2770 C C . ILE B 1 88 ? -0.502 24.922 5.219 1 98.88 88 ILE B C 1
ATOM 2772 O O . ILE B 1 88 ? -1.716 25.031 5.027 1 98.88 88 ILE B O 1
ATOM 2776 N N . PHE B 1 89 ? 0.16 23.828 5.234 1 98.81 89 PHE B N 1
ATOM 2777 C CA . PHE B 1 89 ? -0.495 22.547 4.988 1 98.81 89 PHE B CA 1
ATOM 2778 C C . PHE B 1 89 ? -0.202 21.562 6.113 1 98.81 89 PHE B C 1
ATOM 2780 O O . PHE B 1 89 ? 0.895 21.562 6.676 1 98.81 89 PHE B O 1
ATOM 2787 N N . ALA B 1 90 ? -1.179 20.766 6.492 1 98.56 90 ALA B N 1
ATOM 2788 C CA . ALA B 1 90 ? -1.016 19.672 7.445 1 98.56 90 ALA B CA 1
ATOM 2789 C C . ALA B 1 90 ? -1.964 18.516 7.125 1 98.56 90 ALA B C 1
ATOM 2791 O O . ALA B 1 90 ? -3.117 18.75 6.746 1 98.56 90 ALA B O 1
ATOM 2792 N N . ARG B 1 91 ? -1.477 17.375 7.277 1 97.94 91 ARG B N 1
ATOM 2793 C CA . ARG B 1 91 ? -2.354 16.219 7.098 1 97.94 91 ARG B CA 1
ATOM 2794 C C . ARG B 1 91 ? -1.984 15.102 8.055 1 97.94 91 ARG B C 1
ATOM 2796 O O . ARG B 1 91 ? -0.811 14.914 8.383 1 97.94 91 ARG B O 1
ATOM 2803 N N . HIS B 1 92 ? -3.035 14.359 8.516 1 97.19 92 HIS B N 1
ATOM 2804 C CA . HIS B 1 92 ? -2.879 13.164 9.336 1 97.19 92 HIS B CA 1
ATOM 2805 C C . HIS B 1 92 ? -2.203 13.492 10.664 1 97.19 92 HIS B C 1
ATOM 2807 O O . HIS B 1 92 ? -1.239 12.836 11.055 1 97.19 92 HIS B O 1
ATOM 2813 N N . LEU B 1 93 ? -2.748 14.508 11.305 1 97.25 93 LEU B N 1
ATOM 2814 C CA . LEU B 1 93 ? -2.213 14.906 12.602 1 97.25 93 LEU B CA 1
ATOM 2815 C C . LEU B 1 93 ? -3.029 14.289 13.734 1 97.25 93 LEU B C 1
ATOM 2817 O O . LEU B 1 93 ? -2.592 14.289 14.891 1 97.25 93 LEU B O 1
ATOM 2821 N N . ALA B 1 94 ? -4.215 13.781 13.438 1 95.56 94 ALA B N 1
ATOM 2822 C CA . ALA B 1 94 ? -5.027 13.148 14.469 1 95.56 94 ALA B CA 1
ATOM 2823 C C . ALA B 1 94 ? -4.258 12.023 15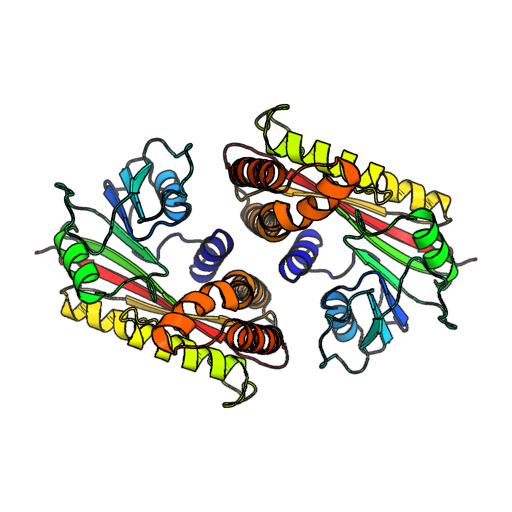.164 1 95.56 94 ALA B C 1
ATOM 2825 O O . ALA B 1 94 ? -3.639 11.188 14.5 1 95.56 94 ALA B O 1
ATOM 2826 N N . GLY B 1 95 ? -4.277 12.039 16.469 1 95.19 95 GLY B N 1
ATOM 2827 C CA . GLY B 1 95 ? -3.561 11.031 17.234 1 95.19 95 GLY B CA 1
ATOM 2828 C C . GLY B 1 95 ? -2.113 11.398 17.5 1 95.19 95 GLY B C 1
ATOM 2829 O O . GLY B 1 95 ? -1.442 10.766 18.312 1 95.19 95 GLY B O 1
ATOM 2830 N N . CYS B 1 96 ? -1.663 12.469 16.859 1 95.44 96 CYS B N 1
ATOM 2831 C CA . CYS B 1 96 ? -0.26 12.844 16.984 1 95.44 96 CYS B CA 1
ATOM 2832 C C . CYS B 1 96 ? -0.104 14.102 17.828 1 95.44 96 CYS B C 1
ATOM 2834 O O . CYS B 1 96 ? 0.93 14.297 18.469 1 95.44 96 CYS B O 1
ATOM 2836 N N . ILE B 1 97 ? -1.109 14.898 17.812 1 96.31 97 ILE B N 1
ATOM 2837 C CA . ILE B 1 97 ? -0.982 16.203 18.469 1 96.31 97 ILE B CA 1
ATOM 2838 C C . ILE B 1 97 ? -1.949 16.266 19.656 1 96.31 97 ILE B C 1
ATOM 2840 O O . ILE B 1 97 ? -2.963 15.57 19.688 1 96.31 97 ILE B O 1
ATOM 2844 N N . ARG B 1 98 ? -1.655 17.219 20.562 1 95.81 98 ARG B N 1
ATOM 2845 C CA . ARG B 1 98 ? -2.469 17.438 21.75 1 95.81 98 ARG B CA 1
ATOM 2846 C C . ARG B 1 98 ? -3.336 18.688 21.609 1 95.81 98 ARG B C 1
ATOM 2848 O O . ARG B 1 98 ? -4.434 18.75 22.172 1 95.81 98 ARG B O 1
ATOM 2855 N N . ASP B 1 99 ? -2.756 19.609 20.875 1 95.56 99 ASP B N 1
ATOM 2856 C CA . ASP B 1 99 ? -3.359 20.938 20.906 1 95.56 99 ASP B CA 1
ATOM 2857 C C . ASP B 1 99 ? -3.709 21.406 19.484 1 95.56 99 ASP B C 1
ATOM 2859 O O . ASP B 1 99 ? -3.023 22.25 18.922 1 95.56 99 ASP B O 1
ATOM 2863 N N . LEU B 1 100 ? -4.848 20.891 19 1 97.19 100 LEU B N 1
ATOM 2864 C CA . LEU B 1 100 ? -5.32 21.25 17.656 1 97.19 100 LEU B CA 1
ATOM 2865 C C . LEU B 1 100 ? -5.543 22.75 17.547 1 97.19 100 LEU B C 1
ATOM 2867 O O . LEU B 1 100 ? -5.086 23.391 16.594 1 97.19 100 LEU B O 1
ATOM 2871 N N . ARG B 1 101 ? -6.23 23.359 18.484 1 97.44 101 ARG B N 1
ATOM 2872 C CA . ARG B 1 101 ? -6.535 24.781 18.469 1 97.44 101 ARG B CA 1
ATOM 2873 C C . ARG B 1 101 ? -5.258 25.609 18.453 1 97.44 101 ARG B C 1
ATOM 2875 O O . ARG B 1 101 ? -5.168 26.625 17.75 1 97.44 101 ARG B O 1
ATOM 2882 N N . GLY B 1 102 ? -4.309 25.141 19.281 1 97.56 102 GLY B N 1
ATOM 2883 C CA . GLY B 1 102 ? -3.029 25.828 19.312 1 97.56 102 GLY B CA 1
ATOM 2884 C C . GLY B 1 102 ? -2.33 25.844 17.969 1 97.56 102 GLY B C 1
ATOM 2885 O O . GLY B 1 102 ? -1.791 26.859 17.531 1 97.56 102 GLY B O 1
ATOM 2886 N N . ILE B 1 103 ? -2.33 24.734 17.281 1 98.06 103 ILE B N 1
ATOM 2887 C CA . ILE B 1 103 ? -1.673 24.594 15.984 1 98.06 103 ILE B CA 1
ATOM 2888 C C . ILE B 1 103 ? -2.371 25.484 14.961 1 98.06 103 ILE B C 1
ATOM 2890 O O . ILE B 1 103 ? -1.713 26.156 14.164 1 98.06 103 ILE B O 1
ATOM 2894 N N . ILE B 1 104 ? -3.703 25.5 14.969 1 98.56 104 ILE B N 1
ATOM 2895 C CA . ILE B 1 104 ? -4.469 26.281 14.008 1 98.56 104 ILE B CA 1
ATOM 2896 C C . ILE B 1 104 ? -4.285 27.781 14.297 1 98.56 104 ILE B C 1
ATOM 2898 O O . ILE B 1 104 ? -4.094 28.578 13.367 1 98.56 104 ILE B O 1
ATOM 2902 N N . ASN B 1 105 ? -4.227 28.156 15.555 1 98.19 105 ASN B N 1
ATOM 2903 C CA . ASN B 1 105 ? -3.988 29.547 15.922 1 98.19 105 ASN B CA 1
ATOM 2904 C C . ASN B 1 105 ? -2.586 30 15.531 1 98.19 105 ASN B C 1
ATOM 2906 O O . ASN B 1 105 ? -2.406 31.109 15.031 1 98.19 105 ASN B O 1
ATOM 2910 N N . ARG B 1 106 ? -1.62 29.188 15.805 1 97.94 106 ARG B N 1
ATOM 2911 C CA . ARG B 1 106 ? -0.257 29.516 15.398 1 97.94 106 ARG B CA 1
ATOM 2912 C C . ARG B 1 106 ? -0.148 29.625 13.883 1 97.94 106 ARG B C 1
ATOM 2914 O O . ARG B 1 106 ? 0.562 30.484 13.367 1 97.94 106 ARG B O 1
ATOM 2921 N N . SER B 1 107 ? -0.857 28.719 13.164 1 98.62 107 SER B N 1
ATOM 2922 C CA . SER B 1 107 ? -0.89 28.797 11.711 1 98.62 107 SER B CA 1
ATOM 2923 C C . SER B 1 107 ? -1.491 30.109 11.242 1 98.62 107 SER B C 1
ATOM 2925 O O . SER B 1 107 ? -0.965 30.75 10.328 1 98.62 107 SER B O 1
ATOM 2927 N N . TYR B 1 108 ? -2.564 30.531 11.883 1 98.38 108 TYR B N 1
ATOM 2928 C CA . TYR B 1 108 ? -3.205 31.812 11.555 1 98.38 108 TYR B CA 1
ATOM 2929 C C . TYR B 1 108 ? -2.227 32.969 11.695 1 98.38 108 TYR B C 1
ATOM 2931 O O . TYR B 1 108 ? -2.125 33.812 10.805 1 98.38 108 TYR B O 1
ATOM 2939 N N . ARG B 1 109 ? -1.482 32.969 12.789 1 97.5 109 ARG B N 1
ATOM 2940 C CA . ARG B 1 109 ? -0.531 34.031 13.062 1 97.5 109 ARG B CA 1
ATOM 2941 C C . ARG B 1 109 ? 0.627 34 12.07 1 97.5 109 ARG B C 1
ATOM 2943 O O . ARG B 1 109 ? 1.165 35.031 11.703 1 97.5 109 ARG B O 1
ATOM 2950 N N . ALA B 1 110 ? 0.943 32.812 11.625 1 98.25 110 ALA B N 1
ATOM 2951 C CA . ALA B 1 110 ? 2.129 32.656 10.789 1 98.25 110 ALA B CA 1
ATOM 2952 C C . ALA B 1 110 ? 1.81 32.906 9.32 1 98.25 110 ALA B C 1
ATOM 2954 O O . ALA B 1 110 ? 2.717 33.062 8.5 1 98.25 110 ALA B O 1
ATOM 2955 N N . LEU B 1 111 ? 0.562 33.031 8.977 1 98.25 111 LEU B N 1
ATOM 2956 C CA . LEU B 1 111 ? 0.16 33.219 7.59 1 98.25 111 LEU B CA 1
ATOM 2957 C C . LEU B 1 111 ? 0.182 34.719 7.227 1 98.25 111 LEU B C 1
ATOM 2959 O O . LEU B 1 111 ? -0.137 35.562 8.062 1 98.25 111 LEU B O 1
ATOM 2963 N N . LYS B 1 112 ? 0.494 35 5.973 1 97.19 112 LYS B N 1
ATOM 2964 C CA . LYS B 1 112 ? 0.239 36.312 5.41 1 97.19 112 LYS B CA 1
ATOM 2965 C C . LYS B 1 112 ? -1.259 36.594 5.293 1 97.19 112 LYS B C 1
ATOM 2967 O O . LYS B 1 112 ? -2.049 35.656 5.117 1 97.19 112 LYS B O 1
ATOM 2972 N N . PRO B 1 113 ? -1.576 37.906 5.398 1 97.19 113 PRO B N 1
ATOM 2973 C CA . PRO B 1 113 ? -2.959 38.188 5.004 1 97.19 113 PRO B CA 1
ATOM 2974 C C . PRO B 1 113 ? -3.307 37.656 3.627 1 97.19 113 PRO B C 1
ATOM 2976 O O . PRO B 1 113 ? -2.525 37.781 2.682 1 97.19 113 PRO B O 1
ATOM 2979 N N . GLY B 1 114 ? -4.414 36.938 3.574 1 96.88 114 GLY B N 1
ATOM 2980 C CA . GLY B 1 114 ? -4.812 36.312 2.314 1 96.88 114 GLY B CA 1
ATOM 2981 C C . GLY B 1 114 ? -4.281 34.906 2.137 1 96.88 114 GLY B C 1
ATOM 2982 O O . GLY B 1 114 ? -4.707 34.188 1.23 1 96.88 114 GLY B O 1
ATOM 2983 N N . GLY B 1 115 ? -3.367 34.5 3.029 1 97.88 115 GLY B N 1
ATOM 2984 C CA . GLY B 1 115 ? -2.82 33.156 2.959 1 97.88 115 GLY B CA 1
ATOM 2985 C C . GLY B 1 115 ? -3.803 32.062 3.402 1 97.88 115 GLY B C 1
ATOM 2986 O O . GLY B 1 115 ? -4.84 32.375 3.99 1 97.88 115 GLY B O 1
ATOM 2987 N N . TYR B 1 116 ? -3.5 30.797 3.096 1 98.62 116 TYR B N 1
ATOM 2988 C CA . TYR B 1 116 ? -4.426 29.703 3.381 1 98.62 116 TYR B CA 1
ATOM 2989 C C . TYR B 1 116 ? -3.797 28.688 4.328 1 98.62 116 TYR B C 1
ATOM 2991 O O . TYR B 1 116 ? -2.59 28.453 4.27 1 98.62 116 TYR B O 1
ATOM 2999 N N . LEU B 1 117 ? -4.586 28.172 5.199 1 98.88 117 LEU B N 1
ATOM 3000 C CA . LEU B 1 117 ? -4.328 26.922 5.895 1 98.88 117 LEU B CA 1
ATOM 3001 C C . LEU B 1 117 ? -5.203 25.797 5.34 1 98.88 117 LEU B C 1
ATOM 3003 O O . LEU B 1 117 ? -6.395 26 5.09 1 98.88 117 LEU B O 1
ATOM 3007 N N . GLU B 1 118 ? -4.645 24.688 5.039 1 98.88 118 GLU B N 1
ATOM 3008 C CA . GLU B 1 118 ? -5.375 23.5 4.598 1 98.88 118 GLU B CA 1
ATOM 3009 C C . GLU B 1 118 ? -4.98 22.281 5.422 1 98.88 118 GLU B C 1
ATOM 3011 O O . GLU B 1 118 ? -3.797 22.031 5.66 1 98.88 118 GLU B O 1
ATOM 3016 N N . MET B 1 119 ? -5.977 21.609 5.957 1 98.81 119 MET B N 1
ATOM 3017 C CA . MET B 1 119 ? -5.746 20.406 6.758 1 98.81 119 MET B CA 1
ATOM 3018 C C . MET B 1 119 ? -6.586 19.234 6.246 1 98.81 119 MET B C 1
ATOM 3020 O O . MET B 1 119 ? -7.75 19.422 5.887 1 98.81 119 MET B O 1
ATOM 3024 N N . HIS B 1 120 ? -5.992 18.094 6.109 1 98.62 120 HIS B N 1
ATOM 3025 C CA . HIS B 1 120 ? -6.648 16.844 5.742 1 98.62 120 HIS B CA 1
ATOM 3026 C C . HIS B 1 120 ? -6.562 15.828 6.875 1 98.62 120 HIS B C 1
ATOM 3028 O O . HIS B 1 120 ? -5.473 15.547 7.379 1 98.62 120 HIS B O 1
ATOM 3034 N N . GLU B 1 121 ? -7.719 15.25 7.281 1 98.19 121 GLU B N 1
ATOM 3035 C CA . GLU B 1 121 ? -7.73 14.32 8.406 1 98.19 121 GLU B CA 1
ATOM 3036 C C . GLU B 1 121 ? -8.734 13.195 8.188 1 98.19 121 GLU B C 1
ATOM 3038 O O . GLU B 1 121 ? -9.828 13.422 7.668 1 98.19 121 GLU B O 1
ATOM 3043 N N . PHE B 1 122 ? -8.312 12.008 8.609 1 96.81 122 PHE B N 1
ATOM 3044 C CA . PHE B 1 122 ? -9.266 10.906 8.727 1 96.81 122 PHE B CA 1
ATOM 3045 C C . PHE B 1 122 ? -10.094 11.055 10 1 96.81 122 PHE B C 1
ATOM 3047 O O . PHE B 1 122 ? -9.578 11.453 11.039 1 96.81 122 PHE B O 1
ATOM 3054 N N . ASP B 1 123 ? -11.344 10.766 9.836 1 93.81 123 ASP B N 1
ATOM 3055 C CA . ASP B 1 123 ? -12.18 10.398 10.969 1 93.81 123 ASP B CA 1
ATOM 3056 C C . ASP B 1 123 ? -12.078 8.898 11.266 1 93.81 123 ASP B C 1
ATOM 3058 O O . ASP B 1 123 ? -12.508 8.07 10.453 1 93.81 123 ASP B O 1
ATOM 3062 N N . TYR B 1 124 ? -11.508 8.492 12.414 1 95.38 124 TYR B N 1
ATOM 3063 C CA . TYR B 1 124 ? -11.234 7.094 12.703 1 95.38 124 TYR B CA 1
ATOM 3064 C C . TYR B 1 124 ? -12.484 6.375 13.195 1 95.38 124 TYR B C 1
ATOM 3066 O O . TYR B 1 124 ? -12.406 5.477 14.031 1 95.38 124 TYR B O 1
ATOM 3074 N N . THR B 1 125 ? -13.555 6.852 12.766 1 94.81 125 THR B N 1
ATOM 3075 C CA . THR B 1 125 ? -14.82 6.152 12.953 1 94.81 125 THR B CA 1
ATOM 3076 C C . THR B 1 125 ? -15.211 5.406 11.68 1 94.81 125 THR B C 1
ATOM 3078 O O . THR B 1 125 ? -15.242 5.992 10.594 1 94.81 125 THR B O 1
ATOM 3081 N N . ALA B 1 126 ? -15.484 4.125 11.867 1 96.25 126 ALA B N 1
ATOM 3082 C CA . ALA B 1 126 ? -15.93 3.34 10.719 1 96.25 126 ALA B CA 1
ATOM 3083 C C . ALA B 1 126 ? -17.406 3.584 10.438 1 96.25 126 ALA B C 1
ATOM 3085 O O . ALA B 1 126 ? -18.234 3.586 11.352 1 96.25 126 ALA B O 1
ATOM 3086 N N . HIS B 1 127 ? -17.703 3.85 9.18 1 97.12 127 HIS B N 1
ATOM 3087 C CA . HIS B 1 127 ? -19.078 4.113 8.758 1 97.12 127 HIS B CA 1
ATOM 3088 C C . HIS B 1 127 ? -19.578 3.027 7.812 1 97.12 127 HIS B C 1
ATOM 3090 O O . HIS B 1 127 ? -18.781 2.271 7.246 1 97.12 127 HIS B O 1
ATOM 3096 N N . CYS B 1 128 ? -20.797 2.91 7.703 1 97 128 CYS B N 1
ATOM 3097 C CA . CYS B 1 128 ? -21.5 1.986 6.816 1 97 128 CYS B CA 1
ATOM 3098 C C . CYS B 1 128 ? -22.938 2.436 6.586 1 97 128 CYS B C 1
ATOM 3100 O O . CYS B 1 128 ? -23.625 2.826 7.527 1 97 128 CYS B O 1
ATOM 3102 N N . ASP B 1 129 ? -23.438 2.385 5.316 1 96.88 129 ASP B N 1
ATOM 3103 C CA . ASP B 1 129 ? -24.75 2.951 5.008 1 96.88 129 ASP B CA 1
ATOM 3104 C C . ASP B 1 129 ? -25.812 1.859 4.914 1 96.88 129 ASP B C 1
ATOM 3106 O O . ASP B 1 129 ? -27 2.146 4.949 1 96.88 129 ASP B O 1
ATOM 3110 N N . ASP B 1 130 ? -25.438 0.631 4.75 1 96.44 130 ASP B N 1
ATOM 3111 C CA . ASP B 1 130 ? -26.422 -0.396 4.457 1 96.44 130 ASP B CA 1
ATOM 3112 C C . ASP B 1 130 ? -26.484 -1.444 5.566 1 96.44 130 ASP B C 1
ATOM 3114 O O . ASP B 1 130 ? -27.016 -2.533 5.375 1 96.44 130 ASP B O 1
ATOM 3118 N N . GLY B 1 131 ? -25.781 -1.259 6.652 1 95.31 131 GLY B N 1
ATOM 3119 C CA . GLY B 1 131 ? -25.875 -2.113 7.824 1 95.31 131 GLY B CA 1
ATOM 3120 C C . GLY B 1 131 ? -24.984 -3.328 7.754 1 95.31 131 GLY B C 1
ATOM 3121 O O . GLY B 1 131 ? -25 -4.184 8.641 1 95.31 131 GLY B O 1
ATOM 3122 N N . THR B 1 132 ? -24.078 -3.404 6.781 1 95.31 132 THR B N 1
ATOM 3123 C CA . THR B 1 132 ? -23.219 -4.566 6.617 1 95.31 132 THR B CA 1
ATOM 3124 C C . THR B 1 132 ? -22.062 -4.535 7.625 1 95.31 132 THR B C 1
ATOM 3126 O O . THR B 1 132 ? -21.422 -5.555 7.871 1 95.31 132 THR B O 1
ATOM 3129 N N . LEU B 1 133 ? -21.812 -3.408 8.125 1 96.62 133 LEU B N 1
ATOM 3130 C CA . LEU B 1 133 ? -20.922 -3.326 9.273 1 96.62 133 LEU B CA 1
ATOM 3131 C C . LEU B 1 133 ? -21.703 -3.381 10.586 1 96.62 133 LEU B C 1
ATOM 3133 O O . LEU B 1 133 ? -22.344 -2.402 10.969 1 96.62 133 LEU B O 1
ATOM 3137 N N . LYS B 1 134 ? -21.578 -4.453 11.203 1 94.88 134 LYS B N 1
ATOM 3138 C CA . LYS B 1 134 ? -22.297 -4.625 12.469 1 94.88 134 LYS B CA 1
ATOM 3139 C C . LYS B 1 134 ? -21.656 -3.801 13.578 1 94.88 134 LYS B C 1
ATOM 3141 O O . LYS B 1 134 ? -20.438 -3.619 13.602 1 94.88 134 LYS B O 1
ATOM 3146 N N . LYS B 1 135 ? -22.484 -3.434 14.516 1 92.94 135 LYS B N 1
ATOM 3147 C CA . LYS B 1 135 ? -22.031 -2.58 15.609 1 92.94 135 LYS B CA 1
ATOM 3148 C C . LYS B 1 135 ? -21.031 -3.316 16.5 1 92.94 135 LYS B C 1
ATOM 3150 O O . LYS B 1 135 ? -20.172 -2.695 17.109 1 92.94 135 LYS B O 1
ATOM 3155 N N . ASP B 1 136 ? -21.125 -4.613 16.5 1 95.12 136 ASP B N 1
ATOM 3156 C CA . ASP B 1 136 ? -20.25 -5.391 17.359 1 95.12 136 ASP B CA 1
ATOM 3157 C C . ASP B 1 136 ? -19.125 -6.043 16.562 1 95.12 136 ASP B C 1
ATOM 3159 O O . ASP B 1 136 ? -18.453 -6.953 17.062 1 95.12 136 ASP B O 1
ATOM 3163 N N . SER B 1 137 ? -18.953 -5.559 15.352 1 96.88 137 SER B N 1
ATOM 3164 C CA . SER B 1 137 ? -17.859 -6.074 14.555 1 96.88 137 SER B CA 1
ATOM 3165 C C . SER B 1 137 ? -16.516 -5.727 15.18 1 96.88 137 SER B C 1
ATOM 3167 O O . SER B 1 137 ? -16.422 -4.816 16.016 1 96.88 137 SER B O 1
ATOM 3169 N N . TRP B 1 138 ? -15.523 -6.457 14.828 1 97.62 138 TRP B N 1
ATOM 3170 C CA . TRP B 1 138 ? -14.18 -6.207 15.344 1 97.62 138 TRP B CA 1
ATOM 3171 C C . TRP B 1 138 ? -13.656 -4.859 14.859 1 97.62 138 TRP B C 1
ATOM 3173 O O . TRP B 1 138 ? -12.945 -4.168 15.586 1 97.62 138 TRP B O 1
ATOM 3183 N N . LEU B 1 139 ? -13.992 -4.508 13.672 1 97.88 139 LEU B N 1
ATOM 3184 C CA . LEU B 1 139 ? -13.562 -3.225 13.125 1 97.88 139 LEU B CA 1
ATOM 3185 C C . LEU B 1 139 ? -14.203 -2.07 13.891 1 97.88 139 LEU B C 1
ATOM 3187 O O . LEU B 1 139 ? -13.531 -1.096 14.234 1 97.88 139 LEU B O 1
ATOM 3191 N N . ALA B 1 140 ? -15.484 -2.16 14.102 1 97.5 140 ALA B N 1
ATOM 3192 C CA . ALA B 1 140 ? -16.172 -1.131 14.875 1 97.5 140 ALA B CA 1
ATOM 3193 C C . ALA B 1 140 ? -15.594 -1.034 16.281 1 97.5 140 ALA B C 1
ATOM 3195 O O . ALA B 1 140 ? -15.406 0.065 16.812 1 97.5 140 ALA B O 1
ATOM 3196 N N . ARG B 1 141 ? -15.336 -2.146 16.844 1 97.75 141 ARG B N 1
ATOM 3197 C CA . ARG B 1 141 ? -14.742 -2.193 18.188 1 97.75 141 ARG B CA 1
ATOM 3198 C C . ARG B 1 141 ? -13.367 -1.549 18.203 1 97.75 141 ARG B C 1
ATOM 3200 O O . ARG B 1 141 ? -13.047 -0.771 19.094 1 97.75 141 ARG B O 1
ATOM 3207 N N . TRP B 1 142 ? -12.586 -1.938 17.234 1 98.44 142 TRP B N 1
ATOM 3208 C CA . TRP B 1 142 ? -11.25 -1.348 17.141 1 98.44 142 TRP B CA 1
ATOM 3209 C C . TRP B 1 142 ? -11.336 0.172 17.047 1 98.44 142 TRP B C 1
ATOM 3211 O O . TRP B 1 142 ? -10.609 0.882 17.75 1 98.44 142 TRP B O 1
ATOM 3221 N N . ALA B 1 143 ? -12.211 0.667 16.156 1 97.75 143 ALA B N 1
ATOM 3222 C CA . ALA B 1 143 ? -12.328 2.107 15.953 1 97.75 143 ALA B CA 1
ATOM 3223 C C . ALA B 1 143 ? -12.727 2.816 17.25 1 97.75 143 ALA B C 1
ATOM 3225 O O . ALA B 1 143 ? -12.164 3.859 17.594 1 97.75 143 ALA B O 1
ATOM 3226 N N . GLN B 1 144 ? -13.602 2.242 17.953 1 97.31 144 GLN B N 1
ATOM 3227 C CA . GLN B 1 144 ? -14.062 2.82 19.203 1 97.31 144 GLN B CA 1
ATOM 3228 C C . GLN B 1 144 ? -12.945 2.828 20.25 1 97.31 144 GLN B C 1
ATOM 3230 O O . GLN B 1 144 ? -12.719 3.84 20.922 1 97.31 144 GLN B O 1
ATOM 3235 N N . LEU B 1 145 ? -12.305 1.743 20.391 1 98.19 145 LEU B N 1
ATOM 3236 C CA . LEU B 1 145 ? -11.219 1.626 21.359 1 98.19 145 LEU B CA 1
ATOM 3237 C C . LEU B 1 145 ? -10.07 2.559 21.016 1 98.19 145 LEU B C 1
ATOM 3239 O O . LEU B 1 145 ? -9.445 3.145 21.891 1 98.19 145 LEU B O 1
ATOM 3243 N N . ASN B 1 146 ? -9.781 2.627 19.734 1 98.19 146 ASN B N 1
ATOM 3244 C CA . ASN B 1 146 ? -8.734 3.531 19.297 1 98.19 146 ASN B CA 1
ATOM 3245 C C . ASN B 1 146 ? -9.031 4.977 19.672 1 98.19 146 ASN B C 1
ATOM 3247 O O . ASN B 1 146 ? -8.156 5.688 20.172 1 98.19 146 ASN B O 1
ATOM 3251 N N . ASN B 1 147 ? -10.258 5.402 19.406 1 97.44 147 ASN B N 1
ATOM 3252 C CA . ASN B 1 147 ? -10.656 6.762 19.766 1 97.44 147 ASN B CA 1
ATOM 3253 C C . ASN B 1 147 ? -10.602 6.992 21.266 1 97.44 147 ASN B C 1
ATOM 3255 O O . ASN B 1 147 ? -10.125 8.031 21.719 1 97.44 147 ASN B O 1
ATOM 3259 N N . THR B 1 148 ? -11.062 6.027 22 1 98.06 148 THR B N 1
ATOM 3260 C CA . THR B 1 148 ? -11.07 6.137 23.453 1 98.06 148 THR B CA 1
ATOM 3261 C C . THR B 1 148 ? -9.648 6.211 24 1 98.06 148 THR B C 1
ATOM 3263 O O . THR B 1 148 ? -9.344 7.062 24.844 1 98.06 148 THR B O 1
ATOM 3266 N N . ALA B 1 149 ? -8.828 5.359 23.531 1 98.38 149 ALA B N 1
ATOM 3267 C CA . ALA B 1 149 ? -7.438 5.34 23.969 1 98.38 149 ALA B CA 1
ATOM 3268 C C . ALA B 1 149 ? -6.738 6.652 23.625 1 98.38 149 ALA B C 1
ATOM 3270 O O . ALA B 1 149 ? -5.977 7.184 24.438 1 98.38 149 ALA B O 1
ATOM 3271 N N . ALA B 1 150 ? -6.969 7.109 22.438 1 97.88 150 ALA B N 1
ATOM 3272 C CA . ALA B 1 150 ? -6.352 8.344 21.969 1 97.88 150 ALA B CA 1
ATOM 3273 C C . ALA B 1 150 ? -6.758 9.523 22.859 1 97.88 150 ALA B C 1
ATOM 3275 O O . ALA B 1 150 ? -5.922 10.367 23.203 1 97.88 150 ALA B O 1
ATOM 3276 N N . GLU B 1 151 ? -7.98 9.602 23.188 1 96.88 151 GLU B N 1
ATOM 3277 C CA . GLU B 1 151 ? -8.477 10.648 24.078 1 96.88 151 GLU B CA 1
ATOM 3278 C C . GLU B 1 151 ? -7.82 10.562 25.453 1 96.88 151 GLU B C 1
ATOM 3280 O O . GLU B 1 151 ? -7.477 11.586 26.047 1 96.88 151 GLU B O 1
ATOM 3285 N N . LYS B 1 152 ? -7.676 9.43 25.938 1 97.88 152 LYS B N 1
ATOM 3286 C CA . LYS B 1 152 ? -7.141 9.219 27.281 1 97.88 152 LYS B CA 1
ATOM 3287 C C . LYS B 1 152 ? -5.676 9.641 27.359 1 97.88 152 LYS B C 1
ATOM 3289 O O . LYS B 1 152 ? -5.219 10.117 28.391 1 97.88 152 LYS B O 1
ATOM 3294 N N . ILE B 1 153 ? -5 9.516 26.281 1 97.31 153 ILE B N 1
ATOM 3295 C CA . ILE B 1 153 ? -3.586 9.867 26.344 1 97.31 153 ILE B CA 1
ATOM 3296 C C . ILE B 1 153 ? -3.393 11.312 25.875 1 97.31 153 ILE B C 1
ATOM 3298 O O . ILE B 1 153 ? -2.262 11.75 25.672 1 97.31 153 ILE B O 1
ATOM 3302 N N . GLY B 1 154 ? -4.492 11.953 25.562 1 96.81 154 GLY B N 1
ATOM 3303 C CA . GLY B 1 154 ? -4.449 13.375 25.266 1 96.81 154 GLY B CA 1
ATOM 3304 C C . GLY B 1 154 ? -4.105 13.664 23.812 1 96.81 154 GLY B C 1
ATOM 3305 O O . GLY B 1 154 ? -3.627 14.75 23.484 1 96.81 154 GLY B O 1
ATOM 3306 N N . ARG B 1 155 ? -4.27 12.766 22.906 1 96.88 155 ARG B N 1
ATOM 3307 C CA . ARG B 1 155 ? -4.047 12.922 21.469 1 96.88 155 ARG B CA 1
ATOM 3308 C C . ARG B 1 155 ? -5.242 12.406 20.672 1 96.88 155 ARG B C 1
ATOM 3310 O O . ARG B 1 155 ? -5.141 11.391 19.984 1 96.88 155 ARG B O 1
ATOM 3317 N N . PRO B 1 156 ? -6.258 13.133 20.734 1 96.12 156 PRO B N 1
ATOM 3318 C CA . PRO B 1 156 ? -7.516 12.641 20.172 1 96.12 156 PRO B CA 1
ATOM 3319 C C . PRO B 1 156 ? -7.426 12.391 18.672 1 96.12 156 PRO B C 1
ATOM 3321 O O . PRO B 1 156 ? -6.738 13.125 17.953 1 96.12 156 PRO B O 1
ATOM 3324 N N . THR B 1 157 ? -8.164 11.383 18.156 1 95.94 157 THR B N 1
ATOM 3325 C CA . THR B 1 157 ? -8.18 11 16.75 1 95.94 157 THR B CA 1
ATOM 3326 C C . THR B 1 157 ? -9.5 11.391 16.094 1 95.94 157 THR B C 1
ATOM 3328 O O . THR B 1 157 ? -9.703 11.164 14.906 1 95.94 157 THR B O 1
ATOM 3331 N N . ASP B 1 158 ? -10.391 12.055 16.812 1 93.94 158 ASP B N 1
ATOM 3332 C CA . ASP B 1 158 ? -11.75 12.25 16.312 1 93.94 158 ASP B CA 1
ATOM 3333 C C . ASP B 1 158 ? -12.055 13.734 16.125 1 93.94 158 ASP B C 1
ATOM 3335 O O . ASP B 1 158 ? -13.203 14.156 16.25 1 93.94 158 ASP B O 1
ATOM 3339 N N . PHE B 1 159 ? -11.078 14.516 15.773 1 94.94 159 PHE B N 1
ATOM 3340 C CA . PHE B 1 159 ? -11.359 15.945 15.688 1 94.94 159 PHE B CA 1
ATOM 3341 C C . PHE B 1 159 ? -11.664 16.359 14.25 1 94.94 159 PHE B C 1
ATOM 3343 O O . PHE B 1 159 ? -12.023 17.5 13.992 1 94.94 159 PHE B O 1
ATOM 3350 N N . ALA B 1 160 ? -11.602 15.461 13.305 1 97.06 160 ALA B N 1
ATOM 3351 C CA . ALA B 1 160 ? -11.797 15.805 11.898 1 97.06 160 ALA B CA 1
ATOM 3352 C C . ALA B 1 160 ? -13.148 16.469 11.68 1 97.06 160 ALA B C 1
ATOM 3354 O O . ALA B 1 160 ? -13.234 17.5 10.992 1 97.06 160 ALA B O 1
ATOM 3355 N N . PRO B 1 161 ? -14.211 15.984 12.289 1 96.44 161 PRO B N 1
ATOM 3356 C CA . PRO B 1 161 ? -15.523 16.594 12.047 1 96.44 161 PRO B CA 1
ATOM 3357 C C . PRO B 1 161 ? -15.625 18.016 12.594 1 96.44 161 PRO B C 1
ATOM 3359 O O . PRO B 1 161 ? -16.484 18.781 12.172 1 96.44 161 PRO B O 1
ATOM 3362 N N . ARG B 1 162 ? -14.742 18.406 13.445 1 95.94 162 ARG B N 1
ATOM 3363 C CA . ARG B 1 162 ? -14.844 19.719 14.07 1 95.94 162 ARG B CA 1
ATOM 3364 C C . ARG B 1 162 ? -13.852 20.703 13.445 1 95.94 162 ARG B C 1
ATOM 3366 O O . ARG B 1 162 ? -13.789 21.859 13.852 1 95.94 162 ARG B O 1
ATOM 3373 N N . LEU B 1 163 ? -13.125 20.297 12.508 1 97.88 163 LEU B N 1
ATOM 3374 C CA . LEU B 1 163 ? -12.039 21.094 11.945 1 97.88 163 LEU B CA 1
ATOM 3375 C C . LEU B 1 163 ? -12.562 22.422 11.406 1 97.88 163 LEU B C 1
ATOM 3377 O O . LEU B 1 163 ? -11.992 23.484 11.68 1 97.88 163 LEU B O 1
ATOM 3381 N N . LYS B 1 164 ? -13.633 22.344 10.672 1 98.12 164 LYS B N 1
ATOM 3382 C CA . LYS B 1 164 ? -14.188 23.562 10.086 1 98.12 164 LYS B CA 1
ATOM 3383 C C . LYS B 1 164 ? -14.516 24.594 11.172 1 98.12 164 LYS B C 1
ATOM 3385 O O . LYS B 1 164 ? -14.188 25.766 11.031 1 98.12 164 LYS B O 1
ATOM 3390 N N . GLN B 1 165 ? -15.148 24.109 12.195 1 98.25 165 GLN B N 1
ATOM 3391 C CA . GLN B 1 165 ? -15.523 25 13.297 1 98.25 165 GLN B CA 1
ATOM 3392 C C . GLN B 1 165 ? -14.297 25.625 13.945 1 98.25 165 GLN B C 1
ATOM 3394 O O . GLN B 1 165 ? -14.297 26.812 14.273 1 98.25 165 GLN B O 1
ATOM 3399 N N . VAL B 1 166 ? -13.281 24.844 14.117 1 98.38 166 VAL B N 1
ATOM 3400 C CA . VAL B 1 166 ? -12.062 25.328 14.758 1 98.38 166 VAL B CA 1
ATOM 3401 C C . VAL B 1 166 ? -11.398 26.391 13.867 1 98.38 166 VAL B C 1
ATOM 3403 O O . VAL B 1 166 ? -10.852 27.375 14.367 1 98.38 166 VAL B O 1
ATOM 3406 N N . PHE B 1 167 ? -11.469 26.172 12.531 1 98.81 167 PHE B N 1
ATOM 3407 C CA . PHE B 1 167 ? -10.969 27.156 11.586 1 98.81 167 PHE B CA 1
ATOM 3408 C C . PHE B 1 167 ? -11.703 28.484 11.75 1 98.81 167 PHE B C 1
ATOM 3410 O O . PHE B 1 167 ? -11.07 29.531 11.859 1 98.81 167 PHE B O 1
ATOM 3417 N N . VAL B 1 168 ? -13.016 28.422 11.812 1 98.62 168 VAL B N 1
ATOM 3418 C CA . VAL B 1 168 ? -13.852 29.609 11.914 1 98.62 168 VAL B CA 1
ATOM 3419 C C . VAL B 1 168 ? -13.562 30.344 13.234 1 98.62 168 VAL B C 1
ATOM 3421 O O . VAL B 1 168 ? -13.406 31.562 13.25 1 98.62 168 VAL B O 1
ATOM 3424 N N . GLU B 1 169 ? -13.438 29.609 14.273 1 98.5 169 GLU B N 1
ATOM 3425 C CA . GLU B 1 169 ? -13.195 30.172 15.594 1 98.5 169 GLU B CA 1
ATOM 3426 C C . GLU B 1 169 ? -11.828 30.844 15.656 1 98.5 169 GLU B C 1
ATOM 3428 O O . GLU B 1 169 ? -11.641 31.812 16.406 1 98.5 169 GLU B O 1
ATOM 3433 N N . ALA B 1 170 ? -10.906 30.359 14.883 1 98.5 170 ALA B N 1
ATOM 3434 C CA . ALA B 1 170 ? -9.555 30.906 14.867 1 98.5 170 ALA B CA 1
ATOM 3435 C C . ALA B 1 170 ? -9.5 32.219 14.062 1 98.5 170 ALA B C 1
ATOM 3437 O O . ALA B 1 170 ? -8.516 32.938 14.125 1 98.5 170 ALA B O 1
ATOM 3438 N N . GLY B 1 171 ? -10.531 32.469 13.203 1 98.56 171 GLY B N 1
ATOM 3439 C CA . GLY B 1 171 ? -10.609 33.75 12.477 1 98.56 171 GLY B CA 1
ATOM 3440 C C . GLY B 1 171 ? -10.477 33.594 10.977 1 98.56 171 GLY B C 1
ATOM 3441 O O . GLY B 1 171 ? -10.5 34.562 10.234 1 98.56 171 GLY B O 1
ATOM 3442 N N . PHE B 1 172 ? -10.414 32.312 10.508 1 98.81 172 PHE B N 1
ATOM 3443 C CA . PHE B 1 172 ? -10.305 32.094 9.07 1 98.81 172 PHE B CA 1
ATOM 3444 C C . PHE B 1 172 ? -11.617 32.438 8.367 1 98.81 172 PHE B C 1
ATOM 3446 O O . PHE B 1 172 ? -12.695 32.25 8.93 1 98.81 172 PHE B O 1
ATOM 3453 N N . GLU B 1 173 ? -11.523 32.906 7.172 1 98.19 173 GLU B N 1
ATOM 3454 C CA . GLU B 1 173 ? -12.688 33.156 6.332 1 98.19 173 GLU B CA 1
ATOM 3455 C C . GLU B 1 173 ? -12.719 32.25 5.117 1 98.19 173 GLU B C 1
ATOM 3457 O O . GLU B 1 173 ? -11.766 31.5 4.875 1 98.19 173 GLU B O 1
ATOM 3462 N N . ASP B 1 174 ? -13.875 32.156 4.43 1 97.19 174 ASP B N 1
ATOM 3463 C CA . ASP B 1 174 ? -14.07 31.312 3.262 1 97.19 174 ASP B CA 1
ATOM 3464 C C . ASP B 1 174 ? -13.672 29.875 3.566 1 97.19 174 ASP B C 1
ATOM 3466 O O . ASP B 1 174 ? -12.945 29.234 2.791 1 97.19 174 ASP B O 1
ATOM 3470 N N . VAL B 1 175 ? -14.016 29.453 4.746 1 98.56 175 VAL B N 1
ATOM 3471 C CA . VAL B 1 175 ? -13.648 28.109 5.172 1 98.56 175 VAL B CA 1
ATOM 3472 C C . VAL B 1 175 ? -14.445 27.078 4.371 1 98.56 175 VAL B C 1
ATOM 3474 O O . VAL B 1 175 ? -15.672 27.109 4.359 1 98.56 175 VAL B O 1
ATOM 3477 N N . GLN B 1 176 ? -13.773 26.234 3.654 1 98 176 GLN B N 1
ATOM 3478 C CA . GLN B 1 176 ? -14.367 25.156 2.873 1 98 176 GLN B CA 1
ATOM 3479 C C . GLN B 1 176 ? -14.047 23.797 3.486 1 98 176 GLN B C 1
ATOM 3481 O O . GLN B 1 176 ? -12.93 23.562 3.959 1 98 176 GLN B O 1
ATOM 3486 N N . ALA B 1 177 ? -15.086 23.016 3.553 1 97.75 177 ALA B N 1
ATOM 3487 C CA . ALA B 1 177 ? -14.922 21.656 4.047 1 97.75 177 ALA B CA 1
ATOM 3488 C C . ALA B 1 177 ? -15.547 20.641 3.086 1 97.75 177 ALA B C 1
ATOM 3490 O O . ALA B 1 177 ? -16.672 20.844 2.619 1 97.75 177 ALA B O 1
ATOM 3491 N N . THR B 1 178 ? -14.797 19.688 2.729 1 97.5 178 THR B N 1
ATOM 3492 C CA . THR B 1 178 ? -15.281 18.578 1.916 1 97.5 178 THR B CA 1
ATOM 3493 C C . THR B 1 178 ? -14.969 17.234 2.584 1 97.5 178 THR B C 1
ATOM 3495 O O . THR B 1 178 ? -13.922 17.094 3.215 1 97.5 178 THR B O 1
ATOM 3498 N N . ILE B 1 179 ? -15.859 16.359 2.455 1 98.06 179 ILE B N 1
ATOM 3499 C CA . ILE B 1 179 ? -15.672 15.023 3.006 1 98.06 179 ILE B CA 1
ATOM 3500 C C . ILE B 1 179 ? -15.602 14 1.871 1 98.06 179 ILE B C 1
ATOM 3502 O O . ILE B 1 179 ? -16.469 13.977 0.992 1 98.06 179 ILE B O 1
ATOM 3506 N N . LYS B 1 180 ? -14.531 13.266 1.853 1 98.06 180 LYS B N 1
ATOM 3507 C CA . LYS B 1 180 ? -14.375 12.172 0.903 1 98.06 180 LYS B CA 1
ATOM 3508 C C . LYS B 1 180 ? -14.555 10.82 1.591 1 98.06 180 LYS B C 1
ATOM 3510 O O . LYS B 1 180 ? -14.156 10.648 2.748 1 98.06 180 LYS B O 1
ATOM 3515 N N . ARG B 1 181 ? -15.18 9.875 0.895 1 96.75 181 ARG B N 1
ATOM 3516 C CA . ARG B 1 181 ? -15.367 8.531 1.425 1 96.75 181 ARG B CA 1
ATOM 3517 C C . ARG B 1 181 ? -14.227 7.609 1.001 1 96.75 181 ARG B C 1
ATOM 3519 O O . ARG B 1 181 ? -13.898 7.527 -0.185 1 96.75 181 ARG B O 1
ATOM 3526 N N . CYS B 1 182 ? -13.648 6.949 1.924 1 98.38 182 CYS B N 1
ATOM 3527 C CA . CYS B 1 182 ? -12.57 5.996 1.686 1 98.38 182 CYS B CA 1
ATOM 3528 C C . CYS B 1 182 ? -13 4.582 2.047 1 98.38 182 CYS B C 1
ATOM 3530 O O . CYS B 1 182 ? -12.914 4.18 3.209 1 98.38 182 CYS B O 1
ATOM 3532 N N . PRO B 1 183 ? -13.414 3.799 1.06 1 98.06 183 PRO B N 1
ATOM 3533 C CA . PRO B 1 183 ? -13.797 2.42 1.366 1 98.06 183 PRO B CA 1
ATOM 3534 C C . PRO B 1 183 ? -12.672 1.627 2.033 1 98.06 183 PRO B C 1
ATOM 3536 O O . PRO B 1 183 ? -11.492 1.908 1.804 1 98.06 183 PRO B O 1
ATOM 3539 N N . THR B 1 184 ? -13.055 0.645 2.855 1 96.75 184 THR B N 1
ATOM 3540 C CA . THR B 1 184 ? -12.062 -0.102 3.625 1 96.75 184 THR B CA 1
ATOM 3541 C C . THR B 1 184 ? -11.328 -1.099 2.734 1 96.75 184 THR B C 1
ATOM 3543 O O . THR B 1 184 ? -10.242 -1.574 3.09 1 96.75 184 THR B O 1
ATOM 3546 N N . ASN B 1 185 ? -11.945 -1.478 1.67 1 91.81 185 ASN B N 1
ATOM 3547 C CA . ASN B 1 185 ? -11.398 -2.416 0.694 1 91.81 185 ASN B CA 1
ATOM 3548 C C . ASN B 1 185 ? -11.969 -2.172 -0.699 1 91.81 185 ASN B C 1
ATOM 3550 O O . ASN B 1 185 ? -12.461 -1.081 -0.99 1 91.81 185 ASN B O 1
ATOM 3554 N N . ASP B 1 186 ? -11.859 -3.127 -1.612 1 89.75 186 ASP B N 1
ATOM 3555 C CA . ASP B 1 186 ? -12.289 -2.934 -2.996 1 89.75 186 ASP B CA 1
ATOM 3556 C C . ASP B 1 186 ? -13.742 -3.361 -3.188 1 89.75 186 ASP B C 1
ATOM 3558 O O . ASP B 1 186 ? -14.117 -3.82 -4.266 1 89.75 186 ASP B O 1
ATOM 3562 N N . TRP B 1 187 ? -14.625 -3.189 -2.182 1 90.69 187 TRP B N 1
ATOM 3563 C CA . TRP B 1 187 ? -16.016 -3.643 -2.262 1 90.69 187 TRP B CA 1
ATOM 3564 C C . TRP B 1 187 ? -16.797 -2.812 -3.271 1 90.69 187 TRP B C 1
ATOM 3566 O O . TRP B 1 187 ? -17.781 -3.283 -3.834 1 90.69 187 TRP B O 1
ATOM 3576 N N . PRO B 1 188 ? -16.391 -1.539 -3.533 1 92.44 188 PRO B N 1
ATOM 3577 C CA . PRO B 1 188 ? -17.172 -0.79 -4.52 1 92.44 188 PRO B CA 1
ATOM 3578 C C . PRO B 1 188 ? -17.016 -1.333 -5.938 1 92.44 188 PRO B C 1
ATOM 3580 O O . PRO B 1 188 ? -15.992 -1.951 -6.25 1 92.44 188 PRO B O 1
ATOM 3583 N N . ARG B 1 189 ? -17.969 -1.066 -6.746 1 86.5 189 ARG B N 1
ATOM 3584 C CA . ARG B 1 189 ? -17.906 -1.505 -8.141 1 86.5 189 ARG B CA 1
ATOM 3585 C C . ARG B 1 189 ? -17.109 -0.521 -8.992 1 86.5 189 ARG B C 1
ATOM 3587 O O . ARG B 1 189 ? -16.5 -0.91 -9.984 1 86.5 189 ARG B O 1
ATOM 3594 N N . ASP B 1 190 ? -17.141 0.738 -8.562 1 90.69 190 ASP B N 1
ATOM 3595 C CA . ASP B 1 190 ? -16.422 1.787 -9.289 1 90.69 190 ASP B CA 1
ATOM 3596 C C . ASP B 1 190 ? -14.922 1.572 -9.219 1 90.69 190 ASP B C 1
ATOM 3598 O O . ASP B 1 190 ? -14.359 1.395 -8.141 1 90.69 190 ASP B O 1
ATOM 3602 N N . LYS B 1 191 ? -14.234 1.615 -10.375 1 85.69 191 LYS B N 1
ATOM 3603 C CA . LYS B 1 191 ? -12.812 1.306 -10.484 1 85.69 191 LYS B CA 1
ATOM 3604 C C . LYS B 1 191 ? -11.977 2.244 -9.609 1 85.69 191 LYS B C 1
ATOM 3606 O O . LYS B 1 191 ? -11.055 1.805 -8.922 1 85.69 191 LYS B O 1
ATOM 3611 N N . ILE B 1 192 ? -12.273 3.496 -9.672 1 88.94 192 ILE B N 1
ATOM 3612 C CA . ILE B 1 192 ? -11.508 4.48 -8.914 1 88.94 192 ILE B CA 1
ATOM 3613 C C . ILE B 1 192 ? -11.695 4.234 -7.418 1 88.94 192 ILE B C 1
ATOM 3615 O O . ILE B 1 192 ? -10.727 4.266 -6.656 1 88.94 192 ILE B O 1
ATOM 3619 N N . LEU B 1 193 ? -12.938 3.938 -7.012 1 93.25 193 LEU B N 1
ATOM 3620 C CA . LEU B 1 193 ? -13.211 3.686 -5.602 1 93.25 193 LEU B CA 1
ATOM 3621 C C . LEU B 1 193 ? -12.555 2.387 -5.141 1 93.25 193 LEU B C 1
ATOM 3623 O O . LEU B 1 193 ? -12.141 2.271 -3.986 1 93.25 193 LEU B O 1
ATOM 3627 N N . LYS B 1 194 ? -12.406 1.42 -6.074 1 91.12 194 LYS B N 1
ATOM 3628 C CA . LYS B 1 194 ? -11.688 0.189 -5.762 1 91.12 194 LYS B CA 1
ATOM 3629 C C . LYS B 1 194 ? -10.219 0.471 -5.461 1 91.12 194 LYS B C 1
ATOM 3631 O O . LYS B 1 194 ? -9.656 -0.079 -4.512 1 91.12 194 LYS B O 1
ATOM 3636 N N . GLU B 1 195 ? -9.648 1.29 -6.27 1 90.38 195 GLU B N 1
ATOM 3637 C CA . GLU B 1 195 ? -8.25 1.654 -6.059 1 90.38 195 GLU B CA 1
ATOM 3638 C C . GLU B 1 195 ? -8.07 2.443 -4.766 1 90.38 195 GLU B C 1
ATOM 3640 O O . GLU B 1 195 ? -7.121 2.211 -4.016 1 90.38 195 GLU B O 1
ATOM 3645 N N . ILE B 1 196 ? -9 3.348 -4.555 1 95 196 ILE B N 1
ATOM 3646 C CA . ILE B 1 196 ? -8.984 4.109 -3.309 1 95 196 ILE B CA 1
ATOM 3647 C C . ILE B 1 196 ? -9.078 3.16 -2.119 1 95 196 ILE B C 1
ATOM 3649 O O . ILE B 1 196 ? -8.367 3.318 -1.129 1 95 196 ILE B O 1
ATOM 3653 N N . GLY B 1 197 ? -9.945 2.164 -2.242 1 96.06 197 GLY B N 1
ATOM 3654 C CA . GLY B 1 197 ? -10.07 1.173 -1.185 1 96.06 197 GLY B CA 1
ATOM 3655 C C . GLY B 1 197 ? -8.781 0.439 -0.895 1 96.06 197 GLY B C 1
ATOM 3656 O O . GLY B 1 197 ? -8.453 0.177 0.265 1 96.06 197 GLY B O 1
ATOM 3657 N N . CYS B 1 198 ? -8.047 0.17 -1.912 1 93.06 198 CYS B N 1
ATOM 3658 C CA . CYS B 1 198 ? -6.758 -0.503 -1.749 1 93.06 198 CYS B CA 1
ATOM 3659 C C . CYS B 1 198 ? -5.77 0.386 -1.008 1 93.06 198 CYS B C 1
ATOM 3661 O O . CYS B 1 198 ? -5.09 -0.068 -0.084 1 93.06 198 CYS B O 1
ATOM 3663 N N . PHE B 1 199 ? -5.719 1.6 -1.412 1 94.81 199 PHE B N 1
ATOM 3664 C CA . PHE B 1 199 ? -4.805 2.508 -0.732 1 94.81 199 PHE B CA 1
ATOM 3665 C C . PHE B 1 199 ? -5.266 2.77 0.698 1 94.81 199 PHE B C 1
ATOM 3667 O O . PHE B 1 199 ? -4.441 2.943 1.598 1 94.81 199 PHE B O 1
ATOM 3674 N N . THR B 1 200 ? -6.621 2.775 0.879 1 97.12 200 THR B N 1
ATOM 3675 C CA . THR B 1 200 ? -7.141 2.924 2.234 1 97.12 200 THR B CA 1
ATOM 3676 C C . THR B 1 200 ? -6.688 1.765 3.117 1 97.12 200 THR B C 1
ATOM 3678 O O . THR B 1 200 ? -6.277 1.973 4.262 1 97.12 200 THR B O 1
ATOM 3681 N N . PHE B 1 201 ? -6.77 0.588 2.582 1 95.75 201 PHE B N 1
ATOM 3682 C CA . PHE B 1 201 ? -6.312 -0.562 3.352 1 95.75 201 PHE B CA 1
ATOM 3683 C C . PHE B 1 201 ? -4.832 -0.433 3.691 1 95.75 201 PHE B C 1
ATOM 3685 O O . PHE B 1 201 ? -4.422 -0.702 4.82 1 95.75 201 PHE B O 1
ATOM 3692 N N . GLU B 1 202 ? -4.016 -0.019 2.715 1 93.94 202 GLU B N 1
ATOM 3693 C CA . GLU B 1 202 ? -2.584 0.131 2.957 1 93.94 202 GLU B CA 1
ATOM 3694 C C . GLU B 1 202 ? -2.309 1.209 4 1 93.94 202 GLU B C 1
ATOM 3696 O O . GLU B 1 202 ? -1.357 1.1 4.777 1 93.94 202 GLU B O 1
ATOM 3701 N N . THR B 1 203 ? -3.131 2.223 4.016 1 94.94 203 THR B N 1
ATOM 3702 C CA . THR B 1 203 ? -2.928 3.385 4.875 1 94.94 203 THR B CA 1
ATOM 3703 C C . THR B 1 203 ? -3.422 3.104 6.289 1 94.94 203 THR B C 1
ATOM 3705 O O . THR B 1 203 ? -2.809 3.541 7.266 1 94.94 203 THR B O 1
ATOM 3708 N N . LEU B 1 204 ? -4.547 2.344 6.391 1 95.94 204 LEU B N 1
ATOM 3709 C CA . LEU B 1 204 ? -5.184 2.164 7.691 1 95.94 204 LEU B CA 1
ATOM 3710 C C . LEU B 1 204 ? -5.215 0.69 8.078 1 95.94 204 LEU B C 1
ATOM 3712 O O . LEU B 1 204 ? -4.664 0.307 9.117 1 95.94 204 LEU B O 1
ATOM 3716 N N . GLY B 1 205 ? -5.746 -0.123 7.246 1 95.5 205 GLY B N 1
ATOM 3717 C CA . GLY B 1 205 ? -5.945 -1.53 7.555 1 95.5 205 GLY B CA 1
ATOM 3718 C C . GLY B 1 205 ? -4.656 -2.26 7.875 1 95.5 205 GLY B C 1
ATOM 3719 O O . GLY B 1 205 ? -4.605 -3.061 8.812 1 95.5 205 GLY B O 1
ATOM 3720 N N . ASN B 1 206 ? -3.658 -1.966 7.062 1 93.06 206 ASN B N 1
ATOM 3721 C CA . ASN B 1 206 ? -2.363 -2.615 7.242 1 93.06 206 ASN B CA 1
ATOM 3722 C C . ASN B 1 206 ? -1.594 -2.021 8.414 1 93.06 206 ASN B C 1
ATOM 3724 O O . ASN B 1 206 ? -0.591 -2.586 8.859 1 93.06 206 ASN B O 1
ATOM 3728 N N . GLU B 1 207 ? -2.074 -0.947 9.008 1 94.38 207 GLU B N 1
ATOM 3729 C CA . GLU B 1 207 ? -1.347 -0.222 10.047 1 94.38 207 GLU B CA 1
ATOM 3730 C C . GLU B 1 207 ? -2.059 -0.322 11.391 1 94.38 207 GLU B C 1
ATOM 3732 O O . GLU B 1 207 ? -1.697 0.373 12.344 1 94.38 207 GLU B O 1
ATOM 3737 N N . LEU B 1 208 ? -3.023 -1.179 11.547 1 97.31 208 LEU B N 1
ATOM 3738 C CA . LEU B 1 208 ? -3.82 -1.239 12.766 1 97.31 208 LEU B CA 1
ATOM 3739 C C . LEU B 1 208 ? -2.934 -1.491 13.984 1 97.31 208 LEU B C 1
ATOM 3741 O O . LEU B 1 208 ? -3.105 -0.855 15.023 1 97.31 208 LEU B O 1
ATOM 3745 N N . GLU B 1 209 ? -1.982 -2.338 13.867 1 96.06 209 GLU B N 1
ATOM 3746 C CA . GLU B 1 209 ? -1.126 -2.65 15.008 1 96.06 209 GLU B CA 1
ATOM 3747 C C . GLU B 1 209 ? -0.224 -1.471 15.359 1 96.06 209 GLU B C 1
ATOM 3749 O O . GLU B 1 209 ? -0.089 -1.114 16.531 1 96.06 209 GLU B O 1
ATOM 3754 N N . SER B 1 210 ? 0.39 -0.922 14.32 1 94.5 210 SER B N 1
ATOM 3755 C CA . SER B 1 210 ? 1.284 0.208 14.555 1 94.5 210 SER B CA 1
ATOM 3756 C C . SER B 1 210 ? 0.538 1.384 15.18 1 94.5 210 SER B C 1
ATOM 3758 O O . SER B 1 210 ? 1.099 2.119 15.992 1 94.5 210 SER B O 1
ATOM 3760 N N . ILE B 1 211 ? -0.662 1.559 14.836 1 96.06 211 ILE B N 1
ATOM 3761 C CA . ILE B 1 211 ? -1.494 2.643 15.352 1 96.06 211 ILE B CA 1
ATOM 3762 C C . ILE B 1 211 ? -1.895 2.346 16.797 1 96.06 211 ILE B C 1
ATOM 3764 O O . ILE B 1 211 ? -1.979 3.258 17.625 1 96.06 211 ILE B O 1
ATOM 3768 N N . SER B 1 212 ? -2.035 1.062 17.156 1 98 212 SER B N 1
ATOM 3769 C CA . SER B 1 212 ? -2.801 0.703 18.344 1 98 212 SER B CA 1
ATOM 3770 C C . SER B 1 212 ? -1.88 0.317 19.5 1 98 212 SER B C 1
ATOM 3772 O O . SER B 1 212 ? -2.205 0.551 20.672 1 98 212 SER B O 1
ATOM 3774 N N . LEU B 1 213 ? -0.727 -0.271 19.234 1 97.25 213 LEU B N 1
ATOM 3775 C CA . LEU B 1 213 ? 0.028 -0.96 20.281 1 97.25 213 LEU B CA 1
ATOM 3776 C C . LEU B 1 213 ? 0.374 -0.01 21.422 1 97.25 213 LEU B C 1
ATOM 3778 O O . LEU B 1 213 ? -0.039 -0.227 22.562 1 97.25 213 LEU B O 1
ATOM 3782 N N . ALA B 1 214 ? 1.119 1.083 21.188 1 96.38 214 ALA B N 1
ATOM 3783 C CA . ALA B 1 214 ? 1.503 2.014 22.25 1 96.38 214 ALA B CA 1
ATOM 3784 C C . ALA B 1 214 ? 0.281 2.727 22.828 1 96.38 214 ALA B C 1
ATOM 3786 O O . ALA B 1 214 ? 0.18 2.918 24.031 1 96.38 214 ALA B O 1
ATOM 3787 N N . ARG B 1 215 ? -0.624 3.061 21.938 1 97.31 215 ARG B N 1
ATOM 3788 C CA . ARG B 1 215 ? -1.803 3.828 22.328 1 97.31 215 ARG B CA 1
ATOM 3789 C C . ARG B 1 215 ? -2.699 3.021 23.25 1 97.31 215 ARG B C 1
ATOM 3791 O O . ARG B 1 215 ? -3.191 3.545 24.25 1 97.31 215 ARG B O 1
ATOM 3798 N N . PHE B 1 216 ? -2.934 1.776 22.953 1 98.56 216 PHE B N 1
ATOM 3799 C CA . PHE B 1 216 ? -3.797 0.935 23.781 1 98.56 216 PHE B CA 1
ATOM 3800 C C . PHE B 1 216 ? -3.129 0.611 25.109 1 98.56 216 PHE B C 1
ATOM 3802 O O . PHE B 1 216 ? -3.799 0.525 26.141 1 98.56 216 PHE B O 1
ATOM 3809 N N . LYS B 1 217 ? -1.83 0.422 25.062 1 98.44 217 LYS B N 1
ATOM 3810 C CA . LYS B 1 217 ? -1.111 0.205 26.312 1 98.44 217 LYS B CA 1
ATOM 3811 C C . LYS B 1 217 ? -1.221 1.422 27.219 1 98.44 217 LYS B C 1
ATOM 3813 O O . LYS B 1 217 ? -1.587 1.295 28.391 1 98.44 217 LYS B O 1
ATOM 3818 N N . ARG B 1 218 ? -0.966 2.555 26.766 1 97.88 218 ARG B N 1
ATOM 3819 C CA . ARG B 1 218 ? -0.912 3.773 27.562 1 97.88 218 ARG B CA 1
ATOM 3820 C C . ARG B 1 218 ? -2.312 4.242 27.953 1 97.88 218 ARG B C 1
ATOM 3822 O O . ARG B 1 218 ? -2.529 4.734 29.062 1 97.88 218 ARG B O 1
ATOM 3829 N N . GLY B 1 219 ? -3.242 4.055 27 1 98.31 219 GLY B N 1
ATOM 3830 C CA . GLY B 1 219 ? -4.562 4.629 27.188 1 98.31 219 GLY B CA 1
ATOM 3831 C C . GLY B 1 219 ? -5.539 3.668 27.844 1 98.31 219 GLY B C 1
ATOM 3832 O O . GLY B 1 219 ? -6.473 4.094 28.531 1 98.31 219 GLY B O 1
ATOM 3833 N N . LEU B 1 220 ? -5.363 2.389 27.641 1 98.31 220 LEU B N 1
ATOM 3834 C CA . LEU B 1 220 ? -6.352 1.412 28.094 1 98.31 220 LEU B CA 1
ATOM 3835 C C . LEU B 1 220 ? -5.695 0.334 28.953 1 98.31 220 LEU B C 1
ATOM 3837 O O . LEU B 1 220 ? -6.379 -0.533 29.5 1 98.31 220 LEU B O 1
ATOM 3841 N N . ASP B 1 221 ? -4.387 0.337 29.016 1 98.19 221 ASP B N 1
ATOM 3842 C CA . ASP B 1 221 ? -3.607 -0.653 29.75 1 98.19 221 ASP B CA 1
ATOM 3843 C C . ASP B 1 221 ? -3.797 -2.049 29.156 1 98.19 221 ASP B C 1
ATOM 3845 O O . ASP B 1 221 ? -3.896 -3.031 29.891 1 98.19 221 ASP B O 1
ATOM 3849 N N . TRP B 1 222 ? -3.938 -2.092 27.906 1 97.81 222 TRP B N 1
ATOM 3850 C CA . TRP B 1 222 ? -4.051 -3.377 27.219 1 97.81 222 TRP B CA 1
ATOM 3851 C C . TRP B 1 222 ? -2.686 -4.047 27.094 1 97.81 222 TRP B C 1
ATOM 3853 O O . TRP B 1 222 ? -1.666 -3.367 26.938 1 97.81 222 TRP B O 1
ATOM 3863 N N . GLY B 1 223 ? -2.723 -5.395 27.156 1 97.06 223 GLY B N 1
ATOM 3864 C CA . GLY B 1 223 ? -1.52 -6.156 26.859 1 97.06 223 GLY B CA 1
ATOM 3865 C C . GLY B 1 223 ? -1.267 -6.324 25.375 1 97.06 223 GLY B C 1
ATOM 3866 O O . GLY B 1 223 ? -2.164 -6.102 24.562 1 97.06 223 GLY B O 1
ATOM 3867 N N . TYR B 1 224 ? -0.061 -6.695 25.094 1 97.19 224 TYR B N 1
ATOM 3868 C CA . TYR B 1 224 ? 0.37 -6.887 23.719 1 97.19 224 TYR B CA 1
ATOM 3869 C C . TYR B 1 224 ? -0.526 -7.891 23 1 97.19 224 TYR B C 1
ATOM 3871 O O . TYR B 1 224 ? -1.04 -7.609 21.906 1 97.19 224 TYR B O 1
ATOM 3879 N N . ASP B 1 225 ? -0.796 -9.016 23.562 1 97.19 225 ASP B N 1
ATOM 3880 C CA . ASP B 1 225 ? -1.527 -10.109 22.938 1 97.19 225 ASP B CA 1
ATOM 3881 C C . ASP B 1 225 ? -2.965 -9.695 22.625 1 97.19 225 ASP B C 1
ATOM 3883 O O . ASP B 1 225 ? -3.482 -10 21.547 1 97.19 225 ASP B O 1
ATOM 3887 N N . SER B 1 226 ? -3.578 -9.008 23.547 1 97.88 226 SER B N 1
ATOM 3888 C CA . SER B 1 226 ? -4.953 -8.562 23.344 1 97.88 226 SER B CA 1
ATOM 3889 C C . SER B 1 226 ? -5.055 -7.59 22.172 1 97.88 226 SER B C 1
ATOM 3891 O O . SER B 1 226 ? -5.984 -7.672 21.375 1 97.88 226 SER B O 1
ATOM 3893 N N . THR B 1 227 ? -4.078 -6.727 22.141 1 98.38 227 THR B N 1
ATOM 3894 C CA . THR B 1 227 ? -4.086 -5.73 21.078 1 98.38 227 THR B CA 1
ATOM 3895 C C . THR B 1 227 ? -3.869 -6.395 19.719 1 98.38 227 THR B C 1
ATOM 3897 O O . THR B 1 227 ? -4.566 -6.074 18.75 1 98.38 227 THR B O 1
ATOM 3900 N N . VAL B 1 228 ? -2.977 -7.324 19.656 1 97.62 228 VAL B N 1
ATOM 3901 C CA . VAL B 1 228 ? -2.645 -7.98 18.406 1 97.62 228 VAL B CA 1
ATOM 3902 C C . VAL B 1 228 ? -3.838 -8.797 17.906 1 97.62 228 VAL B C 1
ATOM 3904 O O . VAL B 1 228 ? -4.145 -8.805 16.719 1 97.62 228 VAL B O 1
ATOM 3907 N N . VAL B 1 229 ? -4.539 -9.461 18.781 1 97.31 229 VAL B N 1
ATOM 3908 C CA . VAL B 1 229 ? -5.715 -10.242 18.422 1 97.31 229 VAL B CA 1
ATOM 3909 C C . VAL B 1 229 ? -6.809 -9.328 17.891 1 97.31 229 VAL B C 1
ATOM 3911 O O . VAL B 1 229 ? -7.41 -9.609 16.844 1 97.31 229 VAL B O 1
ATOM 3914 N N . LEU B 1 230 ? -7.059 -8.234 18.578 1 98.38 230 LEU B N 1
ATOM 3915 C CA . LEU B 1 230 ? -8.062 -7.281 18.125 1 98.38 230 LEU B CA 1
ATOM 3916 C C . LEU B 1 230 ? -7.727 -6.766 16.734 1 98.38 230 LEU B C 1
ATOM 3918 O O . LEU B 1 230 ? -8.602 -6.707 15.859 1 98.38 230 LEU B O 1
ATOM 3922 N N . CYS B 1 231 ? -6.477 -6.406 16.562 1 98.25 231 CYS B N 1
ATOM 3923 C CA . CYS B 1 231 ? -6.055 -5.855 15.273 1 98.25 231 CYS B CA 1
ATOM 3924 C C . CYS B 1 231 ? -6.195 -6.887 14.164 1 98.25 231 CYS B C 1
ATOM 3926 O O . CYS B 1 231 ? -6.613 -6.555 13.055 1 98.25 231 CYS B O 1
ATOM 3928 N N . ALA B 1 232 ? -5.879 -8.133 14.461 1 95.44 232 ALA B N 1
ATOM 3929 C CA . ALA B 1 232 ? -5.984 -9.195 13.469 1 95.44 232 ALA B CA 1
ATOM 3930 C C . ALA B 1 232 ? -7.434 -9.406 13.039 1 95.44 232 ALA B C 1
ATOM 3932 O O . ALA B 1 232 ? -7.727 -9.539 11.852 1 95.44 232 ALA B O 1
ATOM 3933 N N . MET B 1 233 ? -8.297 -9.406 13.969 1 95.75 233 MET B N 1
ATOM 3934 C CA . MET B 1 233 ? -9.711 -9.625 13.68 1 95.75 233 MET B CA 1
ATOM 3935 C C . MET B 1 233 ? -10.305 -8.414 12.969 1 95.75 233 MET B C 1
ATOM 3937 O O . MET B 1 233 ? -11.117 -8.562 12.055 1 95.75 233 MET B O 1
ATOM 3941 N N . ALA B 1 234 ? -9.93 -7.246 13.43 1 97.56 234 ALA B N 1
ATOM 3942 C CA . ALA B 1 234 ? -10.391 -6.031 12.766 1 97.56 234 ALA B CA 1
ATOM 3943 C C . ALA B 1 234 ? -9.922 -5.98 11.32 1 97.56 234 ALA B C 1
ATOM 3945 O O . ALA B 1 234 ? -10.641 -5.5 10.438 1 97.56 234 ALA B O 1
ATOM 3946 N N . ARG B 1 235 ? -8.695 -6.43 11.125 1 95.44 235 ARG B N 1
ATOM 3947 C CA . ARG B 1 235 ? -8.156 -6.457 9.766 1 95.44 235 ARG B CA 1
ATOM 3948 C C . ARG B 1 235 ? -8.969 -7.391 8.875 1 95.44 235 ARG B C 1
ATOM 3950 O O . ARG B 1 235 ? -9.164 -7.105 7.691 1 95.44 235 ARG B O 1
ATOM 3957 N N . ARG B 1 236 ? -9.469 -8.461 9.398 1 92.31 236 ARG B N 1
ATOM 3958 C CA . ARG B 1 236 ? -10.336 -9.367 8.656 1 92.31 236 ARG B CA 1
ATOM 3959 C C . ARG B 1 236 ? -11.625 -8.672 8.242 1 92.31 236 ARG B C 1
ATOM 3961 O O . ARG B 1 236 ? -12.07 -8.82 7.098 1 92.31 236 ARG B O 1
ATOM 3968 N N . ASP B 1 237 ? -12.148 -7.895 9.18 1 94.5 237 ASP B N 1
ATOM 3969 C CA . ASP B 1 237 ? -13.336 -7.113 8.844 1 94.5 237 ASP B CA 1
ATOM 3970 C C . ASP B 1 237 ? -13.031 -6.086 7.762 1 94.5 237 ASP B C 1
ATOM 3972 O O . ASP B 1 237 ? -13.828 -5.879 6.848 1 94.5 237 ASP B O 1
ATOM 3976 N N . PHE B 1 238 ? -11.859 -5.48 7.922 1 95.25 238 PHE B N 1
ATOM 3977 C CA . PHE B 1 238 ? -11.406 -4.434 7.008 1 95.25 238 PHE B CA 1
ATOM 3978 C C . PHE B 1 238 ? -11.367 -4.949 5.574 1 95.25 238 PHE B C 1
ATOM 3980 O O . PHE B 1 238 ? -11.703 -4.223 4.641 1 95.25 238 PHE B O 1
ATOM 3987 N N . LEU B 1 239 ? -11.07 -6.219 5.359 1 92.19 239 LEU B N 1
ATOM 3988 C CA . LEU B 1 239 ? -10.836 -6.801 4.043 1 92.19 239 LEU B CA 1
ATOM 3989 C C . LEU B 1 239 ? -12.078 -7.527 3.539 1 92.19 239 LEU B C 1
ATOM 3991 O O . LEU B 1 239 ? -12.117 -7.969 2.389 1 92.19 239 LEU B O 1
ATOM 3995 N N . ASN B 1 240 ? -13.102 -7.684 4.461 1 92.12 240 ASN B N 1
ATOM 3996 C CA . ASN B 1 240 ? -14.312 -8.406 4.086 1 92.12 240 ASN B CA 1
ATOM 3997 C C . ASN B 1 240 ? -15.148 -7.613 3.084 1 92.12 240 ASN B C 1
ATOM 3999 O O . ASN B 1 240 ? -15.758 -6.602 3.438 1 92.12 240 ASN B O 1
ATOM 4003 N N . ARG B 1 241 ? -15.273 -8.094 1.89 1 90.31 241 ARG B N 1
ATOM 4004 C CA . ARG B 1 241 ? -15.961 -7.379 0.818 1 90.31 241 ARG B CA 1
ATOM 4005 C C . ARG B 1 241 ? -17.469 -7.301 1.084 1 90.31 241 ARG B C 1
ATOM 4007 O O . ARG B 1 241 ? -18.156 -6.477 0.493 1 90.31 241 ARG B O 1
ATOM 4014 N N . GLY B 1 242 ? -17.875 -8.195 1.904 1 90.88 242 GLY B N 1
ATOM 4015 C CA . GLY B 1 242 ? -19.281 -8.141 2.287 1 90.88 242 GLY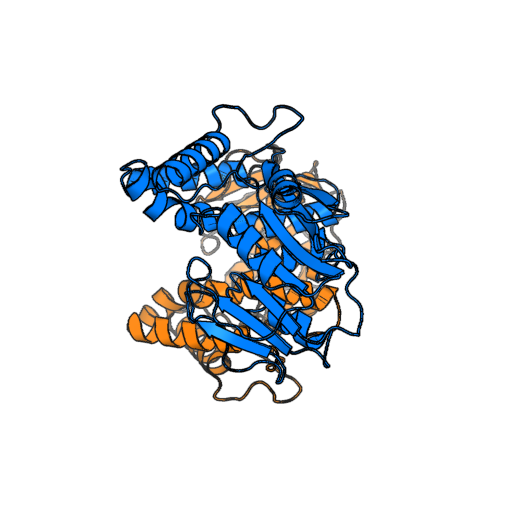 B CA 1
ATOM 4016 C C . GLY B 1 242 ? -19.594 -7.02 3.26 1 90.88 242 GLY B C 1
ATOM 4017 O O . GLY B 1 242 ? -20.766 -6.711 3.51 1 90.88 242 GLY B O 1
ATOM 4018 N N . VAL B 1 243 ? -18.547 -6.457 3.803 1 94.44 243 VAL B N 1
ATOM 4019 C CA . VAL B 1 243 ? -18.672 -5.309 4.695 1 94.44 243 VAL B CA 1
ATOM 4020 C C . VAL B 1 243 ? -18.391 -4.023 3.92 1 94.44 243 VAL B C 1
ATOM 4022 O O . VAL B 1 243 ? -17.234 -3.719 3.598 1 94.44 243 VAL B O 1
ATOM 4025 N N . HIS B 1 244 ? -19.469 -3.25 3.66 1 96.69 244 HIS B N 1
ATOM 4026 C CA . HIS B 1 244 ? -19.359 -2.031 2.867 1 96.69 244 HIS B CA 1
ATOM 4027 C C . HIS B 1 244 ? -19.031 -0.829 3.746 1 96.69 244 HIS B C 1
ATOM 4029 O O . HIS B 1 244 ? -19.75 0.176 3.727 1 96.69 244 HIS B O 1
ATOM 4035 N N . ALA B 1 245 ? -17.906 -0.931 4.48 1 97.75 245 ALA B N 1
ATOM 4036 C CA . ALA B 1 245 ? -17.484 0.109 5.414 1 97.75 245 ALA B CA 1
ATOM 4037 C C . ALA B 1 245 ? -16.578 1.127 4.727 1 97.75 245 ALA B C 1
ATOM 4039 O O . ALA B 1 245 ? -16.031 0.857 3.654 1 97.75 245 ALA B O 1
ATOM 4040 N N . TYR B 1 246 ? -16.531 2.287 5.277 1 98.19 246 TYR B N 1
ATOM 4041 C CA . TYR B 1 246 ? -15.641 3.338 4.797 1 98.19 246 TYR B CA 1
ATOM 4042 C C . TYR B 1 246 ? -15.266 4.293 5.922 1 98.19 246 TYR B C 1
ATOM 4044 O O . TYR B 1 246 ? -15.922 4.32 6.969 1 98.19 246 TYR B O 1
ATOM 4052 N N . PHE B 1 247 ? -14.211 4.973 5.746 1 98.06 247 PHE B N 1
ATOM 4053 C CA . PHE B 1 247 ? -13.797 6.074 6.609 1 98.06 247 PHE B CA 1
ATOM 4054 C C . PHE B 1 247 ? -13.961 7.41 5.895 1 98.06 247 PHE B C 1
ATOM 4056 O O . PHE B 1 247 ? -13.828 7.484 4.672 1 98.06 247 PHE B O 1
ATOM 4063 N N . LYS B 1 248 ? -14.242 8.367 6.68 1 98.06 248 LYS B N 1
ATOM 4064 C CA . LYS B 1 248 ? -14.375 9.711 6.125 1 98.06 248 LYS B CA 1
ATOM 4065 C C . LYS B 1 248 ? -13.055 10.469 6.18 1 98.06 248 LYS B C 1
ATOM 4067 O O . LYS B 1 248 ? -12.352 10.422 7.191 1 98.06 248 LYS B O 1
ATOM 4072 N N . PHE B 1 249 ? -12.703 10.977 5.078 1 98.31 249 PHE B N 1
ATOM 4073 C CA . PHE B 1 249 ? -11.539 11.852 4.945 1 98.31 249 PHE B CA 1
ATOM 4074 C C . PHE B 1 249 ? -11.969 13.305 4.785 1 98.31 249 PHE B C 1
ATOM 4076 O O . PHE B 1 249 ? -12.602 13.664 3.791 1 98.31 249 PHE B O 1
ATOM 4083 N N . HIS B 1 250 ? -11.633 14.156 5.758 1 98.69 250 HIS B N 1
ATOM 4084 C CA . HIS B 1 250 ? -12.039 15.555 5.781 1 98.69 250 HIS B CA 1
ATOM 4085 C C . HIS B 1 250 ? -10.953 16.453 5.195 1 98.69 250 HIS B C 1
ATOM 4087 O O . HIS B 1 250 ? -9.797 16.391 5.629 1 98.69 250 HIS B O 1
ATOM 4093 N N . VAL B 1 251 ? -11.344 17.234 4.254 1 98.75 251 VAL B N 1
ATOM 4094 C CA . VAL B 1 251 ? -10.469 18.234 3.639 1 98.75 251 VAL B CA 1
ATOM 4095 C C . VAL B 1 251 ? -10.992 19.625 3.959 1 98.75 251 VAL B C 1
ATOM 4097 O O . VAL B 1 251 ? -12.078 20.016 3.523 1 98.75 251 VAL B O 1
ATOM 4100 N N . VAL B 1 252 ? -10.188 20.359 4.723 1 98.81 252 VAL B N 1
ATOM 4101 C CA . VAL B 1 252 ? -10.648 21.672 5.152 1 98.81 252 VAL B CA 1
ATOM 4102 C C . VAL B 1 252 ? -9.617 22.734 4.77 1 98.81 252 VAL B C 1
ATOM 4104 O O . VAL B 1 252 ? -8.414 22.531 4.922 1 98.81 252 VAL B O 1
ATOM 4107 N N . SER B 1 253 ? -10.086 23.828 4.211 1 98.75 253 SER B N 1
ATOM 4108 C CA . SER B 1 253 ? -9.258 24.969 3.84 1 98.75 253 SER B CA 1
ATOM 4109 C C . SER B 1 253 ? -9.859 26.281 4.324 1 98.75 253 SER B C 1
ATOM 4111 O O . SER B 1 253 ? -11.086 26.438 4.348 1 98.75 253 SER B O 1
ATOM 4113 N N . GLY B 1 254 ? -9.047 27.156 4.809 1 98.75 254 GLY B N 1
ATOM 4114 C CA . GLY B 1 254 ? -9.469 28.469 5.23 1 98.75 254 GLY B CA 1
ATOM 4115 C C . GLY B 1 254 ? -8.461 29.562 4.906 1 98.75 254 GLY B C 1
ATOM 4116 O O . GLY B 1 254 ? -7.25 29.312 4.922 1 98.75 254 GLY B O 1
ATOM 4117 N N . ARG B 1 255 ? -9 30.781 4.668 1 98.44 255 ARG B N 1
ATOM 4118 C CA . ARG B 1 255 ? -8.148 31.906 4.301 1 98.44 255 ARG B CA 1
ATOM 4119 C C . ARG B 1 255 ? -8.039 32.906 5.449 1 98.44 255 ARG B C 1
ATOM 4121 O O . ARG B 1 255 ? -9.047 33.25 6.082 1 98.44 255 ARG B O 1
ATOM 4128 N N . LYS B 1 256 ? -6.805 33.281 5.777 1 98.44 256 LYS B N 1
ATOM 4129 C CA . LYS B 1 256 ? -6.66 34.438 6.645 1 98.44 256 LYS B CA 1
ATOM 4130 C C . LYS B 1 256 ? -7.188 35.719 5.961 1 98.44 256 LYS B C 1
ATOM 4132 O O . LYS B 1 256 ? -6.848 36 4.809 1 98.44 256 LYS B O 1
ATOM 4137 N N . PRO B 1 257 ? -7.992 36.5 6.656 1 97.94 257 PRO B N 1
ATOM 4138 C CA . PRO B 1 257 ? -8.531 37.688 6.027 1 97.94 257 PRO B CA 1
ATOM 4139 C C . PRO B 1 257 ? -7.449 38.594 5.445 1 97.94 257 PRO B C 1
ATOM 4141 O O . PRO B 1 257 ? -6.387 38.781 6.055 1 97.94 257 PRO B O 1
ATOM 4144 N N . ILE B 1 258 ? -7.828 39.156 4.273 1 94.19 258 ILE B N 1
ATOM 4145 C CA . ILE B 1 258 ? -6.887 40.031 3.588 1 94.19 258 ILE B CA 1
ATOM 4146 C C . ILE B 1 258 ? -6.613 41.281 4.449 1 94.19 258 ILE B C 1
ATOM 4148 O O . ILE B 1 258 ? -5.523 41.844 4.395 1 94.19 258 ILE B O 1
ATOM 4152 N N . SER B 1 259 ? -7.527 41.656 5.254 1 89.81 259 SER B N 1
ATOM 4153 C CA . SER B 1 259 ? -7.453 42.844 6.086 1 89.81 259 SER B CA 1
ATOM 4154 C C . SER B 1 259 ? -6.734 42.562 7.402 1 89.81 259 SER B C 1
ATOM 4156 O O . SER B 1 259 ? -6.496 43.469 8.195 1 89.81 259 SER B O 1
ATOM 4158 N N . ALA B 1 260 ? -6.359 41.531 7.59 1 84.75 260 ALA B N 1
ATOM 4159 C CA . ALA B 1 260 ? -5.758 41.125 8.859 1 84.75 260 ALA B CA 1
ATOM 4160 C C . ALA B 1 260 ? -4.336 41.688 8.984 1 84.75 260 ALA B C 1
ATOM 4162 O O . ALA B 1 260 ? -3.656 41.906 7.98 1 84.75 260 ALA B O 1
#

Radius of gyration: 24.82 Å; Cα contacts (8 Å, |Δi|>4): 1069; chains: 2; bounding box: 54×79×59 Å

Solvent-accessible surface area (backbone atoms only — not comparable to full-atom values): 27049 Å² total; per-residue (Å²): 106,68,47,47,52,52,42,49,21,59,77,51,75,69,33,95,63,86,64,92,73,64,86,78,44,50,30,36,38,27,46,58,30,57,59,29,62,64,44,46,54,49,22,69,74,31,70,73,16,40,25,41,24,29,19,72,60,88,62,48,67,89,82,59,57,91,39,37,49,76,45,77,41,60,80,87,50,86,80,80,76,91,67,61,23,44,33,36,37,35,48,67,51,62,51,73,44,69,51,67,68,57,45,52,42,50,48,58,70,39,33,33,58,56,12,38,44,37,40,37,26,54,31,62,52,75,40,53,87,80,65,52,52,48,82,83,32,47,40,44,45,48,27,51,51,50,41,51,14,22,46,65,67,50,14,44,29,70,55,38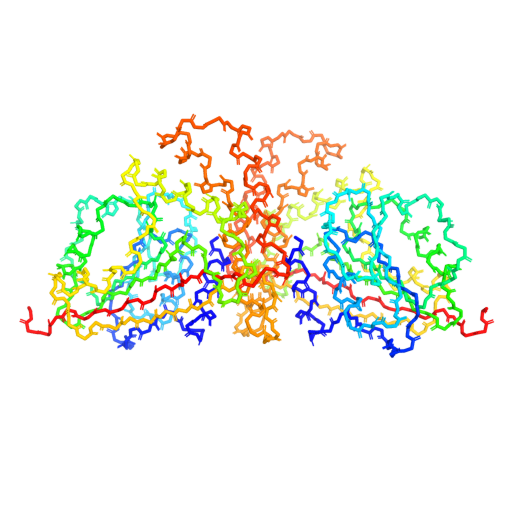,89,47,44,62,58,54,42,48,73,64,58,34,38,84,67,44,73,46,75,43,82,36,29,37,27,59,56,50,86,50,68,67,51,20,51,43,0,49,30,34,20,61,53,45,48,72,33,42,53,79,66,36,52,68,41,32,33,74,34,65,66,48,53,71,66,61,50,52,51,48,35,54,48,15,36,52,48,38,61,32,59,78,34,61,32,26,30,43,36,31,40,35,32,27,26,37,44,68,85,98,106,67,46,47,51,52,41,50,20,62,77,51,75,69,32,96,64,86,63,93,73,64,85,78,44,50,29,35,39,27,44,59,32,57,58,29,62,65,44,45,53,47,23,68,73,31,70,73,16,40,25,39,24,30,19,74,59,88,63,48,67,89,82,59,57,91,41,35,48,77,45,77,41,61,79,87,48,86,83,79,76,91,67,62,23,45,32,36,38,36,47,68,50,61,51,73,46,69,52,66,68,58,46,52,42,52,48,57,71,39,34,32,58,56,12,37,43,36,42,37,26,54,31,60,54,74,41,52,87,80,63,52,52,46,82,83,33,46,40,43,46,48,26,50,51,51,42,52,14,23,46,64,66,49,14,45,27,70,54,37,86,47,43,63,58,53,42,48,74,64,59,34,37,84,65,43,74,47,76,43,83,35,30,35,26,58,54,51,84,50,66,68,50,22,52,43,0,48,30,35,20,60,53,44,49,73,33,43,53,79,66,36,52,67,40,33,33,75,34,66,64,47,53,70,68,61,48,50,52,48,35,55,49,16,36,52,47,36,63,32,59,78,34,62,32,26,30,43,36,31,43,34,33,27,26,35,44,68,85,96